Protein AF-A0A7C8CUK3-F1 (afdb_monomer_lite)

Radius of gyration: 29.63 Å; chains: 1; bounding box: 71×68×90 Å

pLDDT: mean 84.55, std 12.95, range [23.48, 97.62]

Sequence (454 aa):
MAGETRDFSTLAKWMVPHRRKVHLAIALLTLLMLPGVLTAIEPIDVESYDLDSPEIEALDVIKNEFGASEEVVGFMVILRDRQYVEDEHADVPSVSEGIPDYANLHPNTEIASFTGKDSGVNSPTGGILNLSVIQEIDRKANIARNHSLGQHLTPMVNDVTGWQSDGIMTVTDIFRHFMANDSILTREGVSPFGSIVPPRTQWTDCGIIECLQFDDPAITQAHIDLAAHRMANSSEGNFLRWLSLDRAFLPDPTSDVTGPIGGKMSFDGNFSEAIWGKGRWSASATWLLVQLDKPAMKENGWTFSWKDAHPESKIDWPVVGGYTFHDGEFIAHPPNYDDEKCAALAAESAPCATEWGIQHLEGSIRSSDHQTISLMIGVGVNVEITREVQSSMNLLFLMGLAIIILLWFSLRRVSDVLIVCTALGGALLWMQGLIGHASLLGDWFGFDIIYYQF

Secondary structure (DSSP, 8-state):
--------HHHHHHHTTTHHHHHHHHHHHHHHHHHHHHHHTS---GGGS----HHHHHHHHHHHHS--SEEEEEEEEEEBPTTT--SS--PPPP-GGG---TTSSPPGGGBPPP--TT---TTTTTBTTSHHHHHHHHHHHHHHHTSGGGGGB---B-TTT-PBPSSEEEHHHHHHHHHTT-STTTS-EE-TTSPEEPPS--SS--TTS----TT-TT--HHHHHHHHHHHHHHTTTHHHHTS-TT-EEEE-TT-S-EEEES-EE-TTS-EESPEEEEEEEEBSEEEEEEEEEHHHHHHTTEES-STTS-----EETTEETTEEEETTEEEE------HHHHHHHHHHT-PEEHHHHHHHHHHHHHTT-SSEEEEEESS-HHHHHHHHHHHHHHHHHHHHHHHHHHHHHHH--HHHHHHHHHHHHHHHHHHHHHHHHHHHHHHHHTS-------

Structure (mmCIF, N/CA/C/O backbone):
data_AF-A0A7C8CUK3-F1
#
_entry.id   AF-A0A7C8CUK3-F1
#
loop_
_atom_site.group_PDB
_atom_site.id
_atom_site.type_symbol
_atom_site.label_atom_id
_atom_site.label_alt_id
_atom_site.label_comp_id
_atom_site.label_asym_id
_atom_site.label_entity_id
_atom_site.label_seq_id
_atom_site.pdbx_PDB_ins_code
_atom_site.Cartn_x
_atom_site.Cartn_y
_atom_site.Cartn_z
_atom_site.occupancy
_atom_site.B_iso_or_equiv
_atom_site.auth_seq_id
_atom_site.auth_comp_id
_atom_site.auth_asym_id
_atom_site.auth_atom_id
_atom_site.pdbx_PDB_model_num
ATOM 1 N N . MET A 1 1 ? 30.550 50.190 -26.600 1.00 40.56 1 MET A N 1
ATOM 2 C CA . MET A 1 1 ? 31.473 49.067 -26.854 1.00 40.56 1 MET A CA 1
ATOM 3 C C . MET A 1 1 ? 30.771 48.134 -27.824 1.00 40.56 1 MET A C 1
ATOM 5 O O . MET A 1 1 ? 29.850 47.442 -27.420 1.00 40.56 1 MET A O 1
ATOM 9 N N . ALA A 1 2 ? 31.082 48.250 -29.115 1.00 41.56 2 ALA A N 1
ATOM 10 C CA . ALA A 1 2 ? 30.535 47.380 -30.153 1.00 41.56 2 ALA A CA 1
ATOM 11 C C . ALA A 1 2 ? 31.365 46.090 -30.166 1.00 41.56 2 ALA A C 1
ATOM 13 O O . ALA A 1 2 ? 32.592 46.166 -30.164 1.00 41.56 2 ALA A O 1
ATOM 14 N N . GLY A 1 3 ? 30.693 44.942 -30.084 1.00 46.72 3 GLY A N 1
ATOM 15 C CA . GLY A 1 3 ? 31.327 43.635 -29.936 1.00 46.72 3 GLY A CA 1
ATOM 16 C C . GLY A 1 3 ? 32.200 43.272 -31.134 1.00 46.72 3 GLY A C 1
ATOM 17 O O . GLY A 1 3 ? 31.792 43.439 -32.282 1.00 46.72 3 GLY A O 1
ATOM 18 N N . GLU A 1 4 ? 33.394 42.757 -30.851 1.00 51.69 4 GLU A N 1
ATOM 19 C CA . GLU A 1 4 ? 34.220 42.051 -31.825 1.00 51.69 4 GLU A CA 1
ATOM 20 C C . GLU A 1 4 ? 33.411 40.909 -32.449 1.00 51.69 4 GLU A C 1
ATOM 22 O O . GLU A 1 4 ? 33.068 39.918 -31.801 1.00 51.69 4 GLU A O 1
ATOM 27 N N . THR A 1 5 ? 33.105 41.038 -33.735 1.00 59.12 5 THR A N 1
ATOM 28 C CA . THR A 1 5 ? 32.645 39.921 -34.554 1.00 59.12 5 THR A CA 1
ATOM 29 C C . THR A 1 5 ? 33.786 38.914 -34.655 1.00 59.12 5 THR A C 1
ATOM 31 O O . THR A 1 5 ? 34.801 39.202 -35.288 1.00 59.12 5 THR A O 1
ATOM 34 N N . ARG A 1 6 ? 33.641 37.748 -34.015 1.00 57.38 6 ARG A N 1
ATOM 35 C CA . ARG A 1 6 ? 34.604 36.636 -34.088 1.00 57.38 6 ARG A CA 1
ATOM 36 C C . ARG A 1 6 ? 34.917 36.304 -35.555 1.00 57.38 6 ARG A C 1
ATOM 38 O O . ARG A 1 6 ? 34.040 35.840 -36.282 1.00 57.38 6 ARG A O 1
ATOM 45 N N . ASP A 1 7 ? 36.153 36.552 -35.987 1.00 71.06 7 ASP A N 1
ATOM 46 C CA . ASP A 1 7 ? 36.597 36.293 -37.358 1.00 71.06 7 ASP A CA 1
ATOM 47 C C . ASP A 1 7 ? 36.959 34.809 -37.547 1.00 71.06 7 ASP A C 1
ATOM 49 O O . ASP A 1 7 ? 38.010 34.333 -37.115 1.00 71.06 7 ASP A O 1
ATOM 53 N N . PHE A 1 8 ? 36.078 34.062 -38.214 1.00 72.94 8 PHE A N 1
ATOM 54 C CA . PHE A 1 8 ? 36.292 32.654 -38.566 1.00 72.94 8 PHE A CA 1
ATOM 55 C C . PHE A 1 8 ? 37.065 32.468 -39.884 1.00 72.94 8 PHE A C 1
ATOM 57 O O . PHE A 1 8 ? 37.249 31.333 -40.336 1.00 72.94 8 PHE A O 1
ATOM 64 N N . SER A 1 9 ? 37.535 33.548 -40.522 1.00 76.00 9 SER A N 1
ATOM 65 C CA . SER A 1 9 ? 38.186 33.491 -41.837 1.00 76.00 9 SER A CA 1
ATOM 66 C C . SER A 1 9 ? 39.444 32.615 -41.847 1.00 76.00 9 SER A C 1
ATOM 68 O O . SER A 1 9 ? 39.700 31.904 -42.822 1.00 76.00 9 SER A O 1
ATOM 70 N N . THR A 1 10 ? 40.200 32.601 -40.750 1.00 77.12 10 THR A N 1
ATOM 71 C CA . THR A 1 10 ? 41.413 31.785 -40.588 1.00 77.12 10 THR A CA 1
ATOM 72 C C . THR A 1 10 ? 41.090 30.292 -40.515 1.00 77.12 10 THR A C 1
ATOM 74 O O . THR A 1 10 ? 41.729 29.485 -41.191 1.00 77.12 10 THR A O 1
ATOM 77 N N . LEU A 1 11 ? 40.048 29.925 -39.764 1.00 77.94 11 LEU A N 1
ATOM 78 C CA . LEU A 1 11 ? 39.573 28.544 -39.654 1.00 77.94 11 LEU A CA 1
ATOM 79 C C . LEU A 1 11 ? 39.008 28.054 -40.998 1.00 77.94 11 LEU A C 1
ATOM 81 O O . LEU A 1 11 ? 39.346 26.966 -41.465 1.00 77.94 11 LEU A O 1
ATOM 85 N N . ALA A 1 12 ? 38.216 28.893 -41.672 1.00 76.94 12 ALA A N 1
ATOM 86 C CA . ALA A 1 12 ? 37.626 28.580 -42.971 1.00 76.94 12 ALA A CA 1
ATOM 87 C C . ALA A 1 12 ? 38.691 28.368 -44.062 1.00 76.94 12 ALA A C 1
ATOM 89 O O . ALA A 1 12 ? 38.617 27.396 -44.818 1.00 76.94 12 ALA A O 1
ATOM 90 N N . LYS A 1 13 ? 39.726 29.221 -44.107 1.00 81.88 13 LYS A N 1
ATOM 91 C CA . LYS A 1 13 ? 40.869 29.066 -45.029 1.00 81.88 13 LYS A CA 1
ATOM 92 C C . LYS A 1 13 ? 41.602 27.738 -44.835 1.00 81.88 13 LYS A C 1
ATOM 94 O O . LYS A 1 13 ? 42.131 27.202 -45.805 1.00 81.88 13 LYS A O 1
ATOM 99 N N . TRP A 1 14 ? 41.615 27.194 -43.618 1.00 82.50 14 TRP A N 1
ATOM 100 C CA . TRP A 1 14 ? 42.236 25.904 -43.320 1.00 82.50 14 TRP A CA 1
ATOM 101 C C . TRP A 1 14 ? 41.316 24.706 -43.623 1.00 82.50 14 TRP A C 1
ATOM 103 O O . TRP A 1 14 ? 41.762 23.723 -44.223 1.00 82.50 14 TRP A O 1
ATOM 113 N N . MET A 1 15 ? 40.029 24.796 -43.267 1.00 80.06 15 MET A N 1
ATOM 114 C CA . MET A 1 15 ? 39.057 23.702 -43.415 1.00 80.06 15 MET A CA 1
ATOM 115 C C . MET A 1 15 ? 38.638 23.447 -44.869 1.00 80.06 15 MET A C 1
ATOM 117 O O . MET A 1 15 ? 38.550 22.291 -45.284 1.00 80.06 15 MET A O 1
ATOM 121 N N . VAL A 1 16 ? 38.387 24.496 -45.664 1.00 80.75 16 VAL A N 1
ATOM 122 C CA . VAL A 1 16 ? 37.823 24.375 -47.027 1.00 80.75 16 VAL A CA 1
ATOM 123 C C . VAL A 1 16 ? 38.724 23.571 -47.988 1.00 80.75 16 VAL A C 1
ATOM 125 O O . VAL A 1 16 ? 38.207 22.683 -48.681 1.00 80.75 16 VAL A O 1
ATOM 128 N N . PRO A 1 17 ? 40.058 23.779 -48.023 1.00 86.75 17 PRO A N 1
ATOM 129 C CA . PRO A 1 17 ? 40.965 22.948 -48.820 1.00 86.75 17 PRO A CA 1
ATOM 130 C C . PRO A 1 17 ? 41.002 21.485 -48.355 1.00 86.75 17 PRO A C 1
ATOM 132 O O . PRO A 1 17 ? 41.179 20.576 -49.164 1.00 86.75 17 PRO A O 1
ATOM 135 N N . HIS A 1 18 ? 40.778 21.244 -47.061 1.00 87.31 18 HIS A N 1
ATOM 136 C CA . HIS A 1 18 ? 40.824 19.926 -46.427 1.00 87.31 18 HIS A CA 1
ATOM 137 C C . HIS A 1 18 ? 39.445 19.286 -46.241 1.00 87.31 18 HIS A C 1
ATOM 139 O O . HIS A 1 18 ? 39.327 18.323 -45.484 1.00 87.31 18 HIS A O 1
ATOM 145 N N . ARG A 1 19 ? 38.412 19.757 -46.957 1.00 83.31 19 ARG A N 1
ATOM 146 C CA . ARG A 1 19 ? 37.007 19.357 -46.755 1.00 83.31 19 ARG A CA 1
ATOM 147 C C . ARG A 1 19 ? 36.789 17.852 -46.582 1.00 83.31 19 ARG A C 1
ATOM 149 O O . ARG A 1 19 ? 36.074 17.442 -45.683 1.00 83.31 19 ARG A O 1
ATOM 156 N N . ARG A 1 20 ? 37.462 17.007 -47.374 1.00 83.81 20 ARG A N 1
ATOM 157 C CA . ARG A 1 20 ? 37.338 15.540 -47.262 1.00 83.81 20 ARG A CA 1
ATOM 158 C C . ARG A 1 20 ? 37.841 15.005 -45.917 1.00 83.81 20 ARG A C 1
ATOM 160 O O . ARG A 1 20 ? 37.193 14.149 -45.333 1.00 83.81 20 ARG A O 1
ATOM 167 N N . LYS A 1 21 ? 38.971 15.523 -45.424 1.00 84.94 21 LYS A N 1
ATOM 168 C CA . LYS A 1 21 ? 39.538 15.145 -44.121 1.00 84.94 21 LYS A CA 1
ATOM 169 C C . LYS A 1 21 ? 38.684 15.678 -42.971 1.00 84.94 21 LYS A C 1
ATOM 171 O O . LYS A 1 21 ? 38.474 14.971 -41.998 1.00 84.94 21 LYS A O 1
ATOM 176 N N . VAL A 1 22 ? 38.156 16.894 -43.113 1.00 85.94 22 VAL A N 1
ATOM 177 C CA . VAL A 1 22 ? 37.264 17.517 -42.126 1.00 85.94 22 VAL A CA 1
ATOM 178 C C . VAL A 1 22 ? 35.942 16.752 -42.011 1.00 85.94 22 VAL A C 1
ATOM 180 O O . VAL A 1 22 ? 35.532 16.432 -40.904 1.00 85.94 22 VAL A O 1
ATOM 183 N N . HIS A 1 23 ? 35.304 16.389 -43.128 1.00 84.50 23 HIS A N 1
ATOM 184 C CA . HIS A 1 23 ? 34.080 15.579 -43.101 1.00 84.50 23 HIS A CA 1
ATOM 185 C C . HIS A 1 23 ? 34.313 14.198 -42.480 1.00 84.50 23 HIS A C 1
ATOM 187 O O . HIS A 1 23 ? 33.489 13.752 -41.689 1.00 84.50 23 HIS A O 1
ATOM 193 N N . LEU A 1 24 ? 35.446 13.550 -42.782 1.00 88.12 24 LEU A N 1
ATOM 194 C CA . LEU A 1 24 ? 35.827 12.286 -42.148 1.00 88.12 24 LEU A CA 1
ATOM 195 C C . LEU A 1 24 ? 36.004 12.447 -40.627 1.00 88.12 24 LEU A C 1
ATOM 197 O O . LEU A 1 24 ? 35.522 11.618 -39.865 1.00 88.12 24 LEU A O 1
ATOM 201 N N . ALA A 1 25 ? 36.656 13.527 -40.187 1.00 87.75 25 ALA A N 1
ATOM 202 C CA . ALA A 1 25 ? 36.854 13.814 -38.769 1.00 87.75 25 ALA A CA 1
ATOM 203 C C . ALA A 1 25 ? 35.527 14.071 -38.039 1.00 87.75 25 ALA A C 1
ATOM 205 O O . ALA A 1 25 ? 35.309 13.510 -36.973 1.00 87.75 25 ALA A O 1
ATOM 206 N N . ILE A 1 26 ? 34.618 14.859 -38.626 1.00 85.88 26 ILE A N 1
ATOM 207 C CA . ILE A 1 26 ? 33.282 15.103 -38.058 1.00 85.88 26 ILE A CA 1
ATOM 208 C C . ILE A 1 26 ? 32.476 13.801 -37.991 1.00 85.88 26 ILE A C 1
ATOM 210 O O . ILE A 1 26 ? 31.824 13.548 -36.982 1.00 85.88 26 ILE A O 1
ATOM 214 N N . ALA A 1 27 ? 32.539 12.954 -39.022 1.00 86.69 27 ALA A N 1
ATOM 215 C CA . ALA A 1 27 ? 31.861 11.659 -39.016 1.00 86.69 27 ALA A CA 1
ATOM 216 C C . ALA A 1 27 ? 32.394 10.741 -37.902 1.00 86.69 27 ALA A C 1
ATOM 218 O O . ALA A 1 27 ? 31.608 10.127 -37.188 1.00 86.69 27 ALA A O 1
ATOM 219 N N . LEU A 1 28 ? 33.715 10.702 -37.707 1.00 89.50 28 LEU A N 1
ATOM 220 C CA . LEU A 1 28 ? 34.347 9.915 -36.647 1.00 89.50 28 LEU A CA 1
ATOM 221 C C . LEU A 1 28 ? 34.010 10.460 -35.254 1.00 89.50 28 LEU A C 1
ATOM 223 O O . LEU A 1 28 ? 33.682 9.686 -34.364 1.00 89.50 28 LEU A O 1
ATOM 227 N N . LEU A 1 29 ? 34.017 11.784 -35.075 1.00 87.50 29 LEU A N 1
ATOM 228 C CA . LEU A 1 29 ? 33.581 12.418 -33.827 1.00 87.50 29 LEU A CA 1
ATOM 229 C C . LEU A 1 29 ? 32.102 12.147 -33.540 1.00 87.50 29 LEU A C 1
ATOM 231 O O . LEU A 1 29 ? 31.753 11.860 -32.408 1.00 87.50 29 LEU A O 1
ATOM 235 N N . THR A 1 30 ? 31.243 12.165 -34.560 1.00 87.25 30 THR A N 1
ATOM 236 C CA . THR A 1 30 ? 29.819 11.823 -34.406 1.00 87.25 30 THR A CA 1
ATOM 237 C C . THR A 1 30 ? 29.645 10.360 -33.996 1.00 87.25 30 THR A C 1
ATOM 239 O O . THR A 1 30 ? 28.820 10.062 -33.142 1.00 87.25 30 THR A O 1
ATOM 242 N N . LEU A 1 31 ? 30.455 9.447 -34.543 1.00 88.19 31 LEU A N 1
ATOM 243 C CA . LEU A 1 31 ? 30.474 8.047 -34.112 1.00 88.19 31 LEU A CA 1
ATOM 244 C C . LEU A 1 31 ? 30.929 7.914 -32.647 1.00 88.19 31 LEU A C 1
ATOM 246 O O . LEU A 1 31 ? 30.356 7.128 -31.901 1.00 88.19 31 LEU A O 1
ATOM 250 N N . LEU A 1 32 ? 31.911 8.716 -32.222 1.00 88.81 32 LEU A N 1
ATOM 251 C CA . LEU A 1 32 ? 32.373 8.776 -30.831 1.00 88.81 32 LEU A CA 1
ATOM 252 C C . LEU A 1 32 ? 31.288 9.296 -29.873 1.00 88.81 32 LEU A C 1
ATOM 254 O O . LEU A 1 32 ? 31.349 9.000 -28.687 1.00 88.81 32 LEU A O 1
ATOM 258 N N . MET A 1 33 ? 30.299 10.053 -30.355 1.00 88.06 33 MET A N 1
ATOM 259 C CA . MET A 1 33 ? 29.183 10.520 -29.525 1.00 88.06 33 MET A CA 1
ATOM 260 C C . MET A 1 33 ? 28.153 9.419 -29.240 1.00 88.06 33 MET A C 1
ATOM 262 O O . MET A 1 33 ? 27.424 9.539 -28.263 1.00 88.06 33 MET A O 1
ATOM 266 N N . LEU A 1 34 ? 28.101 8.342 -30.037 1.00 84.44 34 LEU A N 1
ATOM 267 C CA . LEU A 1 34 ? 27.093 7.284 -29.883 1.00 84.44 34 LEU A CA 1
ATOM 268 C C . LEU A 1 34 ? 27.101 6.613 -28.496 1.00 84.44 34 LEU A C 1
ATOM 270 O O . LEU A 1 34 ? 26.019 6.488 -27.935 1.00 84.44 34 LEU A O 1
ATOM 274 N N . PRO A 1 35 ? 28.252 6.234 -27.902 1.00 81.81 35 PRO A N 1
ATOM 275 C CA . PRO A 1 35 ? 28.275 5.696 -26.541 1.00 81.81 35 PRO A CA 1
ATOM 276 C C . PRO A 1 35 ? 27.693 6.664 -25.507 1.00 81.81 35 PRO A C 1
ATOM 278 O O . PRO A 1 35 ? 26.875 6.253 -24.699 1.00 81.81 35 PRO A O 1
ATOM 281 N N . GLY A 1 36 ? 28.036 7.956 -25.583 1.00 79.19 36 GLY A N 1
ATOM 282 C CA . GLY A 1 36 ? 27.478 8.964 -24.678 1.00 79.19 36 GLY A CA 1
ATOM 283 C C . GLY A 1 36 ? 25.967 9.136 -24.851 1.00 79.19 36 GLY A C 1
ATOM 284 O O . GLY A 1 36 ? 25.252 9.303 -23.875 1.00 79.19 36 GLY A O 1
ATOM 285 N N . VAL A 1 37 ? 25.444 9.029 -26.078 1.00 76.88 37 VAL A N 1
ATOM 286 C CA . VAL A 1 37 ? 23.989 9.054 -26.300 1.00 76.88 37 VAL A CA 1
ATOM 287 C C . VAL A 1 37 ? 23.316 7.861 -25.630 1.00 76.88 37 VAL A C 1
ATOM 289 O O . VAL A 1 37 ? 22.249 8.032 -25.065 1.00 76.88 37 VAL A O 1
ATOM 292 N N . LEU A 1 38 ? 23.921 6.672 -25.678 1.00 75.31 38 LEU A N 1
ATOM 293 C CA . LEU A 1 38 ? 23.356 5.486 -25.033 1.00 75.31 38 LEU A CA 1
ATOM 294 C C . LEU A 1 38 ? 23.303 5.646 -23.510 1.00 75.31 38 LEU A C 1
ATOM 296 O O . LEU A 1 38 ? 22.274 5.339 -22.926 1.00 75.31 38 LEU A O 1
ATOM 300 N N . THR A 1 39 ? 24.348 6.209 -22.898 1.00 68.12 39 THR A N 1
ATOM 301 C CA . THR A 1 39 ? 24.358 6.525 -21.460 1.00 68.12 39 THR A CA 1
ATOM 302 C C . THR A 1 39 ? 23.319 7.587 -21.094 1.00 68.12 39 THR A C 1
ATOM 304 O O . THR A 1 39 ? 22.651 7.480 -20.077 1.00 68.12 39 THR A O 1
ATOM 307 N N . ALA A 1 40 ? 23.120 8.601 -21.941 1.00 63.56 40 ALA A N 1
ATOM 308 C CA . ALA A 1 40 ? 22.134 9.656 -21.690 1.00 63.56 40 ALA A CA 1
ATOM 309 C C . ALA A 1 40 ? 20.664 9.190 -21.792 1.00 63.56 40 ALA A C 1
ATOM 311 O O . ALA A 1 40 ? 19.769 9.945 -21.422 1.00 63.56 40 ALA A O 1
ATOM 312 N N . ILE A 1 41 ? 20.407 7.991 -22.327 1.00 64.56 41 ILE A N 1
ATOM 313 C CA . ILE A 1 41 ? 19.070 7.382 -22.461 1.00 64.56 41 ILE A CA 1
ATOM 314 C C . ILE A 1 41 ? 18.966 6.146 -21.538 1.00 64.56 41 ILE A C 1
ATOM 316 O O . ILE A 1 41 ? 18.056 5.333 -21.685 1.00 64.56 41 ILE A O 1
ATOM 320 N N . GLU A 1 42 ? 19.897 5.956 -20.596 1.00 61.69 42 GLU A N 1
ATOM 321 C CA . GLU A 1 42 ? 19.700 4.959 -19.541 1.00 61.69 42 GLU A CA 1
ATOM 322 C C . GLU A 1 42 ? 18.408 5.268 -18.755 1.00 61.69 42 GLU A C 1
ATOM 324 O O . GLU A 1 42 ? 18.007 6.437 -18.677 1.00 61.69 42 GLU A O 1
ATOM 329 N N . PRO A 1 43 ? 17.716 4.239 -18.223 1.00 56.28 43 PRO A N 1
ATOM 330 C CA . PRO A 1 43 ? 16.502 4.438 -17.443 1.00 56.28 43 PRO A CA 1
ATOM 331 C C . PRO A 1 43 ? 16.740 5.447 -16.320 1.00 56.28 43 PRO A C 1
ATOM 333 O O . PRO A 1 43 ? 17.720 5.350 -15.585 1.00 56.28 43 PRO A O 1
ATOM 336 N N . ILE A 1 44 ? 15.835 6.417 -16.207 1.00 58.38 44 ILE A N 1
ATOM 337 C CA . ILE A 1 44 ? 15.866 7.425 -15.150 1.00 58.38 44 ILE A CA 1
ATOM 338 C C . ILE A 1 44 ? 15.573 6.703 -13.832 1.00 58.38 44 ILE A C 1
ATOM 340 O O . ILE A 1 44 ? 14.453 6.244 -13.624 1.00 58.38 44 ILE A O 1
ATOM 344 N N . ASP A 1 45 ? 16.575 6.596 -12.963 1.00 54.03 45 ASP A N 1
ATOM 345 C CA . ASP A 1 45 ? 16.415 6.103 -11.595 1.00 54.03 45 ASP A CA 1
ATOM 346 C C . ASP A 1 45 ? 16.268 7.292 -10.648 1.00 54.03 45 ASP A C 1
ATOM 348 O O . ASP A 1 45 ? 17.262 7.846 -10.194 1.00 54.03 45 ASP A O 1
ATOM 352 N N . VAL A 1 46 ? 15.031 7.710 -10.390 1.00 57.75 46 VAL A N 1
ATOM 353 C CA . VAL A 1 46 ? 14.635 8.858 -9.558 1.00 57.75 46 VAL A CA 1
ATOM 354 C C . VAL A 1 46 ? 15.194 8.776 -8.144 1.00 57.75 46 VAL A C 1
ATOM 356 O O . VAL A 1 46 ? 15.501 9.814 -7.567 1.00 57.75 46 VAL A O 1
ATOM 359 N N . GLU A 1 47 ? 15.405 7.573 -7.610 1.00 55.22 47 GLU A N 1
ATOM 360 C CA . GLU A 1 47 ? 16.011 7.396 -6.287 1.00 55.22 47 GLU A CA 1
ATOM 361 C C . GLU A 1 47 ? 17.510 7.722 -6.271 1.00 55.22 47 GLU A C 1
ATOM 363 O O . GLU A 1 47 ? 18.061 8.010 -5.213 1.00 55.22 47 GLU A O 1
ATOM 368 N N . SER A 1 48 ? 18.163 7.732 -7.437 1.00 50.25 48 SER A N 1
ATOM 369 C CA . SER A 1 48 ? 19.534 8.232 -7.600 1.00 50.25 48 SER A CA 1
ATOM 370 C C . SER A 1 48 ? 19.613 9.752 -7.800 1.00 50.25 48 SER A C 1
ATOM 372 O O . SER A 1 48 ? 20.712 10.302 -7.867 1.00 50.25 48 SER A O 1
ATOM 374 N N . TYR A 1 49 ? 18.471 10.448 -7.895 1.00 53.59 49 TYR A N 1
ATOM 375 C CA . TYR A 1 49 ? 18.440 11.907 -7.974 1.00 53.59 49 TYR A CA 1
ATOM 376 C C . TYR A 1 49 ? 18.323 12.487 -6.571 1.00 53.59 49 TYR A C 1
ATOM 378 O O . TYR A 1 49 ? 17.391 12.190 -5.825 1.00 53.59 49 TYR A O 1
ATOM 386 N N . ASP A 1 50 ? 19.259 13.369 -6.246 1.00 49.59 50 ASP A N 1
ATOM 387 C CA . ASP A 1 50 ? 19.287 14.092 -4.983 1.00 49.59 50 ASP A CA 1
ATOM 388 C C . ASP A 1 50 ? 18.163 15.145 -4.975 1.00 49.59 50 ASP A C 1
ATOM 390 O O . ASP A 1 50 ? 18.306 16.273 -5.459 1.00 49.59 50 ASP A O 1
ATOM 394 N N . LEU A 1 51 ? 16.973 14.739 -4.530 1.00 53.16 51 LEU A N 1
ATOM 395 C CA . LEU A 1 51 ? 15.886 15.663 -4.239 1.00 53.16 51 LEU A CA 1
ATOM 396 C C . LEU A 1 51 ? 16.218 16.350 -2.912 1.00 53.16 51 LEU A C 1
ATOM 398 O O . LEU A 1 51 ? 16.099 15.727 -1.860 1.00 53.16 51 LEU A O 1
ATOM 402 N N . ASP A 1 52 ? 16.600 17.632 -2.970 1.00 49.84 52 ASP A N 1
ATOM 403 C CA . ASP A 1 52 ? 16.922 18.476 -1.808 1.00 49.84 52 ASP A CA 1
ATOM 404 C C . ASP A 1 52 ? 15.706 18.612 -0.863 1.00 49.84 52 ASP A C 1
ATOM 406 O O . ASP A 1 52 ? 14.937 19.580 -0.893 1.00 49.84 52 ASP A O 1
ATOM 410 N N . SER A 1 53 ? 15.520 17.617 -0.003 1.00 54.09 53 SER A N 1
ATOM 411 C CA . SER A 1 53 ? 14.515 17.566 1.050 1.00 54.09 53 SER A CA 1
ATOM 412 C C . SER A 1 53 ? 15.197 17.072 2.328 1.00 54.09 53 SER A C 1
ATOM 414 O O . SER A 1 53 ? 15.849 16.027 2.303 1.00 54.09 53 SER A O 1
ATOM 416 N N . PRO A 1 54 ? 15.031 17.774 3.466 1.00 48.31 54 PRO A N 1
ATOM 417 C CA . PRO A 1 54 ? 15.559 17.323 4.756 1.00 48.31 54 PRO A CA 1
ATOM 418 C C . PRO A 1 54 ? 15.092 15.909 5.142 1.00 48.31 54 PRO A C 1
ATOM 420 O O . PRO A 1 54 ? 15.758 15.213 5.904 1.00 48.31 54 PRO A O 1
ATOM 423 N N . GLU A 1 55 ? 13.930 15.488 4.643 1.00 48.78 55 GLU A N 1
ATOM 424 C CA . GLU A 1 55 ? 13.358 14.160 4.843 1.00 48.78 55 GLU A CA 1
ATOM 425 C C . GLU A 1 55 ? 14.023 13.091 3.960 1.00 48.78 55 GLU A C 1
ATOM 427 O O . GLU A 1 55 ? 14.234 11.975 4.433 1.00 48.78 55 GLU A O 1
ATOM 432 N N . ILE A 1 56 ? 14.385 13.429 2.715 1.00 57.66 56 ILE A N 1
ATOM 433 C CA . ILE A 1 56 ? 15.115 12.543 1.793 1.00 57.66 56 ILE A CA 1
ATOM 434 C C . ILE A 1 56 ? 16.571 12.383 2.235 1.00 57.66 56 ILE A C 1
ATOM 436 O O . ILE A 1 56 ? 17.048 11.256 2.303 1.00 57.66 56 ILE A O 1
ATOM 440 N N . GLU A 1 57 ? 17.237 13.463 2.653 1.00 59.31 57 GLU A N 1
ATOM 441 C CA . GLU A 1 57 ? 18.597 13.414 3.216 1.00 59.31 57 GLU A CA 1
ATOM 442 C C . GLU A 1 57 ? 18.641 12.540 4.484 1.00 59.31 57 GLU A C 1
ATOM 444 O O . GLU A 1 57 ? 19.523 11.699 4.651 1.00 59.31 57 GLU A O 1
ATOM 449 N N . ALA A 1 58 ? 17.643 12.667 5.368 1.00 57.84 58 ALA A N 1
ATOM 450 C CA . ALA A 1 58 ? 17.533 11.810 6.546 1.00 57.84 58 ALA A CA 1
ATOM 451 C C . ALA A 1 58 ? 17.273 10.338 6.180 1.00 57.84 58 ALA A C 1
ATOM 453 O O . ALA A 1 58 ? 17.838 9.446 6.815 1.00 57.84 58 ALA A O 1
ATOM 454 N N . LEU A 1 59 ? 16.436 10.073 5.170 1.00 55.06 59 LEU A N 1
ATOM 455 C CA . LEU A 1 59 ? 16.185 8.722 4.667 1.00 55.06 59 LEU A CA 1
ATOM 456 C C . LEU A 1 59 ? 17.439 8.119 4.023 1.00 55.06 59 LEU A C 1
ATOM 458 O O . LEU A 1 59 ? 17.701 6.941 4.244 1.00 55.06 59 LEU A O 1
ATOM 462 N N . ASP A 1 60 ? 18.216 8.903 3.278 1.00 59.28 60 ASP A N 1
ATOM 463 C CA . ASP A 1 60 ? 19.452 8.460 2.632 1.00 59.28 60 ASP A CA 1
ATOM 464 C C . ASP A 1 60 ? 20.538 8.129 3.663 1.00 59.28 60 ASP A C 1
ATOM 466 O O . ASP A 1 60 ? 21.112 7.042 3.631 1.00 59.28 60 ASP A O 1
ATOM 470 N N . VAL A 1 61 ? 20.724 8.979 4.680 1.00 62.44 61 VAL A N 1
ATOM 471 C CA . VAL A 1 61 ? 21.595 8.680 5.831 1.00 62.44 61 VAL A CA 1
ATOM 472 C C . VAL A 1 61 ? 21.140 7.401 6.543 1.00 62.44 61 VAL A C 1
ATOM 474 O O . VAL A 1 61 ? 21.966 6.559 6.890 1.00 62.44 61 VAL A O 1
ATOM 477 N N . ILE A 1 62 ? 19.832 7.191 6.723 1.00 56.47 62 ILE A N 1
ATOM 478 C CA . ILE A 1 62 ? 19.305 5.946 7.303 1.00 56.47 62 ILE A CA 1
ATOM 479 C C . ILE A 1 62 ? 19.574 4.744 6.384 1.00 56.47 62 ILE A C 1
ATOM 481 O O . ILE A 1 62 ? 20.037 3.711 6.860 1.00 56.47 62 ILE A O 1
ATOM 485 N N . LYS A 1 63 ? 19.332 4.857 5.075 1.00 59.22 63 LYS A N 1
ATOM 486 C CA . LYS A 1 63 ? 19.553 3.777 4.100 1.00 59.22 63 LYS A CA 1
ATOM 487 C C . LYS A 1 63 ? 21.040 3.414 3.972 1.00 59.22 63 LYS A C 1
ATOM 489 O O . LYS A 1 63 ? 21.354 2.227 3.895 1.00 59.22 63 LYS A O 1
ATOM 494 N N . ASN A 1 64 ? 21.936 4.400 3.986 1.00 59.69 64 ASN A N 1
ATOM 495 C CA . ASN A 1 64 ? 23.362 4.228 3.700 1.00 59.69 64 ASN A CA 1
ATOM 496 C C . ASN A 1 64 ? 24.218 4.004 4.957 1.00 59.69 64 ASN A C 1
ATOM 498 O O . ASN A 1 64 ? 25.104 3.149 4.941 1.00 59.69 64 ASN A O 1
ATOM 502 N N . GLU A 1 65 ? 23.962 4.717 6.060 1.00 57.28 65 GLU A N 1
ATOM 503 C CA . GLU A 1 65 ? 24.708 4.532 7.317 1.00 57.28 65 GLU A CA 1
ATOM 504 C C . GLU A 1 65 ? 24.115 3.426 8.196 1.00 57.28 65 GLU A C 1
ATOM 506 O O . GLU A 1 65 ? 24.850 2.721 8.893 1.00 57.28 65 GLU A O 1
ATOM 511 N N . PHE A 1 66 ? 22.794 3.243 8.145 1.00 54.31 66 PHE A N 1
ATOM 512 C CA . PHE A 1 66 ? 22.062 2.254 8.935 1.00 54.31 66 PHE A CA 1
ATOM 513 C C . PHE A 1 66 ? 21.374 1.236 8.035 1.00 54.31 66 PHE A C 1
ATOM 515 O O . PHE A 1 66 ? 20.204 0.953 8.264 1.00 54.31 66 PHE A O 1
ATOM 522 N N . GLY A 1 67 ? 22.096 0.712 7.030 1.00 55.00 67 GLY A N 1
ATOM 523 C CA . GLY A 1 67 ? 21.635 -0.279 6.048 1.00 55.00 67 GLY A CA 1
ATOM 524 C C . GLY A 1 67 ? 20.427 -1.075 6.517 1.00 55.00 67 GLY A C 1
ATOM 525 O O . GLY A 1 67 ? 20.580 -2.104 7.177 1.00 55.00 67 GLY A O 1
ATOM 526 N N . ALA A 1 68 ? 19.230 -0.555 6.230 1.00 59.97 68 ALA A N 1
ATOM 527 C CA . ALA A 1 68 ? 18.013 -1.161 6.729 1.00 59.97 68 ALA A CA 1
ATOM 528 C C . ALA A 1 68 ? 17.920 -2.530 6.061 1.00 59.97 68 ALA A C 1
ATOM 530 O O . ALA A 1 68 ? 17.910 -2.623 4.833 1.00 59.97 68 ALA A O 1
ATOM 531 N N . SER A 1 69 ? 17.878 -3.598 6.855 1.00 69.69 69 SER A N 1
ATOM 532 C CA . SER A 1 69 ? 17.684 -4.959 6.349 1.00 69.69 69 SER A CA 1
ATOM 533 C C . SER A 1 69 ? 16.269 -5.176 5.809 1.00 69.69 69 SER A C 1
ATOM 535 O O . SER A 1 69 ? 15.930 -6.276 5.404 1.00 69.69 69 SER A O 1
ATOM 537 N N . GLU A 1 70 ? 15.422 -4.150 5.811 1.00 81.81 70 GLU A N 1
ATOM 538 C CA . GLU A 1 70 ? 13.991 -4.285 5.588 1.00 81.81 70 GLU A CA 1
ATOM 539 C C . GLU A 1 70 ? 13.472 -3.149 4.695 1.00 81.81 70 GLU A C 1
ATOM 541 O O . GLU A 1 70 ? 14.040 -2.050 4.664 1.00 81.81 70 GLU A O 1
ATOM 546 N N . GLU A 1 71 ? 12.409 -3.430 3.943 1.00 86.12 71 GLU A N 1
ATOM 547 C CA . GLU A 1 71 ? 11.614 -2.454 3.191 1.00 86.12 71 GLU A CA 1
ATOM 548 C C . GLU A 1 71 ? 10.187 -2.464 3.736 1.00 86.12 71 GLU A C 1
ATOM 550 O O . GLU A 1 71 ? 9.589 -3.533 3.831 1.00 86.12 71 GLU A O 1
ATOM 555 N N . VAL A 1 72 ? 9.629 -1.300 4.078 1.00 88.00 72 VAL A N 1
ATOM 556 C CA . VAL A 1 72 ? 8.226 -1.188 4.505 1.00 88.00 72 VAL A CA 1
ATOM 557 C C . VAL A 1 72 ? 7.430 -0.516 3.398 1.00 88.00 72 VAL A C 1
ATOM 559 O O . VAL A 1 72 ? 7.612 0.667 3.125 1.00 88.00 72 VAL A O 1
ATOM 562 N N . VAL A 1 73 ? 6.503 -1.259 2.805 1.00 91.00 73 VAL A N 1
ATOM 563 C CA . VAL A 1 73 ? 5.571 -0.768 1.792 1.00 91.00 73 VAL A CA 1
ATOM 564 C C . VAL A 1 73 ? 4.248 -0.419 2.464 1.00 91.00 73 VAL A C 1
ATOM 566 O O . VAL A 1 73 ? 3.608 -1.264 3.096 1.00 91.00 73 VAL A O 1
ATOM 569 N N . GLY A 1 74 ? 3.837 0.842 2.335 1.00 91.75 74 GLY A N 1
ATOM 570 C CA . GLY A 1 74 ? 2.571 1.341 2.858 1.00 91.75 74 GLY A CA 1
ATOM 571 C C . GLY A 1 74 ? 1.505 1.438 1.772 1.00 91.75 74 GLY A C 1
ATOM 572 O O . GLY A 1 74 ? 1.647 2.206 0.821 1.00 91.75 74 GLY A O 1
ATOM 573 N N . PHE A 1 75 ? 0.403 0.716 1.956 1.00 94.69 75 PHE A N 1
ATOM 574 C CA . PHE A 1 75 ? -0.820 0.880 1.182 1.00 94.69 75 PHE A CA 1
ATOM 575 C C . PHE A 1 75 ? -1.829 1.673 2.006 1.00 94.69 75 PHE A C 1
ATOM 577 O O . PHE A 1 75 ? -2.248 1.264 3.092 1.00 94.69 75 PHE A O 1
ATOM 584 N N . MET A 1 76 ? -2.232 2.822 1.487 1.00 94.44 76 MET A N 1
ATOM 585 C CA . MET A 1 76 ? -3.345 3.581 2.026 1.00 94.44 76 MET A CA 1
ATOM 586 C C . MET A 1 76 ? -4.643 2.977 1.497 1.00 94.44 76 MET A C 1
ATOM 588 O O . MET A 1 76 ? -4.850 2.896 0.288 1.00 94.44 76 MET A O 1
ATOM 592 N N . VAL A 1 77 ? -5.520 2.561 2.406 1.00 96.56 77 VAL A N 1
ATOM 593 C CA . VAL A 1 77 ? -6.836 2.011 2.073 1.00 96.56 77 VAL A CA 1
ATOM 594 C C . VAL A 1 77 ? -7.886 3.057 2.408 1.00 96.56 77 VAL A C 1
ATOM 596 O O . VAL A 1 77 ? -8.071 3.404 3.576 1.00 96.56 77 VAL A O 1
ATOM 599 N N . ILE A 1 78 ? -8.552 3.584 1.385 1.00 96.12 78 ILE A N 1
ATOM 600 C CA . ILE A 1 78 ? -9.468 4.724 1.493 1.00 96.12 78 ILE A CA 1
ATOM 601 C C . ILE A 1 78 ? -10.863 4.288 1.090 1.00 96.12 78 ILE A C 1
ATOM 603 O O . ILE A 1 78 ? -11.023 3.506 0.163 1.00 96.12 78 ILE A O 1
ATOM 607 N N . LEU A 1 79 ? -11.890 4.828 1.732 1.00 96.62 79 LEU A N 1
ATOM 608 C CA . LEU A 1 79 ? -13.265 4.622 1.300 1.00 96.62 79 LEU A CA 1
ATOM 609 C C . LEU A 1 79 ? -13.478 5.094 -0.141 1.00 96.62 79 LEU A C 1
ATOM 611 O O . LEU A 1 79 ? -13.112 6.209 -0.521 1.00 96.62 79 LEU A O 1
ATOM 615 N N . ARG A 1 80 ? -14.152 4.251 -0.916 1.00 95.12 80 ARG A N 1
ATOM 616 C CA . ARG A 1 80 ? -14.733 4.610 -2.205 1.00 95.12 80 ARG A CA 1
ATOM 617 C C . ARG A 1 80 ? -16.037 5.368 -1.969 1.00 95.12 80 ARG A C 1
ATOM 619 O O . ARG A 1 80 ? -16.781 5.079 -1.029 1.00 95.12 80 ARG A O 1
ATOM 626 N N . ASP A 1 81 ? -16.327 6.355 -2.806 1.00 93.00 81 ASP A N 1
ATOM 627 C CA . ASP A 1 81 ? -17.575 7.103 -2.725 1.00 93.00 81 ASP A CA 1
ATOM 628 C C . ASP A 1 81 ? -18.769 6.160 -2.946 1.00 93.00 81 ASP A C 1
ATOM 630 O O . ASP A 1 81 ? -18.823 5.400 -3.916 1.00 93.00 81 ASP A O 1
ATOM 634 N N . ARG A 1 82 ? -19.753 6.224 -2.037 1.00 89.94 82 ARG A N 1
ATOM 635 C CA . ARG A 1 82 ? -20.923 5.336 -2.015 1.00 89.94 82 ARG A CA 1
ATOM 636 C C . ARG A 1 82 ? -21.690 5.339 -3.337 1.00 89.94 82 ARG A C 1
ATOM 638 O O . ARG A 1 82 ? -22.329 4.332 -3.630 1.00 89.94 82 ARG A O 1
ATOM 645 N N . GLN A 1 83 ? -21.631 6.422 -4.116 1.00 91.31 83 GLN A N 1
ATOM 646 C CA . GLN A 1 83 ? -22.294 6.503 -5.423 1.00 91.31 83 GLN A CA 1
ATOM 647 C C . GLN A 1 83 ? -21.757 5.498 -6.457 1.00 91.31 83 GLN A C 1
ATOM 649 O O . GLN A 1 83 ? -22.487 5.155 -7.384 1.00 91.31 83 GLN A O 1
ATOM 654 N N . TYR A 1 84 ? -20.520 5.019 -6.288 1.00 92.06 84 TYR A N 1
ATOM 655 C CA . TYR A 1 84 ? -19.878 4.052 -7.185 1.00 92.06 84 TYR A CA 1
ATOM 656 C C . TYR A 1 84 ? -19.842 2.630 -6.609 1.00 92.06 84 TYR A C 1
ATOM 658 O O . TYR A 1 84 ? -19.501 1.687 -7.315 1.00 92.06 84 TYR A O 1
ATOM 666 N N . VAL A 1 85 ? -20.199 2.452 -5.335 1.00 91.12 85 VAL A N 1
ATOM 667 C CA . VAL A 1 85 ? -20.192 1.140 -4.677 1.00 91.12 85 VAL A CA 1
ATOM 668 C C . VAL A 1 85 ? -21.440 0.353 -5.081 1.00 91.12 85 VAL A C 1
ATOM 670 O O . VAL A 1 85 ? -22.561 0.721 -4.727 1.00 91.12 85 VAL A O 1
ATOM 673 N N . GLU A 1 86 ? -21.238 -0.749 -5.790 1.00 87.88 86 GLU A N 1
ATOM 674 C CA . GLU A 1 86 ? -22.293 -1.663 -6.242 1.00 87.88 86 GLU A CA 1
ATOM 675 C C . GLU A 1 86 ? -22.739 -2.602 -5.107 1.00 87.88 86 GLU A C 1
ATOM 677 O O . GLU A 1 86 ? -21.983 -2.840 -4.168 1.00 87.88 86 GLU A O 1
ATOM 682 N N . ASP A 1 87 ? -23.966 -3.131 -5.146 1.00 81.75 87 ASP A N 1
ATOM 683 C CA . ASP A 1 87 ? -24.436 -4.073 -4.111 1.00 81.75 87 ASP A CA 1
ATOM 684 C C . ASP A 1 87 ? -23.943 -5.514 -4.368 1.00 81.75 87 ASP A C 1
ATOM 686 O O . ASP A 1 87 ? -23.669 -6.252 -3.423 1.00 81.75 87 ASP A O 1
ATOM 690 N N . GLU A 1 88 ? -23.783 -5.900 -5.637 1.00 78.94 88 GLU A N 1
ATOM 691 C CA . GLU A 1 88 ? -23.098 -7.125 -6.063 1.00 78.94 88 GLU A CA 1
ATOM 692 C C . GLU A 1 88 ? -21.841 -6.731 -6.836 1.00 78.94 88 GLU A C 1
ATOM 694 O O . GLU A 1 88 ? -21.916 -5.913 -7.749 1.00 78.94 88 GLU A O 1
ATOM 699 N N . HIS A 1 89 ? -20.703 -7.318 -6.477 1.00 81.50 89 HIS A N 1
ATOM 700 C CA . HIS A 1 89 ? -19.419 -7.053 -7.112 1.00 81.50 89 HIS A CA 1
ATOM 701 C C . HIS A 1 89 ? -18.614 -8.350 -7.209 1.00 81.50 89 HIS A C 1
ATOM 703 O O . HIS A 1 89 ? -18.693 -9.215 -6.332 1.00 81.50 89 HIS A O 1
ATOM 709 N N . ALA A 1 90 ? -17.846 -8.477 -8.284 1.00 83.62 90 ALA A N 1
ATOM 710 C CA . ALA A 1 90 ? -16.865 -9.531 -8.463 1.00 83.62 90 ALA A CA 1
ATOM 711 C C . ALA A 1 90 ? -15.501 -8.884 -8.675 1.00 83.62 90 ALA A C 1
ATOM 713 O O . ALA A 1 90 ? -15.414 -7.871 -9.367 1.00 83.62 90 ALA A O 1
ATOM 714 N N . ASP A 1 91 ? -14.469 -9.509 -8.115 1.00 88.25 91 ASP A N 1
ATOM 715 C CA . ASP A 1 91 ? -13.097 -9.034 -8.260 1.00 88.25 91 ASP A CA 1
ATOM 716 C C . ASP A 1 91 ? -12.730 -8.883 -9.734 1.00 88.25 91 ASP A C 1
ATOM 718 O O . ASP A 1 91 ? -13.136 -9.687 -10.586 1.00 88.25 91 ASP A O 1
ATOM 722 N N . VAL A 1 92 ? -11.929 -7.860 -10.021 1.00 88.88 92 VAL A N 1
ATOM 723 C CA . VAL A 1 92 ? -11.391 -7.642 -11.358 1.00 88.88 92 VAL A CA 1
ATOM 724 C C . VAL A 1 92 ? -10.509 -8.848 -11.701 1.00 88.88 92 VAL A C 1
ATOM 726 O O . VAL A 1 92 ? -9.536 -9.115 -10.991 1.00 88.88 92 VAL A O 1
ATOM 729 N N . PRO A 1 93 ? -10.835 -9.623 -12.749 1.00 86.00 93 PRO A N 1
ATOM 730 C CA . PRO A 1 93 ? -10.061 -10.806 -13.083 1.00 86.00 93 PRO A CA 1
ATOM 731 C C . PRO A 1 93 ? -8.650 -10.406 -13.515 1.00 86.00 93 PRO A C 1
ATOM 733 O O . PRO A 1 93 ? -8.450 -9.380 -14.164 1.00 86.00 93 PRO A O 1
ATOM 736 N N . SER A 1 94 ? -7.669 -11.246 -13.198 1.00 83.62 94 SER A N 1
ATOM 737 C CA . SER A 1 94 ? -6.337 -11.103 -13.774 1.00 83.62 94 SER A CA 1
ATOM 738 C C . SER A 1 94 ? -6.356 -11.384 -15.278 1.00 83.62 94 SER A C 1
ATOM 740 O O . SER A 1 94 ? -7.157 -12.175 -15.790 1.00 83.62 94 SER A O 1
ATOM 742 N N . VAL A 1 95 ? -5.439 -10.738 -15.992 1.00 82.50 95 VAL A N 1
ATOM 743 C CA . VAL A 1 95 ? -5.115 -11.065 -17.381 1.00 82.50 95 VAL A CA 1
ATOM 744 C C . VAL A 1 95 ? -4.327 -12.387 -17.434 1.00 82.50 95 VAL A C 1
ATOM 746 O O . VAL A 1 95 ? -4.155 -13.089 -16.431 1.00 82.50 95 VAL A O 1
ATOM 749 N N . SER A 1 96 ? -3.850 -12.778 -18.619 1.00 72.62 96 SER A N 1
ATOM 750 C CA . SER A 1 96 ? -3.012 -13.973 -18.775 1.00 72.62 96 SER A CA 1
ATOM 751 C C . SER A 1 96 ? -1.836 -13.985 -17.790 1.00 72.62 96 SER A C 1
ATOM 753 O O . SER A 1 96 ? -1.185 -12.967 -17.587 1.00 72.62 96 SER A O 1
ATOM 755 N N . GLU A 1 97 ? -1.557 -15.159 -17.218 1.00 69.06 97 GLU A N 1
ATOM 756 C CA . GLU A 1 97 ? -0.452 -15.400 -16.274 1.00 69.06 97 GLU A CA 1
ATOM 757 C C . GLU A 1 97 ? -0.554 -14.697 -14.907 1.00 69.06 97 GLU A C 1
ATOM 759 O O . GLU A 1 97 ? 0.454 -14.529 -14.227 1.00 69.06 97 GLU A O 1
ATOM 764 N N . GLY A 1 98 ? -1.761 -14.343 -14.451 1.00 77.19 98 GLY A N 1
ATOM 765 C CA . GLY A 1 98 ? -1.969 -13.830 -13.087 1.00 77.19 98 GLY A CA 1
ATOM 766 C C . GLY A 1 98 ? -1.640 -12.347 -12.911 1.00 77.19 98 GLY A C 1
ATOM 767 O O . GLY A 1 98 ? -1.683 -11.855 -11.789 1.00 77.19 98 GLY A O 1
ATOM 768 N N . ILE A 1 99 ? -1.368 -11.646 -14.012 1.00 84.94 99 ILE A N 1
ATOM 769 C CA . ILE A 1 99 ? -1.092 -10.209 -14.035 1.00 84.94 99 ILE A CA 1
ATOM 770 C C . ILE A 1 99 ? -2.391 -9.440 -13.732 1.00 84.94 99 ILE A C 1
ATOM 772 O O . ILE A 1 99 ? -3.427 -9.767 -14.316 1.00 84.94 99 ILE A O 1
ATOM 776 N N . PRO A 1 100 ? -2.382 -8.421 -12.859 1.00 85.81 100 PRO A N 1
ATOM 777 C CA . PRO A 1 100 ? -3.558 -7.594 -12.608 1.00 85.81 100 PRO A CA 1
ATOM 778 C C . PRO A 1 100 ? -4.019 -6.832 -13.856 1.00 85.81 100 PRO A C 1
ATOM 780 O O . PRO A 1 100 ? -3.204 -6.284 -14.601 1.00 85.81 100 PRO A O 1
ATOM 783 N N . ASP A 1 101 ? -5.332 -6.753 -14.072 1.00 88.75 101 ASP A N 1
ATOM 784 C CA . ASP A 1 101 ? -5.906 -5.979 -15.174 1.00 88.75 101 ASP A CA 1
ATOM 785 C C . ASP A 1 101 ? -6.039 -4.494 -14.807 1.00 88.75 101 ASP A C 1
ATOM 787 O O . ASP A 1 101 ? -7.110 -4.007 -14.440 1.00 88.75 101 ASP A O 1
ATOM 791 N N . TYR A 1 102 ? -4.924 -3.769 -14.914 1.00 87.69 102 TYR A N 1
ATOM 792 C CA . TYR A 1 102 ? -4.840 -2.337 -14.611 1.00 87.69 102 TYR A CA 1
ATOM 793 C C . TYR A 1 102 ? -5.823 -1.466 -15.402 1.00 87.69 102 TYR A C 1
ATOM 795 O O . TYR A 1 102 ? -6.179 -0.390 -14.926 1.00 87.69 102 TYR A O 1
ATOM 803 N N . ALA A 1 103 ? -6.277 -1.909 -16.580 1.00 86.94 103 ALA A N 1
ATOM 804 C CA . ALA A 1 103 ? -7.226 -1.154 -17.396 1.00 86.94 103 ALA A CA 1
ATOM 805 C C . ALA A 1 103 ? -8.625 -1.105 -16.768 1.00 86.94 103 ALA A C 1
ATOM 807 O O . ALA A 1 103 ? -9.358 -0.140 -16.972 1.00 86.94 103 ALA A O 1
ATOM 808 N N . ASN A 1 104 ? -8.985 -2.146 -16.015 1.00 89.06 104 ASN A N 1
ATOM 809 C CA . ASN A 1 104 ? -10.314 -2.328 -15.439 1.00 89.06 104 ASN A CA 1
ATOM 810 C C . ASN A 1 104 ? -10.351 -2.114 -13.916 1.00 89.06 104 ASN A C 1
ATOM 812 O O . ASN A 1 104 ? -11.400 -2.307 -13.300 1.00 89.06 104 ASN A O 1
ATOM 816 N N . LEU A 1 105 ? -9.238 -1.699 -13.297 1.00 91.44 105 LEU A N 1
ATOM 817 C CA . LEU A 1 105 ? -9.219 -1.299 -11.888 1.00 91.44 105 LEU A CA 1
ATOM 818 C C . LEU A 1 105 ? -10.061 -0.037 -11.663 1.00 91.44 105 LEU A C 1
ATOM 820 O O . LEU A 1 105 ? -10.109 0.864 -12.502 1.00 91.44 105 LEU A O 1
ATOM 824 N N . HIS A 1 106 ? -10.679 0.066 -10.485 1.00 91.12 106 HIS A N 1
ATOM 825 C CA . HIS A 1 106 ? -11.444 1.254 -10.114 1.00 91.12 106 HIS A CA 1
ATOM 826 C C . HIS A 1 106 ? -10.551 2.505 -10.093 1.00 91.12 106 HIS A C 1
ATOM 828 O O . HIS A 1 106 ? -9.509 2.499 -9.427 1.00 91.12 106 HIS A O 1
ATOM 834 N N . PRO A 1 107 ? -10.932 3.588 -10.794 1.00 90.31 107 PRO A N 1
ATOM 835 C CA . PRO A 1 107 ? -10.103 4.776 -10.896 1.00 90.31 107 PRO A CA 1
ATOM 836 C C . PRO A 1 107 ? -10.089 5.571 -9.587 1.00 90.31 107 PRO A C 1
ATOM 838 O O . PRO A 1 107 ? -11.082 5.670 -8.866 1.00 90.31 107 PRO A O 1
ATOM 841 N N . ASN A 1 108 ? -8.970 6.249 -9.326 1.00 88.00 108 ASN A N 1
ATOM 842 C CA . ASN A 1 108 ? -8.765 7.038 -8.103 1.00 88.00 108 ASN A CA 1
ATOM 843 C C . ASN A 1 108 ? -9.745 8.224 -7.982 1.00 88.00 108 ASN A C 1
ATOM 845 O O . ASN A 1 108 ? -9.906 8.797 -6.909 1.00 88.00 108 ASN A O 1
ATOM 849 N N . THR A 1 109 ? -10.432 8.598 -9.065 1.00 89.94 109 THR A N 1
ATOM 850 C CA . THR A 1 109 ? -11.505 9.605 -9.058 1.00 89.94 109 THR A CA 1
ATOM 851 C C . THR A 1 109 ? -12.738 9.177 -8.264 1.00 89.94 109 THR A C 1
ATOM 853 O O . THR A 1 109 ? -13.566 10.020 -7.933 1.00 89.94 109 THR A O 1
ATOM 856 N N . GLU A 1 110 ? -12.878 7.884 -7.969 1.00 93.69 110 GLU A N 1
ATOM 857 C CA . GLU A 1 110 ? -13.984 7.338 -7.181 1.00 93.69 110 GLU A CA 1
ATOM 858 C C . GLU A 1 110 ? -13.707 7.349 -5.670 1.00 93.69 110 GLU A C 1
ATOM 860 O O . GLU A 1 110 ? -14.546 6.902 -4.889 1.00 93.69 110 GLU A O 1
ATOM 865 N N . ILE A 1 111 ? -12.554 7.867 -5.233 1.00 93.50 111 ILE A N 1
ATOM 866 C CA . ILE A 1 111 ? -12.215 8.026 -3.813 1.00 93.50 111 ILE A CA 1
ATOM 867 C C . ILE A 1 111 ? -13.188 9.007 -3.146 1.00 93.50 111 ILE A C 1
ATOM 869 O O . ILE A 1 111 ? -13.476 10.086 -3.671 1.00 93.50 111 ILE A O 1
ATOM 873 N N . ALA A 1 112 ? -13.675 8.651 -1.955 1.00 91.50 112 ALA A N 1
ATOM 874 C CA . ALA A 1 112 ? -14.529 9.526 -1.166 1.00 91.50 112 ALA A CA 1
ATOM 875 C C . ALA A 1 112 ? -13.796 10.827 -0.798 1.00 91.50 112 ALA A C 1
ATOM 877 O O . ALA A 1 112 ? -12.634 10.831 -0.392 1.00 91.50 112 ALA A O 1
ATOM 878 N N . SER A 1 113 ? -14.496 11.957 -0.910 1.00 89.88 113 SER A N 1
ATOM 879 C CA . SER A 1 113 ? -13.915 13.260 -0.572 1.00 89.88 113 SER A CA 1
ATOM 880 C C . SER A 1 113 ? -13.543 13.346 0.909 1.00 89.88 113 SER A C 1
ATOM 882 O O . SER A 1 113 ? -14.327 12.963 1.778 1.00 89.88 113 SER A O 1
ATOM 884 N N . PHE A 1 114 ? -12.379 13.932 1.196 1.00 91.19 114 PHE A N 1
ATOM 885 C CA . PHE A 1 114 ? -11.956 14.213 2.565 1.00 91.19 114 PHE A CA 1
ATOM 886 C C . PHE A 1 114 ? -12.951 15.161 3.245 1.00 91.19 114 PHE A C 1
ATOM 888 O O . PHE A 1 114 ? -13.153 16.295 2.805 1.00 91.19 114 PHE A O 1
ATOM 895 N N . THR A 1 115 ? -13.570 14.704 4.331 1.00 88.19 115 THR A N 1
ATOM 896 C CA . THR A 1 115 ? -14.657 15.420 5.017 1.00 88.19 115 THR A CA 1
ATOM 897 C C . THR A 1 115 ? -14.167 16.583 5.884 1.00 88.19 115 THR A C 1
ATOM 899 O O . THR A 1 115 ? -14.953 17.449 6.275 1.00 88.19 115 THR A O 1
ATOM 902 N N . GLY A 1 116 ? -12.857 16.658 6.131 1.00 88.31 116 GLY A N 1
ATOM 903 C CA . GLY A 1 116 ? -12.222 17.667 6.972 1.00 88.31 116 GLY A CA 1
ATOM 904 C C . GLY A 1 116 ? -11.721 17.075 8.284 1.00 88.31 116 GLY A C 1
ATOM 905 O O . GLY A 1 116 ? -12.194 16.038 8.745 1.00 88.31 116 GLY A O 1
ATOM 906 N N . LYS A 1 117 ? -10.749 17.741 8.907 1.00 88.44 117 LYS A N 1
ATOM 907 C CA . LYS A 1 117 ? -10.167 17.283 10.172 1.00 88.44 117 LYS A CA 1
ATOM 908 C C . LYS A 1 117 ? -11.245 17.151 11.261 1.00 88.44 117 LYS A C 1
ATOM 910 O O . LYS A 1 117 ? -12.059 18.060 11.414 1.00 88.44 117 LYS A O 1
ATOM 915 N N . ASP A 1 118 ? -11.210 16.048 12.009 1.00 86.94 118 ASP A N 1
ATOM 916 C CA . ASP A 1 118 ? -12.106 15.756 13.140 1.00 86.94 118 ASP A CA 1
ATOM 917 C C . ASP A 1 118 ? -13.615 15.748 12.782 1.00 86.94 118 ASP A C 1
ATOM 919 O O . ASP A 1 118 ? -14.466 16.000 13.638 1.00 86.94 118 ASP A O 1
ATOM 923 N N . SER A 1 119 ? -13.973 15.488 11.517 1.00 89.25 119 SER A N 1
ATOM 924 C CA . SER A 1 119 ? -15.360 15.604 11.027 1.00 89.25 119 SER A CA 1
ATOM 925 C C . SER A 1 119 ? -16.120 14.277 10.899 1.00 89.25 119 SER A C 1
ATOM 927 O O . SER A 1 119 ? -17.349 14.277 10.936 1.00 89.25 119 SER A O 1
ATOM 929 N N . GLY A 1 120 ? -15.411 13.154 10.792 1.00 89.75 120 GLY A N 1
ATOM 930 C CA . GLY A 1 120 ? -15.945 11.809 10.590 1.00 89.75 120 GLY A CA 1
ATOM 931 C C . GLY A 1 120 ? -16.508 11.569 9.187 1.00 89.75 120 GLY A C 1
ATOM 932 O O . GLY A 1 120 ? -16.558 12.459 8.339 1.00 89.75 120 GLY A O 1
ATOM 933 N N . VAL A 1 121 ? -16.970 10.337 8.951 1.00 93.06 121 VAL A N 1
ATOM 934 C CA . VAL A 1 121 ? -17.644 9.927 7.711 1.00 93.06 121 VAL A CA 1
ATOM 935 C C . VAL A 1 121 ? -19.019 9.351 8.047 1.00 93.06 121 VAL A C 1
ATOM 937 O O . VAL A 1 121 ? -19.153 8.460 8.877 1.00 93.06 121 VAL A O 1
ATOM 940 N N . ASN A 1 122 ? -20.074 9.859 7.410 1.00 89.25 122 ASN A N 1
ATOM 941 C CA . ASN A 1 122 ? -21.444 9.425 7.719 1.00 89.25 122 ASN A CA 1
ATOM 942 C C . ASN A 1 122 ? -21.892 8.189 6.920 1.00 89.25 122 ASN A C 1
ATOM 944 O O . ASN A 1 122 ? -22.816 7.492 7.338 1.00 89.25 122 ASN A O 1
ATOM 948 N N . SER A 1 123 ? -21.277 7.937 5.762 1.00 89.50 123 SER A N 1
ATOM 949 C CA . SER A 1 123 ? -21.655 6.859 4.846 1.00 89.50 123 SER A CA 1
ATOM 950 C C . SER A 1 123 ? -20.408 6.240 4.201 1.00 89.50 123 SER A C 1
ATOM 952 O O . SER A 1 123 ? -19.684 6.981 3.537 1.00 89.50 123 SER A O 1
ATOM 954 N N . PRO A 1 124 ? -20.176 4.919 4.331 1.00 91.31 124 PRO A N 1
ATOM 955 C CA . PRO A 1 124 ? -20.942 3.962 5.135 1.00 91.31 124 PRO A CA 1
ATOM 956 C C . PRO A 1 124 ? -20.881 4.278 6.636 1.00 91.31 124 PRO A C 1
ATOM 958 O O . PRO A 1 124 ? -20.000 4.990 7.113 1.00 91.31 124 PRO A O 1
ATOM 961 N N . THR A 1 125 ? -21.846 3.767 7.397 1.00 90.12 125 THR A N 1
ATOM 962 C CA . THR A 1 125 ? -21.916 3.980 8.846 1.00 90.12 125 THR A CA 1
ATOM 963 C C . THR A 1 125 ? -20.701 3.347 9.535 1.00 90.12 125 THR A C 1
ATOM 965 O O . THR A 1 125 ? -20.512 2.137 9.448 1.00 90.12 125 THR A O 1
ATOM 968 N N . GLY A 1 126 ? -19.882 4.162 10.211 1.00 90.19 126 GLY A N 1
ATOM 969 C CA . GLY A 1 126 ? -18.588 3.747 10.780 1.00 90.19 126 GLY A CA 1
ATOM 970 C C . GLY A 1 126 ? -17.393 3.987 9.847 1.00 90.19 126 GLY A C 1
ATOM 971 O O . GLY A 1 126 ? -16.250 3.810 10.261 1.00 90.19 126 GLY A O 1
ATOM 972 N N . GLY A 1 127 ? -17.630 4.429 8.608 1.00 94.75 127 GLY A N 1
ATOM 973 C CA . GLY A 1 127 ? -16.585 4.698 7.625 1.00 94.75 127 GLY A CA 1
ATOM 974 C C . GLY A 1 127 ? -15.702 3.474 7.399 1.00 94.75 127 GLY A C 1
ATOM 975 O O . GLY A 1 127 ? -16.209 2.375 7.185 1.00 94.75 127 GLY A O 1
ATOM 976 N N . ILE A 1 128 ? -14.384 3.653 7.512 1.00 96.62 128 ILE A N 1
ATOM 977 C CA . ILE A 1 128 ? -13.399 2.569 7.398 1.00 96.62 128 ILE A CA 1
ATOM 978 C C . ILE A 1 128 ? -13.554 1.495 8.492 1.00 96.62 128 ILE A C 1
ATOM 980 O O . ILE A 1 128 ? -13.079 0.378 8.333 1.00 96.62 128 ILE A O 1
ATOM 984 N N . LEU A 1 129 ? -14.240 1.817 9.598 1.00 97.12 129 LEU A N 1
ATOM 985 C CA . LEU A 1 129 ? -14.538 0.886 10.690 1.00 97.12 129 LEU A CA 1
ATOM 986 C C . LEU A 1 129 ? -15.876 0.151 10.512 1.00 97.12 129 LEU A C 1
ATOM 988 O O . LEU A 1 129 ? -16.386 -0.477 11.442 1.00 97.12 129 LEU A O 1
ATOM 992 N N . ASN A 1 130 ? -16.493 0.251 9.340 1.00 96.62 130 ASN A N 1
ATOM 993 C CA . ASN A 1 130 ? -17.642 -0.574 9.010 1.00 96.62 130 ASN A CA 1
ATOM 994 C C . ASN A 1 130 ? -17.212 -2.047 8.849 1.00 96.62 130 ASN A C 1
ATOM 996 O O . ASN A 1 130 ? -16.165 -2.326 8.277 1.00 96.62 130 ASN A O 1
ATOM 1000 N N . LEU A 1 131 ? -18.016 -2.996 9.331 1.00 96.12 131 LEU A N 1
ATOM 1001 C CA . LEU A 1 131 ? -17.690 -4.421 9.326 1.00 96.12 131 LEU A CA 1
ATOM 1002 C C . LEU A 1 131 ? -17.412 -4.951 7.915 1.00 96.12 131 LEU A C 1
ATOM 1004 O O . LEU A 1 131 ? -16.432 -5.670 7.746 1.00 96.12 131 LEU A O 1
ATOM 1008 N N . SER A 1 132 ? -18.214 -4.583 6.908 1.00 94.56 132 SER A N 1
ATOM 1009 C CA . SER A 1 132 ? -17.963 -5.046 5.536 1.00 94.56 132 SER A CA 1
ATOM 1010 C C . SER A 1 132 ? -16.675 -4.453 4.967 1.00 94.56 132 SER A C 1
ATOM 1012 O O . SER A 1 132 ? -15.935 -5.149 4.279 1.00 94.56 132 SER A O 1
ATOM 1014 N N . VAL A 1 133 ? -16.361 -3.204 5.328 1.00 96.62 133 VAL A N 1
ATOM 1015 C CA . VAL A 1 133 ? -15.113 -2.539 4.931 1.00 96.62 133 VAL A CA 1
ATOM 1016 C C . VAL A 1 133 ? -13.905 -3.218 5.575 1.00 96.62 133 VAL A C 1
ATOM 1018 O O . VAL A 1 133 ? -12.935 -3.536 4.895 1.00 96.62 133 VAL A O 1
ATOM 1021 N N . ILE A 1 134 ? -13.961 -3.497 6.878 1.00 96.38 134 ILE A N 1
ATOM 1022 C CA . ILE A 1 134 ? -12.885 -4.199 7.585 1.00 96.38 134 ILE A CA 1
ATOM 1023 C C . ILE A 1 134 ? -12.718 -5.619 7.018 1.00 96.38 134 ILE A C 1
ATOM 1025 O O . ILE A 1 134 ? -11.595 -6.053 6.797 1.00 96.38 134 ILE A O 1
ATOM 1029 N N . GLN A 1 135 ? -13.799 -6.338 6.709 1.00 95.38 135 GLN A N 1
ATOM 1030 C CA . GLN A 1 135 ? -13.710 -7.655 6.063 1.00 95.38 135 GLN A CA 1
ATOM 1031 C C . GLN A 1 135 ? -13.039 -7.591 4.681 1.00 95.38 135 GLN A C 1
ATOM 1033 O O . GLN A 1 135 ? -12.251 -8.474 4.340 1.00 95.38 135 GLN A O 1
ATOM 1038 N N . GLU A 1 136 ? -13.292 -6.536 3.901 1.00 96.12 136 GLU A N 1
ATOM 1039 C CA . GLU A 1 136 ? -12.572 -6.293 2.648 1.00 96.12 136 GLU A CA 1
ATOM 1040 C C . GLU A 1 136 ? -11.073 -6.055 2.895 1.00 96.12 136 GLU A C 1
ATOM 1042 O O . GLU A 1 136 ? -10.244 -6.641 2.201 1.00 96.12 136 GLU A O 1
ATOM 1047 N N . ILE A 1 137 ? -10.705 -5.267 3.912 1.00 97.62 137 ILE A N 1
ATOM 1048 C CA . ILE A 1 137 ? -9.299 -5.038 4.297 1.00 97.62 137 ILE A CA 1
ATOM 1049 C C . ILE A 1 137 ? -8.614 -6.352 4.700 1.00 97.62 137 ILE A C 1
ATOM 1051 O O . ILE A 1 137 ? -7.472 -6.595 4.313 1.00 97.62 137 ILE A O 1
ATOM 1055 N N . ASP A 1 138 ? -9.307 -7.230 5.426 1.00 96.88 138 ASP A N 1
ATOM 1056 C CA . ASP A 1 138 ? -8.761 -8.533 5.818 1.00 96.88 138 ASP A CA 1
ATOM 1057 C C . ASP A 1 138 ? -8.493 -9.422 4.596 1.00 96.88 138 ASP A C 1
ATOM 1059 O O . ASP A 1 138 ? -7.454 -10.077 4.483 1.00 96.88 138 ASP A O 1
ATOM 1063 N N . ARG A 1 139 ? -9.397 -9.378 3.612 1.00 96.19 139 ARG A N 1
ATOM 1064 C CA . ARG A 1 139 ? -9.197 -10.045 2.325 1.00 96.19 139 ARG A CA 1
ATOM 1065 C C . ARG A 1 139 ? -7.976 -9.497 1.584 1.00 96.19 139 ARG A C 1
ATOM 1067 O O . ARG A 1 139 ? -7.186 -10.292 1.077 1.00 96.19 139 ARG A O 1
ATOM 1074 N N . LYS A 1 140 ? -7.780 -8.174 1.565 1.00 97.31 140 LYS A N 1
ATOM 1075 C CA . LYS A 1 140 ? -6.588 -7.533 0.977 1.00 97.31 140 LYS A CA 1
ATOM 1076 C C . LYS A 1 140 ? -5.297 -7.994 1.654 1.00 97.31 140 LYS A C 1
ATOM 1078 O O . LYS A 1 140 ? -4.330 -8.304 0.962 1.00 97.31 140 LYS A O 1
ATOM 1083 N N . ALA A 1 141 ? -5.297 -8.125 2.981 1.00 96.75 141 ALA A N 1
ATOM 1084 C CA . ALA A 1 141 ? -4.160 -8.672 3.720 1.00 96.75 141 ALA A CA 1
ATOM 1085 C C . ALA A 1 141 ? -3.836 -10.111 3.282 1.00 96.75 141 ALA A C 1
ATOM 1087 O O . ALA A 1 141 ? -2.676 -10.454 3.070 1.00 96.75 141 ALA A O 1
ATOM 1088 N N . ASN A 1 142 ? -4.855 -10.949 3.068 1.00 96.69 142 ASN A N 1
ATOM 1089 C CA . ASN A 1 142 ? -4.661 -12.320 2.587 1.00 96.69 142 ASN A CA 1
ATOM 1090 C C . ASN A 1 142 ? -4.158 -12.386 1.136 1.00 96.69 142 ASN A C 1
ATOM 1092 O O . ASN A 1 142 ? -3.370 -13.274 0.811 1.00 96.69 142 ASN A O 1
ATOM 1096 N N . ILE A 1 143 ? -4.560 -11.449 0.272 1.00 95.88 143 ILE A N 1
ATOM 1097 C CA . ILE A 1 143 ? -3.988 -11.313 -1.078 1.00 95.88 143 ILE A CA 1
ATOM 1098 C C . ILE A 1 143 ? -2.494 -10.991 -0.982 1.00 95.88 143 ILE A C 1
ATOM 1100 O O . ILE A 1 143 ? -1.693 -11.647 -1.643 1.00 95.88 143 ILE A O 1
ATOM 1104 N N . ALA A 1 144 ? -2.110 -10.052 -0.112 1.00 95.81 144 ALA A N 1
ATOM 1105 C CA . ALA A 1 144 ? -0.709 -9.707 0.102 1.00 95.81 144 ALA A CA 1
ATOM 1106 C C . ALA A 1 144 ? 0.114 -10.884 0.661 1.00 95.81 144 ALA A C 1
ATOM 1108 O O . ALA A 1 144 ? 1.218 -11.131 0.180 1.00 95.81 144 ALA A O 1
ATOM 1109 N N . ARG A 1 145 ? -0.438 -11.666 1.603 1.00 95.62 145 ARG A N 1
ATOM 1110 C CA . ARG A 1 145 ? 0.210 -12.882 2.141 1.00 95.62 145 ARG A CA 1
ATOM 1111 C C . ARG A 1 145 ? 0.458 -13.941 1.069 1.00 95.62 145 ARG A C 1
ATOM 1113 O O . ARG A 1 145 ? 1.488 -14.602 1.084 1.00 95.62 145 ARG A O 1
ATOM 1120 N N . ASN A 1 146 ? -0.491 -14.108 0.150 1.00 94.94 146 ASN A N 1
ATOM 1121 C CA . ASN A 1 146 ? -0.429 -15.125 -0.902 1.00 94.94 146 ASN A CA 1
ATOM 1122 C C . ASN A 1 146 ? 0.327 -14.665 -2.162 1.00 94.94 146 ASN A C 1
ATOM 1124 O O . ASN A 1 146 ? 0.447 -15.434 -3.116 1.00 94.94 146 ASN A O 1
ATOM 1128 N N . HIS A 1 147 ? 0.808 -13.423 -2.190 1.00 94.50 147 HIS A N 1
ATOM 1129 C CA . HIS A 1 147 ? 1.588 -12.874 -3.294 1.00 94.50 147 HIS A CA 1
ATOM 1130 C C . HIS A 1 147 ? 3.005 -13.480 -3.345 1.00 94.50 147 HIS A C 1
ATOM 1132 O O . HIS A 1 147 ? 3.493 -13.996 -2.341 1.00 94.50 147 HIS A O 1
ATOM 1138 N N . SER A 1 148 ? 3.710 -13.382 -4.481 1.00 92.56 148 SER A N 1
ATOM 1139 C CA . SER A 1 148 ? 5.094 -13.883 -4.612 1.00 92.56 148 SER A CA 1
ATOM 1140 C C . SER A 1 148 ? 6.044 -13.240 -3.593 1.00 92.56 148 SER A C 1
ATOM 1142 O O . SER A 1 148 ? 6.815 -13.931 -2.933 1.00 92.56 148 SER A O 1
ATOM 1144 N N . LEU A 1 149 ? 5.893 -11.932 -3.369 1.00 93.50 149 LEU A N 1
ATOM 1145 C CA . LEU A 1 149 ? 6.598 -11.190 -2.313 1.00 93.50 149 LEU A CA 1
ATOM 1146 C C . LEU A 1 149 ? 6.259 -11.651 -0.882 1.00 93.50 149 LEU A C 1
ATOM 1148 O O . LEU A 1 149 ? 7.033 -11.393 0.035 1.00 93.50 149 LEU A O 1
ATOM 1152 N N . GLY A 1 150 ? 5.143 -12.357 -0.680 1.00 93.00 150 GLY A N 1
ATOM 1153 C CA . GLY A 1 150 ? 4.712 -12.873 0.623 1.00 93.00 150 GLY A CA 1
ATOM 1154 C C . GLY A 1 150 ? 5.667 -13.907 1.236 1.00 93.00 150 GLY A C 1
ATOM 1155 O O . GLY A 1 150 ? 5.610 -14.176 2.432 1.00 93.00 150 GLY A O 1
ATOM 1156 N N . GLN A 1 151 ? 6.581 -14.472 0.441 1.00 93.06 151 GLN A N 1
ATOM 1157 C CA . GLN A 1 151 ? 7.618 -15.397 0.920 1.00 93.06 151 GLN A CA 1
ATOM 1158 C C . GLN A 1 151 ? 8.759 -14.685 1.660 1.00 93.06 151 GLN A C 1
ATOM 1160 O O . GLN A 1 151 ? 9.487 -15.320 2.419 1.00 93.06 151 GLN A O 1
ATOM 1165 N N . HIS A 1 152 ? 8.882 -13.370 1.460 1.00 94.69 152 HIS A N 1
ATOM 1166 C CA . HIS A 1 152 ? 9.952 -12.523 1.989 1.00 94.69 152 HIS A CA 1
ATOM 1167 C C . HIS A 1 152 ? 9.482 -11.624 3.129 1.00 94.69 152 HIS A C 1
ATOM 1169 O O . HIS A 1 152 ? 10.102 -10.602 3.408 1.00 94.69 152 HIS A O 1
ATOM 1175 N N . LEU A 1 153 ? 8.360 -11.953 3.765 1.00 94.88 153 LEU A N 1
ATOM 1176 C CA . LEU A 1 153 ? 7.835 -11.148 4.858 1.00 94.88 153 LEU A CA 1
ATOM 1177 C C . LEU A 1 153 ? 8.722 -11.270 6.102 1.00 94.88 153 LEU A C 1
ATOM 1179 O O . LEU A 1 153 ? 9.129 -12.369 6.486 1.00 94.88 153 LEU A O 1
ATOM 1183 N N . THR A 1 154 ? 8.980 -10.138 6.757 1.00 93.19 154 THR A N 1
ATOM 1184 C CA . THR A 1 154 ? 9.660 -10.086 8.059 1.00 93.19 154 THR A CA 1
ATOM 1185 C C . THR A 1 154 ? 8.732 -9.488 9.124 1.00 93.19 154 THR A C 1
ATOM 1187 O O . THR A 1 154 ? 7.997 -8.546 8.828 1.00 93.19 154 THR A O 1
ATOM 1190 N N . PRO A 1 155 ? 8.717 -10.016 10.361 1.00 92.62 155 PRO A N 1
ATOM 1191 C CA . PRO A 1 155 ? 7.798 -9.566 11.406 1.00 92.62 155 PRO A CA 1
ATOM 1192 C C . PRO A 1 155 ? 7.910 -8.083 11.818 1.00 92.62 155 PRO A C 1
ATOM 1194 O O . PRO A 1 155 ? 8.990 -7.606 12.158 1.00 92.62 155 PRO A O 1
ATOM 1197 N N . MET A 1 156 ? 6.762 -7.410 11.989 1.00 91.00 156 MET A N 1
ATOM 1198 C CA . MET A 1 156 ? 6.631 -6.122 12.714 1.00 91.00 156 MET A CA 1
ATOM 1199 C C . MET A 1 156 ? 5.798 -6.265 13.985 1.00 91.00 156 MET A C 1
ATOM 1201 O O . MET A 1 156 ? 4.857 -7.059 14.044 1.00 91.00 156 MET A O 1
ATOM 1205 N N . VAL A 1 157 ? 6.084 -5.419 14.976 1.00 91.06 157 VAL A N 1
ATOM 1206 C CA . VAL A 1 157 ? 5.304 -5.309 16.217 1.00 91.06 157 VAL A CA 1
ATOM 1207 C C . VAL A 1 157 ? 4.287 -4.177 16.108 1.00 91.06 157 VAL A C 1
ATOM 1209 O O . VAL A 1 157 ? 4.639 -3.038 15.813 1.00 91.06 157 VAL A O 1
ATOM 1212 N N . ASN A 1 158 ? 3.022 -4.483 16.388 1.00 91.81 158 ASN A N 1
ATOM 1213 C CA . ASN A 1 158 ? 1.946 -3.504 16.397 1.00 91.81 158 ASN A CA 1
ATOM 1214 C C . ASN A 1 158 ? 1.987 -2.650 17.676 1.00 91.81 158 ASN A C 1
ATOM 1216 O O . ASN A 1 158 ? 2.032 -3.175 18.786 1.00 91.81 158 ASN A O 1
ATOM 1220 N N . ASP A 1 159 ? 1.895 -1.332 17.540 1.00 89.19 159 ASP A N 1
ATOM 1221 C CA . ASP A 1 159 ? 1.981 -0.374 18.650 1.00 89.19 159 ASP A CA 1
ATOM 1222 C C . ASP A 1 159 ? 0.690 -0.246 19.484 1.00 89.19 159 ASP A C 1
ATOM 1224 O O . ASP A 1 159 ? 0.707 0.315 20.585 1.00 89.19 159 ASP A O 1
ATOM 1228 N N . VAL A 1 160 ? -0.434 -0.769 18.985 1.00 90.69 160 VAL A N 1
ATOM 1229 C CA . VAL A 1 160 ? -1.723 -0.796 19.694 1.00 90.69 160 VAL A CA 1
ATOM 1230 C C . VAL A 1 160 ? -1.834 -2.040 20.569 1.00 90.69 160 VAL A C 1
ATOM 1232 O O . VAL A 1 160 ? -2.206 -1.954 21.738 1.00 90.69 160 VAL A O 1
ATOM 1235 N N . THR A 1 161 ? -1.523 -3.205 20.005 1.00 92.50 161 THR A N 1
ATOM 1236 C CA . THR A 1 161 ? -1.729 -4.511 20.641 1.00 92.50 161 THR A CA 1
ATOM 1237 C C . THR A 1 161 ? -0.451 -5.124 21.193 1.00 92.50 161 THR A C 1
ATOM 1239 O O . THR A 1 161 ? -0.542 -6.017 22.032 1.00 92.50 161 THR A O 1
ATOM 1242 N N . GLY A 1 162 ? 0.728 -4.666 20.768 1.00 89.56 162 GLY A N 1
ATOM 1243 C CA . GLY A 1 162 ? 2.012 -5.304 21.067 1.00 89.56 162 GLY A CA 1
ATOM 1244 C C . GLY A 1 162 ? 2.186 -6.674 20.408 1.00 89.56 162 GLY A C 1
ATOM 1245 O O . GLY A 1 162 ? 3.145 -7.376 20.722 1.00 89.56 162 GLY A O 1
ATOM 1246 N N . TRP A 1 163 ? 1.261 -7.072 19.530 1.00 92.31 163 TRP A N 1
ATOM 1247 C CA . TRP A 1 163 ? 1.342 -8.327 18.801 1.00 92.31 163 TRP A CA 1
ATOM 1248 C C . TRP A 1 163 ? 2.388 -8.240 17.686 1.00 92.31 163 TRP A C 1
ATOM 1250 O O . TRP A 1 163 ? 2.516 -7.211 17.020 1.00 92.31 163 TRP A O 1
ATOM 1260 N N . GLN A 1 164 ? 3.130 -9.328 17.493 1.00 92.19 164 GLN A N 1
ATOM 1261 C CA . GLN A 1 164 ? 4.099 -9.469 16.416 1.00 92.19 164 GLN A CA 1
ATOM 1262 C C . GLN A 1 164 ? 3.427 -10.135 15.213 1.00 92.19 164 GLN A C 1
ATOM 1264 O O . GLN A 1 164 ? 3.020 -11.293 15.301 1.00 92.19 164 GLN A O 1
ATOM 1269 N N . SER A 1 165 ? 3.353 -9.407 14.104 1.00 92.56 165 SER A N 1
ATOM 1270 C CA . SER A 1 165 ? 2.801 -9.901 12.845 1.00 92.56 165 SER A CA 1
ATOM 1271 C C . SER A 1 165 ? 3.741 -10.831 12.088 1.00 92.56 165 SER A C 1
ATOM 1273 O O . SER A 1 165 ? 4.915 -10.976 12.424 1.00 92.56 165 SER A O 1
ATOM 1275 N N . ASP A 1 166 ? 3.211 -11.434 11.030 1.00 92.31 166 ASP A N 1
ATOM 1276 C CA . ASP A 1 166 ? 3.957 -12.173 10.015 1.00 92.31 166 ASP A CA 1
ATOM 1277 C C . ASP A 1 166 ? 4.683 -11.263 9.009 1.00 92.31 166 ASP A C 1
ATOM 1279 O O . ASP A 1 166 ? 5.346 -11.778 8.121 1.00 92.31 166 ASP A O 1
ATOM 1283 N N . GLY A 1 167 ? 4.581 -9.937 9.159 1.00 92.88 167 GLY A N 1
ATOM 1284 C CA . GLY A 1 167 ? 5.104 -8.928 8.233 1.00 92.88 167 GLY A CA 1
ATOM 1285 C C . GLY A 1 167 ? 4.023 -8.215 7.428 1.00 92.88 167 GLY A C 1
ATOM 1286 O O . GLY A 1 167 ? 4.326 -7.268 6.706 1.00 92.88 167 GLY A O 1
ATOM 1287 N N . ILE A 1 168 ? 2.755 -8.607 7.589 1.00 95.69 168 ILE A N 1
ATOM 1288 C CA . ILE A 1 168 ? 1.602 -7.840 7.114 1.00 95.69 168 ILE A CA 1
ATOM 1289 C C . ILE A 1 168 ? 0.805 -7.343 8.312 1.00 95.69 168 ILE A C 1
ATOM 1291 O O . ILE A 1 168 ? 0.472 -8.106 9.219 1.00 95.69 168 ILE A O 1
ATOM 1295 N N . MET A 1 169 ? 0.479 -6.053 8.309 1.00 95.38 169 MET A N 1
ATOM 1296 C CA . MET A 1 169 ? -0.270 -5.435 9.394 1.00 95.38 169 MET A CA 1
ATOM 1297 C C . MET A 1 169 ? -1.362 -4.522 8.871 1.00 95.38 169 MET A C 1
ATOM 1299 O O . MET A 1 169 ? -1.124 -3.601 8.090 1.00 95.38 169 MET A O 1
ATOM 1303 N N . THR A 1 170 ? -2.568 -4.757 9.367 1.00 96.25 170 THR A N 1
ATOM 1304 C CA . THR A 1 170 ? -3.746 -3.953 9.060 1.00 96.25 170 THR A CA 1
ATOM 1305 C C . THR A 1 170 ? -4.521 -3.608 10.323 1.00 96.25 170 THR A C 1
ATOM 1307 O O . THR A 1 170 ? -4.288 -4.152 11.406 1.00 96.25 170 THR A O 1
ATOM 1310 N N . VAL A 1 171 ? -5.522 -2.737 10.177 1.00 95.75 171 VAL A N 1
ATOM 1311 C CA . VAL A 1 171 ? -6.483 -2.487 11.254 1.00 95.75 171 VAL A CA 1
ATOM 1312 C C . VAL A 1 171 ? -7.245 -3.759 11.661 1.00 95.75 171 VAL A C 1
ATOM 1314 O O . VAL A 1 171 ? -7.649 -3.867 12.816 1.00 95.75 171 VAL A O 1
ATOM 1317 N N . THR A 1 172 ? -7.420 -4.745 10.768 1.00 95.94 172 THR A N 1
ATOM 1318 C CA . THR A 1 172 ? -8.163 -5.981 11.083 1.00 95.94 172 THR A CA 1
ATOM 1319 C C . THR A 1 172 ? -7.409 -6.834 12.090 1.00 95.94 172 THR A C 1
ATOM 1321 O O . THR A 1 172 ? -8.009 -7.322 13.046 1.00 95.94 172 THR A O 1
ATOM 1324 N N . ASP A 1 173 ? -6.086 -6.929 11.950 1.00 95.50 173 ASP A N 1
ATOM 1325 C CA . ASP A 1 173 ? -5.228 -7.666 12.878 1.00 95.50 173 ASP A CA 1
ATOM 1326 C C . ASP A 1 173 ? -5.294 -7.050 14.284 1.00 95.50 173 ASP A C 1
ATOM 1328 O O . ASP A 1 173 ? -5.378 -7.760 15.287 1.00 95.50 173 ASP A O 1
ATOM 1332 N N . ILE A 1 174 ? -5.380 -5.718 14.371 1.00 96.25 174 ILE A N 1
ATOM 1333 C CA . ILE A 1 174 ? -5.581 -5.009 15.642 1.00 96.25 174 ILE A CA 1
ATOM 1334 C C . ILE A 1 174 ? -6.886 -5.461 16.319 1.00 96.25 174 ILE A C 1
ATOM 1336 O O . ILE A 1 174 ? -6.876 -5.790 17.508 1.00 96.25 174 ILE A O 1
ATOM 1340 N N . PHE A 1 175 ? -7.997 -5.533 15.573 1.00 97.56 175 PHE A N 1
ATOM 1341 C CA . PHE A 1 175 ? -9.265 -6.061 16.092 1.00 97.56 175 PHE A CA 1
ATOM 1342 C C . PHE A 1 175 ? -9.149 -7.532 16.489 1.00 97.56 175 PHE A C 1
ATOM 1344 O O . PHE A 1 175 ? -9.564 -7.894 17.590 1.00 97.56 175 PHE A O 1
ATOM 1351 N N . ARG A 1 176 ? -8.559 -8.371 15.634 1.00 96.75 176 ARG A N 1
ATOM 1352 C CA . ARG A 1 176 ? -8.385 -9.811 15.855 1.00 96.75 176 ARG A CA 1
ATOM 1353 C C . ARG A 1 176 ? -7.670 -10.102 17.170 1.00 96.75 176 ARG A C 1
ATOM 1355 O O . ARG A 1 176 ? -8.194 -10.846 18.000 1.00 96.75 176 ARG A O 1
ATOM 1362 N N . HIS A 1 177 ? -6.537 -9.451 17.415 1.00 96.00 177 HIS A N 1
ATOM 1363 C CA . HIS A 1 177 ? -5.751 -9.667 18.630 1.00 96.00 177 HIS A CA 1
ATOM 1364 C C . HIS A 1 177 ? -6.382 -9.037 19.872 1.00 96.00 177 HIS A C 1
ATOM 1366 O O . HIS A 1 177 ? -6.391 -9.649 20.944 1.00 96.00 177 HIS A O 1
ATOM 1372 N N . PHE A 1 178 ? -6.999 -7.861 19.743 1.00 97.12 178 PHE A N 1
ATOM 1373 C CA . PHE A 1 178 ? -7.750 -7.260 20.841 1.00 97.12 178 PHE A CA 1
ATOM 1374 C C . PHE A 1 178 ? -8.934 -8.141 21.279 1.00 97.12 178 PHE A C 1
ATOM 1376 O O . PHE A 1 178 ? -9.079 -8.455 22.463 1.00 97.12 178 PHE A O 1
ATOM 1383 N N . MET A 1 179 ? -9.745 -8.598 20.320 1.00 97.06 179 MET A N 1
ATOM 1384 C CA . MET A 1 179 ? -10.940 -9.415 20.560 1.00 97.06 179 MET A CA 1
ATOM 1385 C C . MET A 1 179 ? -10.605 -10.858 20.977 1.00 97.06 179 MET A C 1
ATOM 1387 O O . MET A 1 179 ? -11.421 -11.541 21.590 1.00 97.06 179 MET A O 1
ATOM 1391 N N . ALA A 1 180 ? -9.382 -11.329 20.726 1.00 95.69 180 ALA A N 1
ATOM 1392 C CA . ALA A 1 180 ? -8.879 -12.597 21.253 1.00 95.69 180 ALA A CA 1
ATOM 1393 C C . ALA A 1 180 ? -8.373 -12.504 22.709 1.00 95.69 180 ALA A C 1
ATOM 1395 O O . ALA A 1 180 ? -7.867 -13.489 23.252 1.00 95.69 180 ALA A O 1
ATOM 1396 N N . ASN A 1 181 ? -8.485 -11.334 23.356 1.00 93.19 181 ASN A N 1
ATOM 1397 C CA . ASN A 1 181 ? -7.793 -11.015 24.607 1.00 93.19 181 ASN A CA 1
ATOM 1398 C C . ASN A 1 181 ? -6.276 -11.264 24.510 1.00 93.19 181 ASN A C 1
ATOM 1400 O O . ASN A 1 181 ? -5.656 -11.662 25.494 1.00 93.19 181 ASN A O 1
ATOM 1404 N N . ASP A 1 182 ? -5.673 -11.052 23.339 1.00 91.81 182 ASP A N 1
ATOM 1405 C CA . ASP A 1 182 ? -4.258 -11.280 23.033 1.00 91.81 182 ASP A CA 1
ATOM 1406 C C . ASP A 1 182 ? -3.549 -9.970 22.684 1.00 91.81 182 ASP A C 1
ATOM 1408 O O . ASP A 1 182 ? -2.979 -9.799 21.614 1.00 91.81 182 ASP A O 1
ATOM 1412 N N . SER A 1 183 ? -3.635 -9.001 23.592 1.00 93.19 183 SER A N 1
ATOM 1413 C CA . SER A 1 183 ? -3.016 -7.691 23.415 1.00 93.19 183 SER A CA 1
ATOM 1414 C C . SER A 1 183 ? -2.485 -7.140 24.734 1.00 93.19 183 SER A C 1
ATOM 1416 O O . SER A 1 183 ? -2.985 -7.490 25.807 1.00 93.19 183 SER A O 1
ATOM 1418 N N . ILE A 1 184 ? -1.540 -6.202 24.665 1.00 91.62 184 ILE A N 1
ATOM 1419 C CA . ILE A 1 184 ? -1.070 -5.408 25.814 1.00 91.62 184 ILE A CA 1
ATOM 1420 C C . ILE A 1 184 ? -2.190 -4.584 26.466 1.00 91.62 184 ILE A C 1
ATOM 1422 O O . ILE A 1 184 ? -2.053 -4.134 27.601 1.00 91.62 184 ILE A O 1
ATOM 1426 N N . LEU A 1 185 ? -3.306 -4.373 25.759 1.00 93.06 185 LEU A N 1
ATOM 1427 C CA . LEU A 1 185 ? -4.469 -3.668 26.288 1.00 93.06 185 LEU A CA 1
ATOM 1428 C C . LEU A 1 185 ? -5.335 -4.578 27.161 1.00 93.06 185 LEU A C 1
ATOM 1430 O O . LEU A 1 185 ? -5.954 -4.087 28.100 1.00 93.06 185 LEU A O 1
ATOM 1434 N N . THR A 1 186 ? -5.376 -5.878 26.859 1.00 93.69 186 THR A N 1
ATOM 1435 C CA . THR A 1 186 ? -6.277 -6.859 27.485 1.00 93.69 186 THR A CA 1
ATOM 1436 C C . THR A 1 186 ? -5.575 -7.841 28.420 1.00 93.69 186 THR A C 1
ATOM 1438 O O . THR A 1 186 ? -6.248 -8.544 29.170 1.00 93.69 186 THR A O 1
ATOM 1441 N N . ARG A 1 187 ? -4.239 -7.920 28.383 1.00 90.56 187 ARG A N 1
ATOM 1442 C CA . ARG A 1 187 ? -3.431 -8.815 29.225 1.00 90.56 187 ARG A CA 1
ATOM 1443 C C . ARG A 1 187 ? -2.568 -8.048 30.216 1.00 90.56 187 ARG A C 1
ATOM 1445 O O . 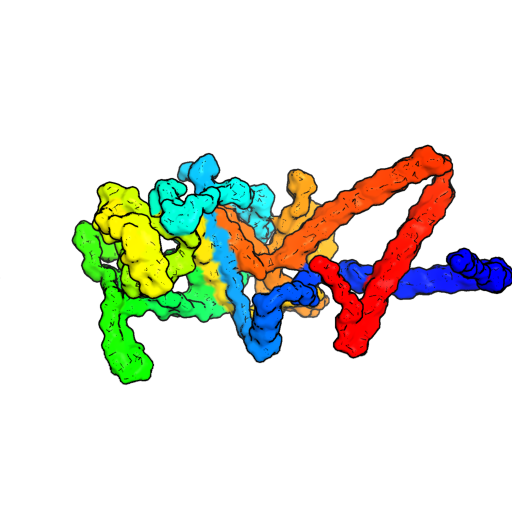ARG A 1 187 ? -2.177 -6.910 29.979 1.00 90.56 187 ARG A O 1
ATOM 1452 N N . GLU A 1 188 ? -2.249 -8.712 31.322 1.00 90.25 188 GLU A N 1
ATOM 1453 C CA . GLU A 1 188 ? -1.230 -8.237 32.254 1.00 90.25 188 GLU A CA 1
ATOM 1454 C C . GLU A 1 188 ? 0.147 -8.257 31.582 1.00 90.25 188 GLU A C 1
ATOM 1456 O O . GLU A 1 188 ? 0.540 -9.245 30.959 1.00 90.25 188 GLU A O 1
ATOM 1461 N N . GLY A 1 189 ? 0.875 -7.153 31.718 1.00 85.06 189 GLY A N 1
ATOM 1462 C CA . GLY A 1 189 ? 2.239 -6.997 31.230 1.00 85.06 189 GLY A CA 1
ATOM 1463 C C . GLY A 1 189 ? 3.254 -6.947 32.369 1.00 85.06 189 GLY A C 1
ATOM 1464 O O . GLY A 1 189 ? 2.910 -6.882 33.550 1.00 85.06 189 GLY A O 1
ATOM 1465 N N . VAL A 1 190 ? 4.535 -6.922 32.008 1.00 85.19 190 VAL A N 1
ATOM 1466 C CA . VAL A 1 190 ? 5.639 -6.718 32.953 1.00 85.19 190 VAL A CA 1
ATOM 1467 C C . VAL A 1 190 ? 6.454 -5.520 32.484 1.00 85.19 190 VAL A C 1
ATOM 1469 O O . VAL A 1 190 ? 6.889 -5.468 31.336 1.00 85.19 190 VAL A O 1
ATOM 1472 N N . SER A 1 191 ? 6.647 -4.535 33.361 1.00 83.38 191 SER A N 1
ATOM 1473 C CA . SER A 1 191 ? 7.476 -3.369 33.060 1.00 83.38 191 SER A CA 1
ATOM 1474 C C . SER A 1 191 ? 8.958 -3.758 32.963 1.00 83.38 191 SER A C 1
ATOM 1476 O O . SER A 1 191 ? 9.365 -4.768 33.545 1.00 83.38 191 SER A O 1
ATOM 1478 N N . PRO A 1 192 ? 9.817 -2.932 32.337 1.00 82.81 192 PRO A N 1
ATOM 1479 C CA . PRO A 1 192 ? 11.265 -3.174 32.311 1.00 82.81 192 PRO A CA 1
ATOM 1480 C C . PRO A 1 192 ? 11.911 -3.325 33.701 1.00 82.81 192 PRO A C 1
ATOM 1482 O O . PRO A 1 192 ? 12.992 -3.891 33.829 1.00 82.81 192 PRO A O 1
ATOM 1485 N N . PHE A 1 193 ? 11.242 -2.846 34.756 1.00 89.06 193 PHE A N 1
ATOM 1486 C CA . PHE A 1 193 ? 11.678 -2.953 36.151 1.00 89.06 193 PHE A CA 1
ATOM 1487 C C . PHE A 1 193 ? 11.074 -4.164 36.888 1.00 89.06 193 PHE A C 1
ATOM 1489 O O . PHE A 1 193 ? 11.162 -4.245 38.112 1.00 89.06 193 PHE A O 1
ATOM 1496 N N . GLY A 1 194 ? 10.422 -5.086 36.172 1.00 87.38 194 GLY A N 1
ATOM 1497 C CA . GLY A 1 194 ? 9.826 -6.302 36.731 1.00 87.38 194 GLY A CA 1
ATOM 1498 C C . GLY A 1 194 ? 8.513 -6.084 37.489 1.00 87.38 194 GLY A C 1
ATOM 1499 O O . GLY A 1 194 ? 8.064 -6.983 38.196 1.00 87.38 194 GLY A O 1
ATOM 1500 N N . SER A 1 195 ? 7.895 -4.903 37.382 1.00 90.06 195 SER A N 1
ATOM 1501 C CA . SER A 1 195 ? 6.599 -4.626 38.020 1.00 90.06 195 SER A CA 1
ATOM 1502 C C . SER A 1 195 ? 5.453 -5.093 37.126 1.00 90.06 195 SER A C 1
ATOM 1504 O O . SER A 1 195 ? 5.489 -4.859 35.920 1.00 90.06 195 SER A O 1
ATOM 1506 N N . ILE A 1 196 ? 4.427 -5.711 37.712 1.00 88.94 196 ILE A N 1
ATOM 1507 C CA . ILE A 1 196 ? 3.227 -6.130 36.976 1.00 88.94 196 ILE A CA 1
ATOM 1508 C C . ILE A 1 196 ? 2.432 -4.883 36.578 1.00 88.94 196 ILE A C 1
ATOM 1510 O O . ILE A 1 196 ? 2.111 -4.048 37.426 1.00 88.94 196 ILE A O 1
ATOM 1514 N N . VAL A 1 197 ? 2.132 -4.763 35.288 1.00 88.06 197 VAL A N 1
ATOM 1515 C CA . VAL A 1 197 ? 1.281 -3.715 34.726 1.00 88.06 197 VAL A CA 1
ATOM 1516 C C . VAL A 1 197 ? -0.091 -4.337 34.455 1.00 88.06 197 VAL A C 1
ATOM 1518 O O . VAL A 1 197 ? -0.166 -5.280 33.666 1.00 88.06 197 VAL A O 1
ATOM 1521 N N . PRO A 1 198 ? -1.169 -3.865 35.107 1.00 90.44 198 PRO A N 1
ATOM 1522 C CA . PRO A 1 198 ? -2.503 -4.409 34.876 1.00 90.44 198 PRO A CA 1
ATOM 1523 C C . PRO A 1 198 ? -2.990 -4.094 33.451 1.00 90.44 198 PRO A C 1
ATOM 1525 O O . PRO A 1 198 ? -2.554 -3.094 32.869 1.00 90.44 198 PRO A O 1
ATOM 1528 N N . PRO A 1 199 ? -3.914 -4.901 32.895 1.00 92.00 199 PRO A N 1
ATOM 1529 C CA . PRO A 1 199 ? -4.503 -4.626 31.593 1.00 92.00 199 PRO A CA 1
ATOM 1530 C C . PRO A 1 199 ? -5.253 -3.290 31.625 1.00 92.00 199 PRO A C 1
ATOM 1532 O O . PRO A 1 199 ? -5.914 -2.947 32.609 1.00 92.00 199 PRO A O 1
ATOM 1535 N N . ARG A 1 200 ? -5.157 -2.525 30.536 1.00 91.31 200 ARG A N 1
ATOM 1536 C CA . ARG A 1 200 ? -5.818 -1.215 30.418 1.00 91.31 200 ARG A CA 1
ATOM 1537 C C . ARG A 1 200 ? -7.322 -1.335 30.165 1.00 91.31 200 ARG A C 1
ATOM 1539 O O . ARG A 1 200 ? -8.070 -0.406 30.458 1.00 91.31 200 ARG A O 1
ATOM 1546 N N . THR A 1 201 ? -7.761 -2.452 29.593 1.00 93.75 201 THR A N 1
ATOM 1547 C CA . THR A 1 201 ? -9.160 -2.780 29.295 1.00 93.75 201 THR A CA 1
ATOM 1548 C C . THR A 1 201 ? -9.322 -4.299 29.158 1.00 93.75 201 THR A C 1
ATOM 1550 O O . THR A 1 201 ? -8.424 -5.054 29.511 1.00 93.75 201 THR A O 1
ATOM 1553 N N . GLN A 1 202 ? -10.471 -4.774 28.685 1.00 93.00 202 GLN A N 1
ATOM 1554 C CA . GLN A 1 202 ? -10.747 -6.203 28.521 1.00 93.00 202 GLN A CA 1
ATOM 1555 C C . GLN A 1 202 ? -11.665 -6.481 27.325 1.00 93.00 202 GLN A C 1
ATOM 1557 O O . GLN A 1 202 ? -12.412 -5.600 26.891 1.00 93.00 202 GLN A O 1
ATOM 1562 N N . TRP A 1 203 ? -11.668 -7.728 26.850 1.00 95.25 203 TRP A N 1
ATOM 1563 C CA . TRP A 1 203 ? -12.652 -8.279 25.908 1.00 95.25 203 TRP A CA 1
ATOM 1564 C C . TRP A 1 203 ? -13.351 -9.529 26.474 1.00 95.25 203 TRP A C 1
ATOM 1566 O O . TRP A 1 203 ? -13.627 -10.500 25.779 1.00 95.25 203 TRP A O 1
ATOM 1576 N N . THR A 1 204 ? -13.573 -9.551 27.786 1.00 93.25 204 THR A N 1
ATOM 1577 C CA . THR A 1 204 ? -14.244 -10.656 28.499 1.00 93.25 204 THR A CA 1
ATOM 1578 C C . THR A 1 204 ? -15.649 -10.293 28.975 1.00 93.25 204 THR A C 1
ATOM 1580 O O . THR A 1 204 ? -16.475 -11.174 29.186 1.00 93.25 204 THR A O 1
ATOM 1583 N N . ASP A 1 205 ? -15.930 -9.000 29.123 1.00 92.50 205 ASP A N 1
ATOM 1584 C CA . ASP A 1 205 ? -17.250 -8.456 29.436 1.00 92.50 205 ASP A CA 1
ATOM 1585 C C . ASP A 1 205 ? -17.637 -7.481 28.330 1.00 92.50 205 ASP A C 1
ATOM 1587 O O . ASP A 1 205 ? -17.024 -6.419 28.210 1.00 92.50 205 ASP A O 1
ATOM 1591 N N . CYS A 1 206 ? -18.618 -7.839 27.508 1.00 92.62 206 CYS A N 1
ATOM 1592 C CA . CYS A 1 206 ? -19.104 -7.024 26.394 1.00 92.62 206 CYS A CA 1
ATOM 1593 C C . CYS A 1 206 ? -20.480 -6.403 26.693 1.00 92.62 206 CYS A C 1
ATOM 1595 O O . CYS A 1 206 ? -21.103 -5.790 25.825 1.00 92.62 206 CYS A O 1
ATOM 1597 N N . GLY A 1 207 ? -20.926 -6.476 27.953 1.00 90.31 207 GLY A N 1
ATOM 1598 C CA . GLY A 1 207 ? -22.176 -5.891 28.412 1.00 90.31 207 GLY A CA 1
ATOM 1599 C C . GLY A 1 207 ? -23.403 -6.595 27.834 1.00 90.31 207 GLY A C 1
ATOM 1600 O O . GLY A 1 207 ? -23.769 -7.679 28.276 1.00 90.31 207 GLY A O 1
ATOM 1601 N N . ILE A 1 208 ? -24.085 -5.928 26.900 1.00 88.69 208 ILE A N 1
ATOM 1602 C CA . ILE A 1 208 ? -25.375 -6.376 26.344 1.00 88.69 208 ILE A CA 1
ATOM 1603 C C . ILE A 1 208 ? -25.177 -7.446 25.259 1.00 88.69 208 ILE A C 1
ATOM 1605 O O . ILE A 1 208 ? -26.052 -8.289 25.063 1.00 88.69 208 ILE A O 1
ATOM 1609 N N . ILE A 1 209 ? -24.033 -7.416 24.572 1.00 93.38 209 ILE A N 1
ATOM 1610 C CA . ILE A 1 209 ? -23.668 -8.374 23.525 1.00 93.38 209 ILE A CA 1
ATOM 1611 C C . ILE A 1 209 ? -22.704 -9.432 24.072 1.00 93.38 209 ILE A C 1
ATOM 1613 O O . ILE A 1 209 ? -22.014 -9.208 25.068 1.00 93.38 209 ILE A O 1
ATOM 1617 N N . GLU A 1 210 ? -22.653 -10.587 23.413 1.00 94.38 210 GLU A N 1
ATOM 1618 C CA . GLU A 1 210 ? -21.660 -11.625 23.693 1.00 94.38 210 GLU A CA 1
ATOM 1619 C C . GLU A 1 210 ? -20.264 -11.182 23.224 1.00 94.38 210 GLU A C 1
ATOM 1621 O O . GLU A 1 210 ? -20.128 -10.433 22.259 1.00 94.38 210 GLU A O 1
ATOM 1626 N N . CYS A 1 211 ? -19.206 -11.621 23.907 1.00 95.62 211 CYS A N 1
ATOM 1627 C CA . CYS A 1 211 ? -17.842 -11.361 23.452 1.00 95.62 211 CYS A CA 1
ATOM 1628 C C . CYS A 1 211 ? -17.434 -12.373 22.382 1.00 95.62 211 CYS A C 1
ATOM 1630 O O . CYS A 1 211 ? -16.916 -13.443 22.698 1.00 95.62 211 CYS A O 1
ATOM 1632 N N . LEU A 1 212 ? -17.652 -12.010 21.120 1.00 97.12 212 LEU A N 1
ATOM 1633 C CA . LEU A 1 212 ? -17.186 -12.779 19.967 1.00 97.12 212 LEU A CA 1
ATOM 1634 C C . LEU A 1 212 ? -15.763 -12.379 19.560 1.00 97.12 212 LEU A C 1
ATOM 1636 O O . LEU A 1 212 ? -15.316 -11.259 19.825 1.00 97.12 212 LEU A O 1
ATOM 1640 N N . GLN A 1 213 ? -15.052 -13.304 18.916 1.00 96.50 213 GLN A N 1
ATOM 1641 C CA . GLN A 1 213 ? -13.768 -13.029 18.265 1.00 96.50 213 GLN A CA 1
ATOM 1642 C C . GLN A 1 213 ? -13.990 -12.402 16.884 1.00 96.50 213 GLN A C 1
ATOM 1644 O O . GLN A 1 213 ? -15.086 -12.480 16.336 1.00 96.50 213 GLN A O 1
ATOM 1649 N N . PHE A 1 214 ? -12.953 -11.768 16.327 1.00 96.38 214 PHE A N 1
ATOM 1650 C CA . PHE A 1 214 ? -13.053 -11.095 15.027 1.00 96.38 214 PHE A CA 1
ATOM 1651 C C . PHE A 1 214 ? -13.475 -12.050 13.898 1.00 96.38 214 PHE A C 1
ATOM 1653 O O . PHE A 1 214 ? -14.337 -11.715 13.093 1.00 96.38 214 PHE A O 1
ATOM 1660 N N . ASP A 1 215 ? -12.910 -13.258 13.893 1.00 95.94 215 ASP A N 1
ATOM 1661 C CA . ASP A 1 215 ? -13.153 -14.273 12.862 1.00 95.94 215 ASP A CA 1
ATOM 1662 C C . ASP A 1 215 ? -14.444 -15.092 13.098 1.00 95.94 215 ASP A C 1
ATOM 1664 O O . ASP A 1 215 ? -14.703 -16.070 12.393 1.00 95.94 215 ASP A O 1
ATOM 1668 N N . ASP A 1 216 ? -15.260 -14.733 14.097 1.00 96.88 216 ASP A N 1
ATOM 1669 C CA . ASP A 1 216 ? -16.525 -15.418 14.365 1.00 96.88 216 ASP A CA 1
ATOM 1670 C C . ASP A 1 216 ? -17.578 -15.060 13.295 1.00 96.88 216 ASP A C 1
ATOM 1672 O O . ASP A 1 216 ? -17.816 -13.878 13.039 1.00 96.88 216 ASP A O 1
ATOM 1676 N N . PRO A 1 217 ? -18.273 -16.039 12.683 1.00 94.94 217 PRO A N 1
ATOM 1677 C CA . PRO A 1 217 ? -19.275 -15.769 11.649 1.00 94.94 217 PRO A CA 1
ATOM 1678 C C . PRO A 1 217 ? -20.490 -14.968 12.145 1.00 94.94 217 PRO A C 1
ATOM 1680 O O . PRO A 1 217 ? -21.224 -14.414 11.328 1.00 94.94 217 PRO A O 1
ATOM 1683 N N . ALA A 1 218 ? -20.737 -14.922 13.457 1.00 96.19 218 ALA A N 1
ATOM 1684 C CA . ALA A 1 218 ? -21.823 -14.163 14.070 1.00 96.19 218 ALA A CA 1
ATOM 1685 C C . ALA A 1 218 ? -21.410 -12.732 14.467 1.00 96.19 218 ALA A C 1
ATOM 1687 O O . ALA A 1 218 ? -22.212 -12.016 15.078 1.00 96.19 218 ALA A O 1
ATOM 1688 N N . ILE A 1 219 ? -20.188 -12.295 14.129 1.00 96.38 219 ILE A N 1
ATOM 1689 C CA . ILE A 1 219 ? -19.732 -10.933 14.399 1.00 96.38 219 ILE A CA 1
ATOM 1690 C C . ILE A 1 219 ? -20.657 -9.896 13.755 1.00 96.38 219 ILE A C 1
ATOM 1692 O O . ILE A 1 219 ? -21.148 -10.038 12.636 1.00 96.38 219 ILE A O 1
ATOM 1696 N N . THR A 1 220 ? -20.904 -8.814 14.487 1.00 95.75 220 THR A N 1
ATOM 1697 C CA . THR A 1 220 ? -21.777 -7.718 14.049 1.00 95.75 220 THR A CA 1
ATOM 1698 C C . THR A 1 220 ? -21.065 -6.381 14.179 1.00 95.75 220 THR A C 1
ATOM 1700 O O . THR A 1 220 ? -20.092 -6.254 14.923 1.00 95.75 220 THR A O 1
ATOM 1703 N N . GLN A 1 221 ? -21.600 -5.349 13.523 1.00 95.56 221 GLN A N 1
ATOM 1704 C CA . GLN A 1 221 ? -21.089 -3.982 13.639 1.00 95.56 221 GLN A CA 1
ATOM 1705 C C . GLN A 1 221 ? -20.981 -3.508 15.100 1.00 95.56 221 GLN A C 1
ATOM 1707 O O . GLN A 1 221 ? -20.037 -2.806 15.439 1.00 95.56 221 GLN A O 1
ATOM 1712 N N . ALA A 1 222 ? -21.890 -3.935 15.985 1.00 95.44 222 ALA A N 1
ATOM 1713 C CA . ALA A 1 222 ? -21.852 -3.563 17.401 1.00 95.44 222 ALA A CA 1
ATOM 1714 C C . ALA A 1 222 ? -20.586 -4.071 18.120 1.00 95.44 222 ALA A C 1
ATOM 1716 O O . ALA A 1 222 ? -20.065 -3.387 19.002 1.00 95.44 222 ALA A O 1
ATOM 1717 N N . HIS A 1 223 ? -20.060 -5.237 17.725 1.00 96.44 223 HIS A N 1
ATOM 1718 C CA . HIS A 1 223 ? -18.797 -5.759 18.254 1.00 96.44 223 HIS A CA 1
ATOM 1719 C C . HIS A 1 223 ? -17.623 -4.880 17.814 1.00 96.44 223 HIS A C 1
ATOM 1721 O O . HIS A 1 223 ? -16.795 -4.501 18.640 1.00 96.44 223 HIS A O 1
ATOM 1727 N N . ILE A 1 224 ? -17.592 -4.492 16.535 1.00 96.88 224 ILE A N 1
ATOM 1728 C CA . ILE A 1 224 ? -16.566 -3.597 15.990 1.00 96.88 224 ILE A CA 1
ATOM 1729 C C . ILE A 1 224 ? -16.625 -2.225 16.667 1.00 96.88 224 ILE A C 1
ATOM 1731 O O . ILE A 1 224 ? -15.599 -1.724 17.121 1.00 96.88 224 ILE A O 1
ATOM 1735 N N . ASP A 1 225 ? -17.819 -1.649 16.819 1.00 95.88 225 ASP A N 1
ATOM 1736 C CA . ASP A 1 225 ? -18.012 -0.348 17.465 1.00 95.88 225 ASP A CA 1
ATOM 1737 C C . ASP A 1 225 ? -17.506 -0.370 18.922 1.00 95.88 225 ASP A C 1
ATOM 1739 O O . ASP A 1 225 ? -16.800 0.547 19.358 1.00 95.88 225 ASP A O 1
ATOM 1743 N N . LEU A 1 226 ? -17.819 -1.435 19.674 1.00 96.00 226 LEU A N 1
ATOM 1744 C CA . LEU A 1 226 ? -17.369 -1.608 21.057 1.00 96.00 226 LEU A CA 1
ATOM 1745 C C . LEU A 1 226 ? -15.850 -1.807 21.148 1.00 96.00 226 LEU A C 1
ATOM 1747 O O . LEU A 1 226 ? -15.206 -1.188 22.000 1.00 96.00 226 LEU A O 1
ATOM 1751 N N . ALA A 1 227 ? -15.272 -2.642 20.281 1.00 96.56 227 ALA A N 1
ATOM 1752 C CA . ALA A 1 227 ? -13.833 -2.888 20.240 1.00 96.56 227 ALA A CA 1
ATOM 1753 C C . ALA A 1 227 ? -13.062 -1.614 19.878 1.00 96.56 227 ALA A C 1
ATOM 1755 O O . ALA A 1 227 ? -12.163 -1.209 20.617 1.00 96.56 227 ALA A O 1
ATOM 1756 N N . ALA A 1 228 ? -13.477 -0.923 18.813 1.00 96.12 228 ALA A N 1
ATOM 1757 C CA . ALA A 1 228 ? -12.890 0.339 18.376 1.00 96.12 228 ALA A CA 1
ATOM 1758 C C . ALA A 1 228 ? -12.923 1.379 19.495 1.00 96.12 228 ALA A C 1
ATOM 1760 O O . ALA A 1 228 ? -11.937 2.068 19.748 1.00 96.12 228 ALA A O 1
ATOM 1761 N N . HIS A 1 229 ? -14.045 1.475 20.211 1.00 94.88 229 HIS A N 1
ATOM 1762 C CA . HIS A 1 229 ? -14.184 2.425 21.304 1.00 94.88 229 HIS A CA 1
ATOM 1763 C C . HIS A 1 229 ? -13.279 2.117 22.497 1.00 94.88 229 HIS A C 1
ATOM 1765 O O . HIS A 1 229 ? -12.658 3.029 23.046 1.00 94.88 229 HIS A O 1
ATOM 1771 N N . ARG A 1 230 ? -13.159 0.844 22.887 1.00 94.56 230 ARG A N 1
ATOM 1772 C CA . ARG A 1 230 ? -12.238 0.438 23.959 1.00 94.56 230 ARG A CA 1
ATOM 1773 C C . ARG A 1 230 ? -10.791 0.697 23.573 1.00 94.56 230 ARG A C 1
ATOM 1775 O O . ARG A 1 230 ? -10.051 1.264 24.370 1.00 94.56 230 ARG A O 1
ATOM 1782 N N . MET A 1 231 ? -10.401 0.345 22.353 1.00 95.12 231 MET A N 1
ATOM 1783 C CA . MET A 1 231 ? -9.050 0.608 21.866 1.00 95.12 231 MET A CA 1
ATOM 1784 C C . MET A 1 231 ? -8.767 2.108 21.791 1.00 95.12 231 MET A C 1
ATOM 1786 O O . MET A 1 231 ? -7.734 2.547 22.288 1.00 95.12 231 MET A O 1
ATOM 1790 N N . ALA A 1 232 ? -9.693 2.920 21.279 1.00 92.50 232 ALA A N 1
ATOM 1791 C CA . ALA A 1 232 ? -9.540 4.373 21.240 1.00 92.50 232 ALA A CA 1
ATOM 1792 C C . ALA A 1 232 ? -9.315 4.983 22.636 1.00 92.50 232 ALA A C 1
ATO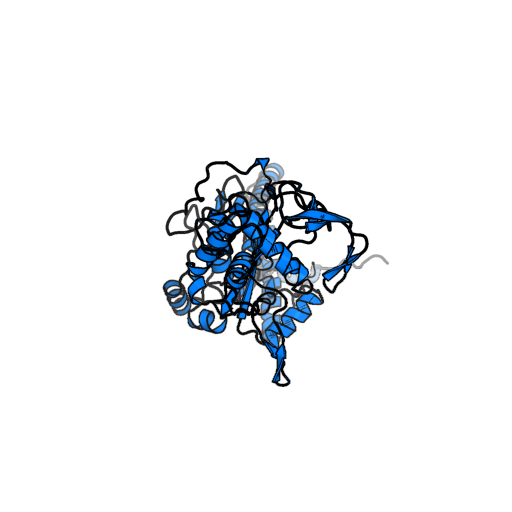M 1794 O O . ALA A 1 232 ? -8.424 5.813 22.798 1.00 92.50 232 ALA A O 1
ATOM 1795 N N . ASN A 1 233 ? -10.062 4.533 23.651 1.00 90.38 233 ASN A N 1
ATOM 1796 C CA . ASN A 1 233 ? -9.956 5.071 25.012 1.00 90.38 233 ASN A CA 1
ATOM 1797 C C . ASN A 1 233 ? -8.772 4.510 25.817 1.00 90.38 233 ASN A C 1
ATOM 1799 O O . ASN A 1 233 ? -8.329 5.151 26.766 1.00 90.38 233 ASN A O 1
ATOM 1803 N N . SER A 1 234 ? -8.281 3.313 25.486 1.00 91.56 234 SER A N 1
ATOM 1804 C CA . SER A 1 234 ? -7.280 2.602 26.298 1.00 91.56 234 SER A CA 1
ATOM 1805 C C . SER A 1 234 ? -5.889 2.523 25.658 1.00 91.56 234 SER A C 1
ATOM 1807 O O . SER A 1 234 ? -4.949 2.077 26.315 1.00 91.56 234 SER A O 1
ATOM 1809 N N . SER A 1 235 ? -5.727 2.974 24.411 1.00 90.06 235 SER A N 1
ATOM 1810 C CA . SER A 1 235 ? -4.449 2.943 23.675 1.00 90.06 235 SER A CA 1
ATOM 1811 C C . SER A 1 235 ? -3.678 4.270 23.661 1.00 90.06 235 SER A C 1
ATOM 1813 O O . SER A 1 235 ? -2.736 4.395 22.887 1.00 90.06 235 SER A O 1
ATOM 1815 N N . GLU A 1 236 ? -4.066 5.267 24.471 1.00 86.81 236 GLU A N 1
ATOM 1816 C CA . GLU A 1 236 ? -3.404 6.594 24.510 1.00 86.81 236 GLU A CA 1
ATOM 1817 C C . GLU A 1 236 ? -3.299 7.246 23.115 1.00 86.81 236 GLU A C 1
ATOM 1819 O O . GLU A 1 236 ? -2.336 7.925 22.779 1.00 86.81 236 GLU A O 1
ATOM 1824 N N . GLY A 1 237 ? -4.307 7.012 22.268 1.00 85.88 237 GLY A N 1
ATOM 1825 C CA . GLY A 1 237 ? -4.361 7.537 20.907 1.00 85.88 237 GLY A CA 1
ATOM 1826 C C . GLY A 1 237 ? -3.682 6.677 19.837 1.00 85.88 237 GLY A C 1
ATOM 1827 O O . GLY A 1 237 ? -3.917 6.957 18.662 1.00 85.88 237 GLY A O 1
ATOM 1828 N N . ASN A 1 238 ? -2.937 5.615 20.177 1.00 90.38 238 ASN A N 1
ATOM 1829 C CA . ASN A 1 238 ? -2.267 4.761 19.181 1.00 90.38 238 ASN A CA 1
ATOM 1830 C C . ASN A 1 238 ? -3.260 4.159 18.179 1.00 90.38 238 ASN A C 1
ATOM 1832 O O . ASN A 1 238 ? -3.054 4.268 16.974 1.00 90.38 238 ASN A O 1
ATOM 1836 N N . PHE A 1 239 ? -4.396 3.628 18.644 1.00 94.38 239 PHE A N 1
ATOM 1837 C CA . PHE A 1 239 ? -5.426 3.098 17.743 1.00 94.38 239 PHE A CA 1
ATOM 1838 C C . PHE A 1 239 ? -5.959 4.161 16.775 1.00 94.38 239 PHE A C 1
ATOM 1840 O O . PHE A 1 239 ? -6.158 3.904 15.594 1.00 94.38 239 PHE A O 1
ATOM 1847 N N . LEU A 1 240 ? -6.148 5.390 17.253 1.00 91.75 240 LEU A N 1
ATOM 1848 C CA . LEU A 1 240 ? -6.660 6.479 16.427 1.00 91.75 240 LEU A CA 1
ATOM 1849 C C . LEU A 1 240 ? -5.624 6.987 15.409 1.00 91.75 240 LEU A C 1
ATOM 1851 O O . LEU A 1 240 ? -6.013 7.599 14.419 1.00 91.75 240 LEU A O 1
ATOM 1855 N N . ARG A 1 241 ? -4.325 6.716 15.598 1.00 90.00 241 ARG A N 1
ATOM 1856 C CA . ARG A 1 241 ? -3.272 7.041 14.616 1.00 90.00 241 ARG A CA 1
ATOM 1857 C C . ARG A 1 241 ? -3.300 6.138 13.383 1.00 90.00 241 ARG A C 1
ATOM 1859 O O . ARG A 1 241 ? -2.821 6.561 12.337 1.00 90.00 241 ARG A O 1
ATOM 1866 N N . TRP A 1 242 ? -3.904 4.955 13.487 1.00 93.50 242 TRP A N 1
ATOM 1867 C CA . TRP A 1 242 ? -4.165 4.072 12.344 1.00 93.50 242 TRP A CA 1
ATOM 1868 C C . TRP A 1 242 ? -5.270 4.590 11.419 1.00 93.50 242 TRP A C 1
ATOM 1870 O O . TRP A 1 242 ? -5.454 4.062 10.323 1.00 93.50 242 TRP A O 1
ATOM 1880 N N . LEU A 1 243 ? -6.008 5.613 11.851 1.00 94.75 243 LEU A N 1
ATOM 1881 C CA . LEU A 1 243 ? -7.099 6.221 11.106 1.00 94.75 243 LEU A CA 1
ATOM 1882 C C . LEU A 1 243 ? -6.696 7.602 10.586 1.00 94.75 243 LEU A C 1
ATOM 1884 O O . LEU A 1 243 ? -5.945 8.345 11.230 1.00 94.75 243 LEU A O 1
ATOM 1888 N N . SER A 1 244 ? -7.259 7.977 9.442 1.00 93.00 244 SER A N 1
ATOM 1889 C CA . SER A 1 244 ? -7.075 9.293 8.829 1.00 93.00 244 SER A CA 1
ATOM 1890 C C . SER A 1 244 ? -7.453 10.464 9.751 1.00 93.00 244 SER A C 1
ATOM 1892 O O . SER A 1 244 ? -8.107 10.324 10.786 1.00 93.00 244 SER A O 1
ATOM 1894 N N . LEU A 1 245 ? -6.994 11.668 9.396 1.00 90.81 245 LEU A N 1
ATOM 1895 C CA . LEU A 1 245 ? -7.144 12.879 10.221 1.00 90.81 245 LEU A CA 1
ATOM 1896 C C . LEU A 1 245 ? -8.583 13.403 10.327 1.00 90.81 245 LEU A C 1
ATOM 1898 O O . LEU A 1 245 ? -8.868 14.241 11.179 1.00 90.81 245 LEU A O 1
ATOM 1902 N N . ASP A 1 246 ? -9.483 12.941 9.469 1.00 92.00 246 ASP A N 1
ATOM 1903 C CA . ASP A 1 246 ? -10.918 13.187 9.587 1.00 92.00 246 ASP A CA 1
ATOM 1904 C C . ASP A 1 246 ? -11.593 12.289 10.625 1.00 92.00 246 ASP A C 1
ATOM 1906 O O . ASP A 1 246 ? -12.796 12.420 10.820 1.00 92.00 246 ASP A O 1
ATOM 1910 N N . ARG A 1 247 ? -10.866 11.391 11.303 1.00 92.38 247 ARG A N 1
ATOM 1911 C CA . ARG A 1 247 ? -11.449 10.521 12.326 1.00 92.38 247 ARG A CA 1
ATOM 1912 C C . ARG A 1 247 ? -12.246 11.312 13.367 1.00 92.38 247 ARG A C 1
ATOM 1914 O O . ARG A 1 247 ? -11.767 12.299 13.921 1.00 92.38 247 ARG A O 1
ATOM 1921 N N . ALA A 1 248 ? -13.446 10.846 13.678 1.00 92.44 248 ALA A N 1
ATOM 1922 C CA . ALA A 1 248 ? -14.286 11.433 14.714 1.00 92.44 248 ALA A CA 1
ATOM 1923 C C . ALA A 1 248 ? -15.224 10.389 15.316 1.00 92.44 248 ALA A C 1
ATOM 1925 O O . ALA A 1 248 ? -15.510 9.357 14.704 1.00 92.44 248 ALA A O 1
ATOM 1926 N N . PHE A 1 249 ? -15.733 10.678 16.511 1.00 94.25 249 PHE A N 1
ATOM 1927 C CA . PHE A 1 249 ? -16.832 9.924 17.094 1.00 94.25 249 PHE A CA 1
ATOM 1928 C C . PHE A 1 249 ? -18.151 10.606 16.716 1.00 94.25 249 PHE A C 1
ATOM 1930 O O . PHE A 1 249 ? -18.463 11.706 17.181 1.00 94.25 249 PHE A O 1
ATOM 1937 N N . LEU A 1 250 ? -18.907 9.968 15.827 1.00 93.81 250 LEU A N 1
ATOM 1938 C CA . LEU A 1 250 ? -20.142 10.509 15.274 1.00 93.81 250 LEU A CA 1
ATOM 1939 C C . LEU A 1 250 ? -21.359 10.084 16.094 1.00 93.81 250 LEU A C 1
ATOM 1941 O O . LEU A 1 250 ? -21.417 8.932 16.530 1.00 93.81 250 LEU A O 1
ATOM 1945 N N . PRO A 1 251 ? -22.347 10.979 16.287 1.00 93.88 251 PRO A N 1
ATOM 1946 C CA . PRO A 1 251 ? -23.569 10.650 17.002 1.00 93.88 251 PRO A CA 1
ATOM 1947 C C . PRO A 1 251 ? -24.387 9.620 16.223 1.00 93.88 251 PRO A C 1
ATOM 1949 O O . PRO A 1 251 ? -24.722 9.823 15.059 1.00 93.88 251 PRO A O 1
ATOM 1952 N N . ASP A 1 252 ? -24.764 8.542 16.897 1.00 92.94 252 ASP A N 1
ATOM 1953 C CA . ASP A 1 252 ? -25.609 7.491 16.342 1.00 92.94 252 ASP A CA 1
ATOM 1954 C C . ASP A 1 252 ? -26.508 6.913 17.447 1.00 92.94 252 ASP A C 1
ATOM 1956 O O . ASP A 1 252 ? -26.019 6.215 18.341 1.00 92.94 252 ASP A O 1
ATOM 1960 N N . PRO A 1 253 ? -27.828 7.173 17.403 1.00 89.75 253 PRO A N 1
ATOM 1961 C CA . PRO A 1 253 ? -28.777 6.649 18.382 1.00 89.75 253 PRO A CA 1
ATOM 1962 C C . PRO A 1 253 ? -28.873 5.119 18.414 1.00 89.75 253 PRO A C 1
ATOM 1964 O O . PRO A 1 253 ? -29.316 4.568 19.423 1.00 89.75 253 PRO A O 1
ATOM 1967 N N . THR A 1 254 ? -28.501 4.448 17.319 1.00 90.25 254 THR A N 1
ATOM 1968 C CA . THR A 1 254 ? -28.565 2.984 17.188 1.00 90.25 254 THR A CA 1
ATOM 1969 C C . THR A 1 254 ? -27.379 2.279 17.839 1.00 90.25 254 THR A C 1
ATOM 1971 O O . THR A 1 254 ? -27.453 1.080 18.087 1.00 90.25 254 THR A O 1
ATOM 1974 N N . SER A 1 255 ? -26.312 3.018 18.156 1.00 90.12 255 SER A N 1
ATOM 1975 C CA . SER A 1 255 ? -25.141 2.480 18.839 1.00 90.12 255 SER A CA 1
ATOM 1976 C C . SER A 1 255 ? -25.393 2.288 20.339 1.00 90.12 255 SER A C 1
ATOM 1978 O O . SER A 1 255 ? -26.065 3.086 21.011 1.00 90.12 255 SER A O 1
ATOM 1980 N N . ASP A 1 256 ? -24.803 1.231 20.891 1.00 88.69 256 ASP A N 1
ATOM 1981 C CA . ASP A 1 256 ? -24.767 0.970 22.334 1.00 88.69 256 ASP A CA 1
ATOM 1982 C C . ASP A 1 256 ? -23.548 1.596 23.022 1.00 88.69 256 ASP A C 1
ATOM 1984 O O . ASP A 1 256 ? -23.463 1.635 24.250 1.00 88.69 256 ASP A O 1
ATOM 1988 N N . VAL A 1 257 ? -22.628 2.156 22.239 1.00 92.88 257 VAL A N 1
ATOM 1989 C CA . VAL A 1 257 ? -21.403 2.783 22.724 1.00 92.88 257 VAL A CA 1
ATOM 1990 C C . VAL A 1 257 ? -21.628 4.269 22.986 1.00 92.88 257 VAL A C 1
ATOM 1992 O O . VAL A 1 257 ? -22.226 4.975 22.175 1.00 92.88 257 VAL A O 1
ATOM 1995 N N . THR A 1 258 ? -21.114 4.763 24.115 1.00 93.12 258 THR A N 1
ATOM 1996 C CA . THR A 1 258 ? -21.135 6.190 24.472 1.00 93.12 258 THR A CA 1
ATOM 1997 C C . THR A 1 258 ? -19.727 6.766 24.418 1.00 93.12 258 THR A C 1
ATOM 1999 O O . THR A 1 258 ? -18.840 6.269 25.101 1.00 93.12 258 THR A O 1
ATOM 2002 N N . GLY A 1 259 ? -19.525 7.829 23.645 1.00 92.25 259 GLY A N 1
ATOM 2003 C CA . GLY A 1 259 ? -18.210 8.425 23.421 1.00 92.25 259 GLY A CA 1
ATOM 2004 C C . GLY A 1 259 ? -18.246 9.934 23.179 1.00 92.25 259 GLY A C 1
ATOM 2005 O O . GLY A 1 259 ? -19.314 10.549 23.270 1.00 92.25 259 GLY A O 1
ATOM 2006 N N . PRO A 1 260 ? -17.073 10.537 22.924 1.00 91.94 260 PRO A N 1
ATOM 2007 C CA . PRO A 1 260 ? -16.902 11.984 22.845 1.00 91.94 260 PRO A CA 1
ATOM 2008 C C . PRO A 1 260 ? -17.317 12.536 21.473 1.00 91.94 260 PRO A C 1
ATOM 2010 O O . PRO A 1 260 ? -16.538 12.519 20.531 1.00 91.94 260 PRO A O 1
ATOM 2013 N N . ILE A 1 261 ? -18.536 13.063 21.354 1.00 90.62 261 ILE A N 1
ATOM 2014 C CA . ILE A 1 261 ? -19.028 13.715 20.134 1.00 90.62 261 ILE A CA 1
ATOM 2015 C C . ILE A 1 261 ? -18.440 15.129 20.042 1.00 90.62 261 ILE A C 1
ATOM 2017 O O . ILE A 1 261 ? -18.717 15.994 20.883 1.00 90.62 261 ILE A O 1
ATOM 2021 N N . GLY A 1 262 ? -17.646 15.360 18.996 1.00 81.56 262 GLY A N 1
ATOM 2022 C CA . GLY A 1 262 ? -16.893 16.599 18.800 1.00 81.56 262 GLY A CA 1
ATOM 2023 C C . GLY A 1 262 ? -15.755 16.778 19.813 1.00 81.56 262 GLY A C 1
ATOM 2024 O O . GLY A 1 262 ? -15.256 15.821 20.401 1.00 81.56 262 GLY A O 1
ATOM 2025 N N . GLY A 1 263 ? -15.349 18.030 20.030 1.00 78.25 263 GLY A N 1
ATOM 2026 C CA . GLY A 1 263 ? -14.228 18.376 20.907 1.00 78.25 263 GLY A CA 1
ATOM 2027 C C . GLY A 1 263 ? -12.865 18.283 20.218 1.00 78.25 263 GLY A C 1
ATOM 2028 O O . GLY A 1 263 ? -12.765 18.037 19.019 1.00 78.25 263 GLY A O 1
ATOM 2029 N N . LYS A 1 264 ? -11.800 18.533 20.982 1.00 76.81 264 LYS A N 1
ATOM 2030 C CA . LYS A 1 264 ? -10.410 18.463 20.509 1.00 76.81 264 LYS A CA 1
ATOM 2031 C C . LYS A 1 264 ? -9.667 17.365 21.252 1.00 76.81 264 LYS A C 1
ATOM 2033 O O . LYS A 1 264 ? -9.680 17.338 22.482 1.00 76.81 264 LYS A O 1
ATOM 2038 N N . MET A 1 265 ? -9.012 16.490 20.498 1.00 73.56 265 MET A N 1
ATOM 2039 C CA . MET A 1 265 ? -8.147 15.442 21.033 1.00 73.56 265 MET A CA 1
ATOM 2040 C C . MET A 1 265 ? -6.761 16.025 21.345 1.00 73.56 265 MET A C 1
ATOM 2042 O O . MET A 1 265 ? -6.153 16.682 20.496 1.00 73.56 265 MET A O 1
ATOM 2046 N N . SER A 1 266 ? -6.263 15.807 22.562 1.00 72.00 266 SER A N 1
ATOM 2047 C CA . SER A 1 266 ? -4.872 16.084 22.924 1.00 72.00 266 SER A CA 1
ATOM 2048 C C . SER A 1 266 ? -3.936 15.026 22.330 1.00 72.00 266 SER A C 1
ATOM 2050 O O . SER A 1 266 ? -4.377 13.971 21.877 1.00 72.00 266 SER A O 1
ATOM 2052 N N . PHE A 1 267 ? -2.627 15.290 22.352 1.00 66.50 267 PHE A N 1
ATOM 2053 C CA . PHE A 1 267 ? -1.622 14.327 21.890 1.00 66.50 267 PHE A CA 1
ATOM 2054 C C . PHE A 1 267 ? -1.685 12.993 22.657 1.00 66.50 267 PHE A C 1
ATOM 2056 O O . PHE A 1 267 ? -1.537 11.939 22.053 1.00 66.50 267 PHE A O 1
ATOM 2063 N N . ASP A 1 268 ? -2.012 13.044 23.951 1.00 65.25 268 ASP A N 1
ATOM 2064 C CA . ASP A 1 268 ? -2.122 11.868 24.830 1.00 65.25 268 ASP A CA 1
ATOM 2065 C C . ASP A 1 268 ? -3.469 11.122 24.699 1.00 65.25 268 ASP A C 1
ATOM 2067 O O . ASP A 1 268 ? -3.778 10.222 25.478 1.00 65.25 268 ASP A O 1
ATOM 2071 N N . GLY A 1 269 ? -4.324 11.537 23.760 1.00 66.50 269 GLY A N 1
ATOM 2072 C CA . GLY A 1 269 ? -5.607 10.896 23.474 1.00 66.50 269 GLY A CA 1
ATOM 2073 C C . GLY A 1 269 ? -6.793 11.297 24.353 1.00 66.50 269 GLY A C 1
ATOM 2074 O O . GLY A 1 269 ? -7.867 10.713 24.223 1.00 66.50 269 GLY A O 1
ATOM 2075 N N . ASN A 1 270 ? -6.649 12.324 25.193 1.00 76.31 270 ASN A N 1
ATOM 2076 C CA . ASN A 1 270 ? -7.757 12.872 25.979 1.00 76.31 270 ASN A CA 1
ATOM 2077 C C . ASN A 1 270 ? -8.574 13.892 25.176 1.00 76.31 270 ASN A C 1
ATOM 2079 O O . ASN A 1 270 ? -8.024 14.691 24.422 1.00 76.31 270 ASN A O 1
ATOM 2083 N N . PHE A 1 271 ? -9.891 13.922 25.387 1.00 78.62 271 PHE A N 1
ATOM 2084 C CA . PHE A 1 271 ? -10.796 14.852 24.707 1.00 78.62 271 PHE A CA 1
ATOM 2085 C C . PHE A 1 271 ? -11.184 16.025 25.610 1.00 78.62 271 PHE A C 1
ATOM 2087 O O . PHE A 1 271 ? -11.669 15.829 26.725 1.00 78.62 271 PHE A O 1
ATOM 2094 N N . SER A 1 272 ? -11.024 17.253 25.111 1.00 80.69 272 SER A N 1
ATOM 2095 C CA . SER A 1 272 ? -11.556 18.471 25.731 1.00 80.69 272 SER A CA 1
ATOM 2096 C C . SER A 1 272 ? -12.751 19.004 24.943 1.00 80.69 272 SER A C 1
ATOM 2098 O O . SER A 1 272 ? -12.759 18.925 23.717 1.00 80.69 272 SER A O 1
ATOM 2100 N N . GLU A 1 273 ? -13.728 19.601 25.631 1.00 84.62 273 GLU A N 1
ATOM 2101 C CA . GLU A 1 273 ? -14.904 20.255 25.015 1.00 84.62 273 GLU A CA 1
ATOM 2102 C C . GLU A 1 273 ? -15.852 19.306 24.248 1.00 84.62 273 GLU A C 1
ATOM 2104 O O . GLU A 1 273 ? -16.728 19.764 23.517 1.00 84.62 273 GLU A O 1
ATOM 2109 N N . ALA A 1 274 ? -15.711 17.990 24.425 1.00 87.75 274 ALA A N 1
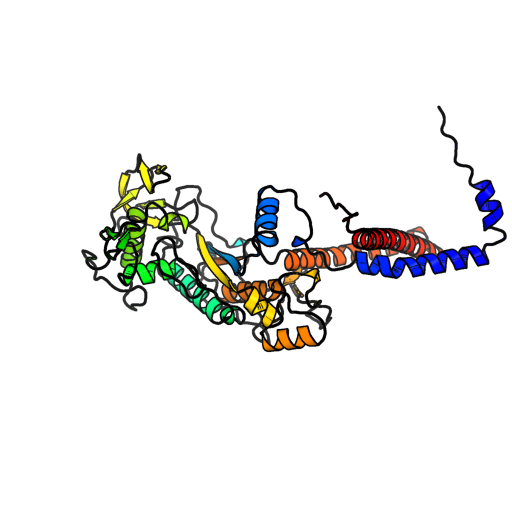ATOM 2110 C CA . ALA A 1 274 ? -16.574 16.994 23.795 1.00 87.75 274 ALA A CA 1
ATOM 2111 C C . ALA A 1 274 ? -17.893 16.791 24.559 1.00 87.75 274 ALA A C 1
ATOM 2113 O O . ALA A 1 274 ? -17.941 16.866 25.792 1.00 87.75 274 ALA A O 1
ATOM 2114 N N . ILE A 1 275 ? -18.959 16.467 23.826 1.00 90.44 275 ILE A N 1
ATOM 2115 C CA . ILE A 1 275 ? -20.252 16.076 24.394 1.00 90.44 275 ILE A CA 1
ATOM 2116 C C . ILE A 1 275 ? -20.324 14.553 24.413 1.00 90.44 275 ILE A C 1
ATOM 2118 O O . ILE A 1 275 ? -20.215 13.911 23.376 1.00 90.44 275 ILE A O 1
ATOM 2122 N N . TRP A 1 276 ? -20.546 13.957 25.580 1.00 91.50 276 TRP A N 1
ATOM 2123 C CA . TRP A 1 276 ? -20.670 12.505 25.686 1.00 91.50 276 TRP A CA 1
ATOM 2124 C C . TRP A 1 276 ? -22.066 12.048 25.269 1.00 91.50 276 TRP A C 1
ATOM 2126 O O . TRP A 1 276 ? -23.067 12.483 25.842 1.00 91.50 276 TRP A O 1
ATOM 2136 N N . GLY A 1 277 ? -22.138 11.161 24.281 1.00 93.56 277 GLY A N 1
ATOM 2137 C CA . GLY A 1 277 ? -23.401 10.628 23.779 1.00 93.56 277 GLY A CA 1
ATOM 2138 C C . GLY A 1 277 ? -23.221 9.334 22.999 1.00 93.56 277 GLY A C 1
ATOM 2139 O O . GLY A 1 277 ? -22.100 8.872 22.789 1.00 93.56 277 GLY A O 1
ATOM 2140 N N . LYS A 1 278 ? -24.342 8.729 22.597 1.00 94.56 278 LYS A N 1
ATOM 2141 C CA . LYS A 1 278 ? -24.336 7.495 21.808 1.00 94.56 278 LYS A CA 1
ATOM 2142 C C . LYS A 1 278 ? -23.783 7.746 20.412 1.00 94.56 278 LYS A C 1
ATOM 2144 O O . LYS A 1 278 ? -24.180 8.716 19.763 1.00 94.56 278 LYS A O 1
ATOM 2149 N N . GLY A 1 279 ? -22.882 6.882 19.961 1.00 94.00 279 GLY A N 1
ATOM 2150 C CA . GLY A 1 279 ? -22.213 7.068 18.683 1.00 94.00 279 GLY A CA 1
ATOM 2151 C C . GLY A 1 279 ? -21.206 5.989 18.330 1.00 94.00 279 GLY A C 1
ATOM 2152 O O . GLY A 1 279 ? -21.154 4.934 18.964 1.00 94.00 279 GLY A O 1
ATOM 2153 N N . ARG A 1 280 ? -20.406 6.260 17.302 1.00 94.44 280 ARG A N 1
ATOM 2154 C CA . ARG A 1 280 ? -19.397 5.338 16.772 1.00 94.44 280 ARG A CA 1
ATOM 2155 C C . ARG A 1 280 ? -18.191 6.091 16.231 1.00 94.44 280 ARG A C 1
ATOM 2157 O O . ARG A 1 280 ? -18.321 7.216 15.752 1.00 94.44 280 ARG A O 1
ATOM 2164 N N . TRP A 1 281 ? -17.026 5.457 16.283 1.00 95.12 281 TRP A N 1
ATOM 2165 C CA . TRP A 1 281 ? -15.840 5.967 15.601 1.00 95.12 281 TRP A CA 1
ATOM 2166 C C . TRP A 1 281 ? -15.992 5.815 14.091 1.00 95.12 281 TRP A C 1
ATOM 2168 O O . TRP A 1 281 ? -16.528 4.818 13.613 1.00 95.12 281 TRP A O 1
ATOM 2178 N N . SER A 1 282 ? -15.522 6.809 13.347 1.00 95.31 282 SER A N 1
ATOM 2179 C CA . SER A 1 282 ? -15.528 6.794 11.891 1.00 95.31 282 SER A CA 1
ATOM 2180 C C . SER A 1 282 ? -14.358 7.585 11.333 1.00 95.31 282 SER A C 1
ATOM 2182 O O . SER A 1 282 ? -14.017 8.626 11.885 1.00 95.31 282 SER A O 1
ATOM 2184 N N . ALA A 1 283 ? -13.809 7.131 10.209 1.00 95.50 283 ALA A N 1
ATOM 2185 C CA . ALA A 1 283 ? -12.753 7.791 9.438 1.00 95.50 283 ALA A CA 1
ATOM 2186 C C . ALA A 1 283 ? -12.848 7.387 7.954 1.00 95.50 283 ALA A C 1
ATOM 2188 O O . ALA A 1 283 ? -13.546 6.416 7.646 1.00 95.50 283 ALA A O 1
ATOM 2189 N N . SER A 1 284 ? -12.175 8.107 7.052 1.00 95.56 284 SER A N 1
ATOM 2190 C CA . SER A 1 284 ? -12.169 7.791 5.612 1.00 95.56 284 SER A CA 1
ATOM 2191 C C . SER A 1 284 ? -11.088 6.814 5.170 1.00 95.56 284 SER A C 1
ATOM 2193 O O . SER A 1 284 ? -11.284 6.159 4.152 1.00 95.56 284 SER A O 1
ATOM 2195 N N . ALA A 1 285 ? -9.974 6.691 5.891 1.00 95.69 285 ALA A N 1
ATOM 2196 C CA . ALA A 1 285 ? -8.868 5.837 5.472 1.00 95.69 285 ALA A CA 1
ATOM 2197 C C . ALA A 1 285 ? -8.127 5.177 6.639 1.00 95.69 285 ALA A C 1
ATOM 2199 O O . ALA A 1 285 ? -8.189 5.623 7.790 1.00 95.69 285 ALA A O 1
ATOM 2200 N N . THR A 1 286 ? -7.399 4.116 6.304 1.00 96.62 286 THR A N 1
ATOM 2201 C CA . THR A 1 286 ? -6.472 3.398 7.181 1.00 96.62 286 THR A CA 1
ATOM 2202 C C . THR A 1 286 ? -5.279 2.859 6.382 1.00 96.62 286 THR A C 1
ATOM 2204 O O . THR A 1 286 ? -5.128 3.171 5.200 1.00 96.62 286 THR A O 1
ATOM 2207 N N . TRP A 1 287 ? -4.422 2.072 7.030 1.00 94.31 287 TRP A N 1
ATOM 2208 C CA . TRP A 1 287 ? -3.190 1.533 6.464 1.00 94.31 287 TRP A CA 1
ATOM 2209 C C . TRP A 1 287 ? -3.227 0.008 6.357 1.00 94.31 287 TRP A C 1
ATOM 2211 O O . TRP A 1 287 ? -3.721 -0.682 7.253 1.00 94.31 287 TRP A O 1
ATOM 2221 N N . LEU A 1 288 ? -2.637 -0.501 5.279 1.00 95.94 288 LEU A N 1
ATOM 2222 C CA . LEU A 1 288 ? -2.140 -1.863 5.140 1.00 95.94 288 LEU A CA 1
ATOM 2223 C C . LEU A 1 288 ? -0.630 -1.760 4.936 1.00 95.94 288 LEU A C 1
ATOM 2225 O O . LEU A 1 288 ? -0.165 -1.140 3.983 1.00 95.94 288 LEU A O 1
ATOM 2229 N N . LEU A 1 289 ? 0.135 -2.323 5.863 1.00 94.69 289 LEU A N 1
ATOM 2230 C CA . LEU A 1 289 ? 1.593 -2.293 5.844 1.00 94.69 289 LEU A CA 1
ATOM 2231 C C . LEU A 1 289 ? 2.126 -3.674 5.477 1.00 94.69 289 LEU A C 1
ATOM 2233 O O . LEU A 1 289 ? 1.627 -4.678 5.984 1.00 94.69 289 LEU A O 1
ATOM 2237 N N . VAL A 1 290 ? 3.146 -3.706 4.625 1.00 95.25 290 VAL A N 1
ATOM 2238 C CA . VAL A 1 290 ? 3.875 -4.916 4.234 1.00 95.25 290 VAL A CA 1
ATOM 2239 C C . VAL A 1 290 ? 5.353 -4.673 4.486 1.00 95.25 290 VAL A C 1
ATOM 2241 O O . VAL A 1 290 ? 5.894 -3.681 4.010 1.00 95.25 290 VAL A O 1
ATOM 2244 N N . GLN A 1 291 ? 6.012 -5.557 5.222 1.00 93.56 291 GLN A N 1
ATOM 2245 C CA . GLN A 1 291 ? 7.437 -5.450 5.510 1.00 93.56 291 GLN A CA 1
ATOM 2246 C C . GLN A 1 291 ? 8.183 -6.637 4.935 1.00 93.56 291 GLN A C 1
ATOM 2248 O O . GLN A 1 291 ? 7.867 -7.793 5.213 1.00 93.56 291 GLN A O 1
ATOM 2253 N N . LEU A 1 292 ? 9.166 -6.311 4.110 1.00 93.25 292 LEU A N 1
ATOM 2254 C CA . LEU A 1 292 ? 9.931 -7.241 3.302 1.00 93.25 292 LEU A CA 1
ATOM 2255 C C . LEU A 1 292 ? 11.367 -7.316 3.815 1.00 93.25 292 LEU A C 1
ATOM 2257 O O . LEU A 1 292 ? 11.966 -6.294 4.152 1.00 93.25 292 LEU A O 1
ATOM 2261 N N . ASP A 1 293 ? 11.928 -8.519 3.829 1.00 92.81 293 ASP A N 1
ATOM 2262 C CA . ASP A 1 293 ? 13.331 -8.797 4.124 1.00 92.81 293 ASP A CA 1
ATOM 2263 C C . ASP A 1 293 ? 14.189 -8.504 2.880 1.00 92.81 293 ASP A C 1
ATOM 2265 O O . ASP A 1 293 ? 14.180 -9.240 1.888 1.00 92.81 293 ASP A O 1
ATOM 2269 N N . LYS A 1 294 ? 14.944 -7.399 2.917 1.00 90.19 294 LYS A N 1
ATOM 2270 C CA . LYS A 1 294 ? 15.798 -6.980 1.796 1.00 90.19 294 LYS A CA 1
ATOM 2271 C C . LYS A 1 294 ? 16.920 -7.985 1.513 1.00 90.19 294 LYS A C 1
ATOM 2273 O O . LYS A 1 294 ? 17.115 -8.295 0.336 1.00 90.19 294 LYS A O 1
ATOM 2278 N N . PRO A 1 295 ? 17.708 -8.453 2.505 1.00 89.62 295 PRO A N 1
ATOM 2279 C CA . PRO A 1 295 ? 18.697 -9.506 2.301 1.00 89.62 295 PRO A CA 1
ATOM 2280 C C . PRO A 1 295 ? 18.133 -10.761 1.635 1.00 89.62 295 PRO A C 1
ATOM 2282 O O . PRO A 1 295 ? 18.698 -11.187 0.629 1.00 89.62 295 PRO A O 1
ATOM 2285 N N . ALA A 1 296 ? 17.020 -11.307 2.133 1.00 91.38 296 ALA A N 1
ATOM 2286 C CA . ALA A 1 296 ? 16.425 -12.528 1.586 1.00 91.38 296 ALA A CA 1
ATOM 2287 C C . ALA A 1 296 ? 16.007 -12.347 0.119 1.00 91.38 296 ALA A C 1
ATOM 2289 O O . ALA A 1 296 ? 16.326 -13.173 -0.738 1.00 91.38 296 ALA A O 1
ATOM 2290 N N . MET A 1 297 ? 15.390 -11.207 -0.204 1.00 93.50 297 MET A N 1
ATOM 2291 C CA . MET A 1 297 ? 15.050 -10.862 -1.583 1.00 93.50 297 MET A CA 1
ATOM 2292 C C . MET A 1 297 ? 16.299 -10.741 -2.470 1.00 93.50 297 MET A C 1
ATOM 2294 O O . MET A 1 297 ? 16.339 -11.291 -3.571 1.00 93.50 297 MET A O 1
ATOM 2298 N N . LYS A 1 298 ? 17.360 -10.074 -2.002 1.00 91.88 298 LYS A N 1
ATOM 2299 C CA . LYS A 1 298 ? 18.614 -9.954 -2.769 1.00 91.88 298 LYS A CA 1
ATOM 2300 C C . LYS A 1 298 ? 19.267 -11.313 -3.035 1.00 91.88 298 LYS A C 1
ATOM 2302 O O . LYS A 1 298 ? 19.788 -11.528 -4.128 1.00 91.88 298 LYS A O 1
ATOM 2307 N N . GLU A 1 299 ? 19.219 -12.234 -2.073 1.00 91.31 299 GLU A N 1
ATOM 2308 C CA . GLU A 1 299 ? 19.716 -13.606 -2.246 1.00 91.31 299 GLU A CA 1
ATOM 2309 C C . GLU A 1 299 ? 18.926 -14.388 -3.310 1.00 91.31 299 GLU A C 1
ATOM 2311 O O . GLU A 1 299 ? 19.522 -15.175 -4.048 1.00 91.31 299 GLU A O 1
ATOM 2316 N N . ASN A 1 300 ? 17.629 -14.104 -3.466 1.00 93.12 300 ASN A N 1
ATOM 2317 C CA . ASN A 1 300 ? 16.753 -14.733 -4.462 1.00 93.12 300 ASN A CA 1
ATOM 2318 C C . ASN A 1 300 ? 16.680 -13.978 -5.807 1.00 93.12 300 ASN A C 1
ATOM 2320 O O . ASN A 1 300 ? 15.802 -14.239 -6.628 1.00 93.12 300 ASN A O 1
ATOM 2324 N N . GLY A 1 301 ? 17.625 -13.070 -6.076 1.00 92.69 301 GLY A N 1
ATOM 2325 C CA . GLY A 1 301 ? 17.764 -12.423 -7.386 1.00 92.69 301 GLY A CA 1
ATOM 2326 C C . GLY A 1 301 ? 16.912 -11.167 -7.585 1.00 92.69 301 GLY A C 1
ATOM 2327 O O . GLY A 1 301 ? 16.673 -10.775 -8.727 1.00 92.69 301 GLY A O 1
ATOM 2328 N N . TRP A 1 302 ? 16.471 -10.522 -6.504 1.00 93.69 302 TRP A N 1
ATOM 2329 C CA . TRP A 1 302 ? 15.801 -9.219 -6.543 1.00 93.69 302 TRP A CA 1
ATOM 2330 C C . TRP A 1 302 ? 16.788 -8.060 -6.339 1.00 93.69 302 TRP A C 1
ATOM 2332 O O . TRP A 1 302 ? 17.814 -8.197 -5.670 1.00 93.69 302 TRP A O 1
ATOM 2342 N N . THR A 1 303 ? 16.462 -6.884 -6.871 1.00 89.88 303 THR A N 1
ATOM 2343 C CA . THR A 1 303 ? 17.194 -5.638 -6.627 1.00 89.88 303 THR A CA 1
ATOM 2344 C C . THR A 1 303 ? 16.254 -4.495 -6.269 1.00 89.88 303 THR A C 1
ATOM 2346 O O . THR A 1 303 ? 15.159 -4.360 -6.809 1.00 89.88 303 THR A O 1
ATOM 2349 N N . PHE A 1 304 ? 16.723 -3.646 -5.359 1.00 85.38 304 PHE A N 1
ATOM 2350 C CA . PHE A 1 304 ? 16.066 -2.400 -4.961 1.00 85.38 304 PHE A CA 1
ATOM 2351 C C . PHE A 1 304 ? 16.666 -1.182 -5.680 1.00 85.38 304 PHE A C 1
ATOM 2353 O O . PHE A 1 304 ? 16.296 -0.061 -5.376 1.00 85.38 304 PHE A O 1
ATOM 2360 N N . SER A 1 305 ? 17.618 -1.403 -6.592 1.00 82.50 305 SER A N 1
ATOM 2361 C CA . SER A 1 305 ? 18.194 -0.379 -7.468 1.00 82.50 305 SER A CA 1
ATOM 2362 C C . SER A 1 305 ? 17.591 -0.548 -8.856 1.00 82.50 305 SER A C 1
ATOM 2364 O O . SER A 1 305 ? 17.760 -1.611 -9.466 1.00 82.50 305 SER A O 1
ATOM 2366 N N . TRP A 1 306 ? 16.875 0.470 -9.341 1.00 80.50 306 TRP A N 1
ATOM 2367 C CA . TRP A 1 306 ? 16.218 0.426 -10.649 1.00 80.50 306 TRP A CA 1
ATOM 2368 C C . TRP A 1 306 ? 17.245 0.387 -11.783 1.00 80.50 306 TRP A C 1
ATOM 2370 O O . TRP A 1 306 ? 17.079 -0.369 -12.741 1.00 80.50 306 TRP A O 1
ATOM 2380 N N . LYS A 1 307 ? 18.354 1.124 -11.638 1.00 74.19 307 LYS A N 1
ATOM 2381 C CA . LYS A 1 307 ? 19.471 1.112 -12.595 1.00 74.19 307 LYS A CA 1
ATOM 2382 C C . LYS A 1 307 ? 20.095 -0.276 -12.779 1.00 74.19 307 LYS A C 1
ATOM 2384 O O . LYS A 1 307 ? 20.487 -0.628 -13.890 1.00 74.19 307 LYS A O 1
ATOM 2389 N N . ASP A 1 308 ? 20.182 -1.058 -11.705 1.00 80.44 308 ASP A N 1
ATOM 2390 C CA . ASP A 1 308 ? 20.799 -2.392 -11.725 1.00 80.44 308 ASP A CA 1
ATOM 2391 C C . ASP A 1 308 ? 19.809 -3.512 -12.084 1.00 80.44 308 ASP A C 1
ATOM 2393 O O . ASP A 1 308 ? 20.183 -4.689 -12.104 1.00 80.44 308 ASP A O 1
ATOM 2397 N N . ALA A 1 309 ? 18.541 -3.174 -12.324 1.00 86.12 309 ALA A N 1
ATOM 2398 C CA . ALA A 1 309 ? 17.496 -4.144 -12.596 1.00 86.12 309 ALA A CA 1
ATOM 2399 C C . ALA A 1 309 ? 17.481 -4.618 -14.054 1.00 86.12 309 ALA A C 1
ATOM 2401 O O . ALA A 1 309 ? 17.963 -3.954 -14.973 1.00 86.12 309 ALA A O 1
ATOM 2402 N N . HIS A 1 310 ? 16.871 -5.783 -14.275 1.00 87.69 310 HIS A N 1
ATOM 2403 C CA . HIS A 1 310 ? 16.605 -6.301 -15.608 1.00 87.69 310 HIS A CA 1
ATOM 2404 C C . HIS A 1 310 ? 15.780 -5.295 -16.426 1.00 87.69 310 HIS A C 1
ATOM 2406 O O . HIS A 1 310 ? 14.657 -4.964 -16.035 1.00 87.69 310 HIS A O 1
ATOM 2412 N N . PRO A 1 311 ? 16.290 -4.821 -17.579 1.00 80.19 311 PRO A N 1
ATOM 2413 C CA . PRO A 1 311 ? 15.556 -3.880 -18.400 1.00 80.19 311 PRO A CA 1
ATOM 2414 C C . PRO A 1 311 ? 14.449 -4.606 -19.164 1.00 80.19 311 PRO A C 1
ATOM 2416 O O . PRO A 1 311 ? 14.714 -5.383 -20.090 1.00 80.19 311 PRO A O 1
ATOM 2419 N N . GLU A 1 312 ? 13.201 -4.276 -18.840 1.00 81.75 312 GLU A N 1
ATOM 2420 C CA . GLU A 1 312 ? 12.030 -4.688 -19.610 1.00 81.75 312 GLU A CA 1
ATOM 2421 C C . GLU A 1 312 ? 12.043 -3.993 -20.980 1.00 81.75 312 GLU A C 1
ATOM 2423 O O . GLU A 1 312 ? 11.477 -2.928 -21.199 1.00 81.75 312 GLU A O 1
ATOM 2428 N N . SER A 1 313 ? 12.773 -4.584 -21.923 1.00 70.31 313 SER A N 1
ATOM 2429 C CA . SER A 1 313 ? 13.030 -4.032 -23.262 1.00 70.31 313 SER A CA 1
ATOM 2430 C C . SER A 1 313 ? 12.346 -4.825 -24.377 1.00 70.31 313 SER A C 1
ATOM 2432 O O . SER A 1 313 ? 12.446 -4.478 -25.558 1.00 70.31 313 SER A O 1
ATOM 2434 N N . LYS A 1 314 ? 11.632 -5.901 -24.021 1.00 69.88 314 LYS A N 1
ATOM 2435 C CA . LYS A 1 314 ? 10.878 -6.708 -24.980 1.00 69.88 314 LYS A CA 1
ATOM 2436 C C . LYS A 1 314 ? 9.675 -5.921 -25.502 1.00 69.88 314 LYS A C 1
ATOM 2438 O O . LYS A 1 314 ? 8.891 -5.351 -24.745 1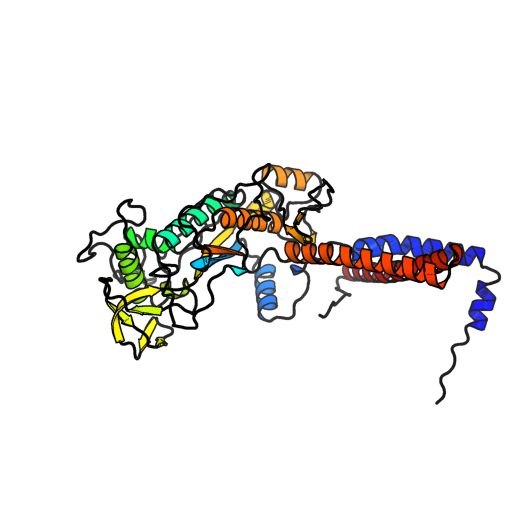.00 69.88 314 LYS A O 1
ATOM 2443 N N . ILE A 1 315 ? 9.542 -5.920 -26.825 1.00 70.38 315 ILE A N 1
ATOM 2444 C CA . ILE A 1 315 ? 8.398 -5.371 -27.553 1.00 70.38 315 ILE A CA 1
ATOM 2445 C C . ILE A 1 315 ? 7.550 -6.569 -27.983 1.00 70.38 315 ILE A C 1
ATOM 2447 O O . ILE A 1 315 ? 7.869 -7.209 -28.987 1.00 70.38 315 ILE A O 1
ATOM 2451 N N . ASP A 1 316 ? 6.504 -6.883 -27.222 1.00 72.94 316 ASP A N 1
ATOM 2452 C CA . ASP A 1 316 ? 5.566 -7.967 -27.520 1.00 72.94 316 ASP A CA 1
ATOM 2453 C C . ASP A 1 316 ? 4.131 -7.432 -27.531 1.00 72.94 316 ASP A C 1
ATOM 2455 O O . ASP A 1 316 ? 3.435 -7.410 -26.520 1.00 72.94 316 ASP A O 1
ATOM 2459 N N . TRP A 1 317 ? 3.706 -6.908 -28.684 1.00 70.31 317 TRP A N 1
ATOM 2460 C CA . TRP A 1 317 ? 2.440 -6.183 -28.809 1.00 70.31 317 TRP A CA 1
ATOM 2461 C C . TRP A 1 317 ? 1.244 -7.015 -28.296 1.00 70.31 317 TRP A C 1
ATOM 2463 O O . TRP A 1 317 ? 1.023 -8.114 -28.810 1.00 70.31 317 TRP A O 1
ATOM 2473 N N . PRO A 1 318 ? 0.418 -6.492 -27.362 1.00 72.81 318 PRO A N 1
ATOM 2474 C CA . PRO A 1 318 ? 0.261 -5.078 -26.990 1.00 72.81 318 PRO A CA 1
ATOM 2475 C C . PRO A 1 318 ? 1.095 -4.595 -25.787 1.00 72.81 318 PRO A C 1
ATOM 2477 O O . PRO A 1 318 ? 0.877 -3.475 -25.323 1.00 72.81 318 PRO A O 1
ATOM 2480 N N . VAL A 1 319 ? 2.020 -5.404 -25.268 1.00 78.50 319 VAL A N 1
ATOM 2481 C CA . VAL A 1 319 ? 2.890 -5.069 -24.133 1.00 78.50 319 VAL A CA 1
ATOM 2482 C C . VAL A 1 319 ? 4.260 -4.602 -24.632 1.00 78.50 319 VAL A C 1
ATOM 2484 O O . VAL A 1 319 ? 4.934 -5.258 -25.425 1.00 78.50 319 VAL A O 1
ATOM 2487 N N . VAL A 1 320 ? 4.694 -3.433 -24.178 1.00 76.62 320 VAL A N 1
ATOM 2488 C CA . VAL A 1 320 ? 5.988 -2.846 -24.527 1.00 76.62 320 VAL A CA 1
ATOM 2489 C C . VAL A 1 320 ? 6.674 -2.415 -23.242 1.00 76.62 320 VAL A C 1
ATOM 2491 O O . VAL A 1 320 ? 6.258 -1.440 -22.624 1.00 76.62 320 VAL A O 1
ATOM 2494 N N . GLY A 1 321 ? 7.706 -3.164 -22.849 1.00 75.44 321 GLY A N 1
ATOM 2495 C CA . GLY A 1 321 ? 8.538 -2.858 -21.684 1.00 75.44 321 GLY A CA 1
ATOM 2496 C C . GLY A 1 321 ? 7.801 -2.794 -20.345 1.00 75.44 321 GLY A C 1
ATOM 2497 O O . GLY A 1 321 ? 8.055 -1.895 -19.555 1.00 75.44 321 GLY A O 1
ATOM 2498 N N . GLY A 1 322 ? 6.857 -3.711 -20.108 1.00 81.19 322 GLY A N 1
ATOM 2499 C CA . GLY A 1 322 ? 6.053 -3.719 -18.878 1.00 81.19 322 GLY A CA 1
ATOM 2500 C C . GLY A 1 322 ? 4.891 -2.718 -18.874 1.00 81.19 322 GLY A C 1
ATOM 2501 O O . GLY A 1 322 ? 4.279 -2.487 -17.835 1.00 81.19 322 GLY A O 1
ATOM 2502 N N . TYR A 1 323 ? 4.553 -2.133 -20.028 1.00 84.25 323 TYR A N 1
ATOM 2503 C CA . TYR A 1 323 ? 3.397 -1.247 -20.194 1.00 84.25 323 TYR A CA 1
ATOM 2504 C C . TYR A 1 323 ? 2.497 -1.732 -21.319 1.00 84.25 323 TYR A C 1
ATOM 2506 O O . TYR A 1 323 ? 2.970 -2.283 -22.312 1.00 84.25 323 TYR A O 1
ATOM 2514 N N . THR A 1 324 ? 1.198 -1.470 -21.214 1.00 85.00 324 THR A N 1
ATOM 2515 C CA . THR A 1 324 ? 0.262 -1.677 -22.322 1.00 85.00 324 THR A CA 1
ATOM 2516 C C . THR A 1 324 ? -0.467 -0.385 -22.665 1.00 85.00 324 THR A C 1
ATOM 2518 O O . THR A 1 324 ? -0.516 0.546 -21.865 1.00 85.00 324 THR A O 1
ATOM 2521 N N . PHE A 1 325 ? -0.975 -0.291 -23.891 1.00 81.31 325 PHE A N 1
ATOM 2522 C CA . PHE A 1 325 ? -1.669 0.896 -24.375 1.00 81.31 325 PHE A CA 1
ATOM 2523 C C . PHE A 1 325 ? -3.179 0.689 -24.285 1.00 81.31 325 PHE A C 1
ATOM 2525 O O . PHE A 1 325 ? -3.724 -0.192 -24.954 1.00 81.31 325 PHE A O 1
ATOM 2532 N N . HIS A 1 326 ? -3.851 1.520 -23.494 1.00 79.94 326 HIS A N 1
ATOM 2533 C CA . HIS A 1 326 ? -5.290 1.462 -23.273 1.00 79.94 326 HIS A CA 1
ATOM 2534 C C . HIS A 1 326 ? -5.885 2.874 -23.343 1.00 79.94 326 HIS A C 1
ATOM 2536 O O . HIS A 1 326 ? -5.353 3.804 -22.748 1.00 79.94 326 HIS A O 1
ATOM 2542 N N . ASP A 1 327 ? -6.954 3.056 -24.123 1.00 78.25 327 ASP A N 1
ATOM 2543 C CA . ASP A 1 327 ? -7.695 4.325 -24.266 1.00 78.25 327 ASP A CA 1
ATOM 2544 C C . ASP A 1 327 ? -6.868 5.598 -24.540 1.00 78.25 327 ASP A C 1
ATOM 2546 O O . ASP A 1 327 ? -7.276 6.711 -24.218 1.00 78.25 327 ASP A O 1
ATOM 2550 N N . GLY A 1 328 ? -5.734 5.467 -25.232 1.00 71.88 328 GLY A N 1
ATOM 2551 C CA . GLY A 1 328 ? -4.890 6.616 -25.578 1.00 71.88 328 GLY A CA 1
ATOM 2552 C C . GLY A 1 328 ? -3.719 6.848 -24.624 1.00 71.88 328 GLY A C 1
ATOM 2553 O O . GLY A 1 328 ? -2.887 7.709 -24.910 1.00 71.88 328 GLY A O 1
ATOM 2554 N N . GLU A 1 329 ? -3.623 6.068 -23.548 1.00 76.62 329 GLU A N 1
ATOM 2555 C CA . GLU A 1 329 ? -2.613 6.202 -22.503 1.00 76.62 329 GLU A CA 1
ATOM 2556 C C . GLU A 1 329 ? -1.830 4.896 -22.311 1.00 76.62 329 GLU A C 1
ATOM 2558 O O . GLU A 1 329 ? -2.311 3.795 -22.590 1.00 76.62 329 GLU A O 1
ATOM 2563 N N . PHE A 1 330 ? -0.582 5.020 -21.854 1.00 79.00 330 PHE A N 1
ATOM 2564 C CA . PHE A 1 330 ? 0.175 3.870 -21.368 1.00 79.00 330 PHE A CA 1
ATOM 2565 C C . PHE A 1 330 ? -0.214 3.602 -19.921 1.00 79.00 330 PHE A C 1
ATOM 2567 O O . PHE A 1 330 ? -0.115 4.500 -19.082 1.00 79.00 330 PHE A O 1
ATOM 2574 N N . ILE A 1 331 ? -0.613 2.365 -19.644 1.00 84.00 331 ILE A N 1
ATOM 2575 C CA . ILE A 1 331 ? -0.921 1.861 -18.308 1.00 84.00 331 ILE A CA 1
ATOM 2576 C C . ILE A 1 331 ? 0.119 0.817 -17.898 1.00 84.00 331 ILE A C 1
ATOM 2578 O O . ILE A 1 331 ? 0.697 0.130 -18.749 1.00 84.00 331 ILE A O 1
ATOM 2582 N N . ALA A 1 332 ? 0.372 0.715 -16.594 1.00 84.25 332 ALA A N 1
ATOM 2583 C CA . ALA A 1 332 ? 1.282 -0.283 -16.049 1.00 84.25 332 ALA A CA 1
ATOM 2584 C C . ALA A 1 332 ? 0.783 -1.703 -16.367 1.00 84.25 332 ALA A C 1
ATOM 2586 O O . ALA A 1 332 ? -0.405 -2.003 -16.267 1.00 84.25 332 ALA A O 1
ATOM 2587 N N . HIS A 1 333 ? 1.703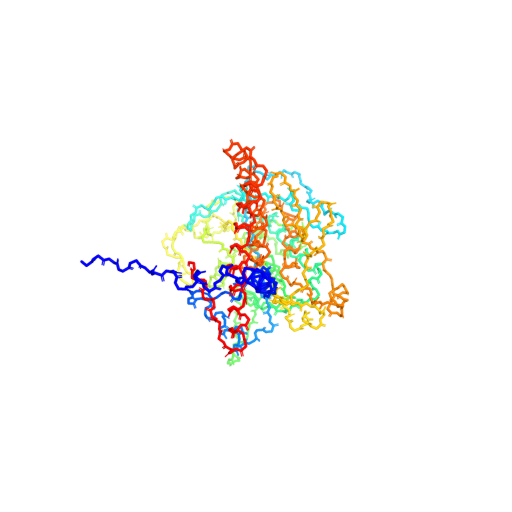 -2.574 -16.766 1.00 87.19 333 HIS A N 1
ATOM 2588 C CA . HIS A 1 333 ? 1.472 -3.997 -16.984 1.00 87.19 333 HIS A CA 1
ATOM 2589 C C . HIS A 1 333 ? 2.640 -4.769 -16.355 1.00 87.19 333 HIS A C 1
ATOM 2591 O O . HIS A 1 333 ? 3.514 -5.269 -17.073 1.00 87.19 333 HIS A O 1
ATOM 2597 N N . PRO A 1 334 ? 2.715 -4.781 -15.009 1.00 88.31 334 PRO A N 1
ATOM 2598 C CA . PRO A 1 334 ? 3.892 -5.259 -14.306 1.00 88.31 334 PRO A CA 1
ATOM 2599 C C . PRO A 1 334 ? 4.129 -6.747 -14.601 1.00 88.31 334 PRO A C 1
ATOM 2601 O O . PRO A 1 334 ? 3.174 -7.532 -14.611 1.00 88.31 334 PRO A O 1
ATOM 2604 N N . PRO A 1 335 ? 5.385 -7.162 -14.831 1.00 87.06 335 PRO A N 1
ATOM 2605 C CA . PRO A 1 335 ? 5.706 -8.564 -15.037 1.00 87.06 335 PRO A CA 1
ATOM 2606 C C . PRO A 1 335 ? 5.418 -9.371 -13.764 1.00 87.06 335 PRO A C 1
ATOM 2608 O O . PRO A 1 335 ? 5.720 -8.942 -12.650 1.00 87.06 335 PRO A O 1
ATOM 2611 N N . ASN A 1 336 ? 4.852 -10.569 -13.926 1.00 88.75 336 ASN A N 1
ATOM 2612 C CA . ASN A 1 336 ? 4.638 -11.487 -12.809 1.00 88.75 336 ASN A CA 1
ATOM 2613 C C . ASN A 1 336 ? 5.952 -12.207 -12.460 1.00 88.75 336 ASN A C 1
ATOM 2615 O O . ASN A 1 336 ? 6.265 -13.277 -13.005 1.00 88.75 336 ASN A O 1
ATOM 2619 N N . TYR A 1 337 ? 6.732 -11.569 -11.592 1.00 90.19 337 TYR A N 1
ATOM 2620 C CA . TYR A 1 337 ? 7.980 -12.090 -11.053 1.00 90.19 337 TYR A CA 1
ATOM 2621 C C . TYR A 1 337 ? 7.754 -13.020 -9.855 1.00 90.19 337 TYR A C 1
ATOM 2623 O O . TYR A 1 337 ? 6.962 -12.748 -8.948 1.00 90.19 337 TYR A O 1
ATOM 2631 N N . ASP A 1 338 ? 8.529 -14.098 -9.846 1.00 91.06 338 ASP A N 1
ATOM 2632 C CA . ASP A 1 338 ? 8.696 -15.033 -8.742 1.00 91.06 338 ASP A CA 1
ATOM 2633 C C . ASP A 1 338 ? 10.197 -15.299 -8.533 1.00 91.06 338 ASP A C 1
ATOM 2635 O O . ASP A 1 338 ? 11.029 -14.941 -9.372 1.00 91.06 338 ASP A O 1
ATOM 2639 N N . ASP A 1 339 ? 10.551 -15.920 -7.409 1.00 91.44 339 ASP A N 1
ATOM 2640 C CA . ASP A 1 339 ? 11.950 -16.175 -7.052 1.00 91.44 339 ASP A CA 1
ATOM 2641 C C . ASP A 1 339 ? 12.680 -17.051 -8.083 1.00 91.44 339 ASP A C 1
ATOM 2643 O O . ASP A 1 339 ? 13.872 -16.864 -8.321 1.00 91.44 339 ASP A O 1
ATOM 2647 N N . GLU A 1 340 ? 11.983 -17.981 -8.743 1.00 92.19 340 GLU A N 1
ATOM 2648 C CA . GLU A 1 340 ? 12.588 -18.847 -9.760 1.00 92.19 340 GLU A CA 1
ATOM 2649 C C . GLU A 1 340 ? 12.972 -18.045 -11.011 1.00 92.19 340 GLU A C 1
ATOM 2651 O O . GLU A 1 340 ? 14.098 -18.156 -11.510 1.00 92.19 340 GLU A O 1
ATOM 2656 N N . LYS A 1 341 ? 12.061 -17.196 -11.498 1.00 91.19 341 LYS A N 1
ATOM 2657 C CA . LYS A 1 341 ? 12.295 -16.280 -12.618 1.00 91.19 341 LYS A CA 1
ATOM 2658 C C . LYS A 1 341 ? 13.378 -15.267 -12.275 1.00 91.19 341 LYS A C 1
ATOM 2660 O O . LYS A 1 341 ? 14.241 -15.016 -13.113 1.00 91.19 341 LYS A O 1
ATOM 2665 N N . CYS A 1 342 ? 13.371 -14.716 -11.065 1.00 93.31 342 CYS A N 1
ATOM 2666 C CA . CYS A 1 342 ? 14.347 -13.710 -10.657 1.00 93.31 342 CYS A CA 1
ATOM 2667 C C . CYS A 1 342 ? 15.747 -14.286 -10.477 1.00 93.31 342 CYS A C 1
ATOM 2669 O O . CYS A 1 342 ? 16.708 -13.703 -10.980 1.00 93.31 342 CYS A O 1
ATOM 2671 N N . ALA A 1 343 ? 15.873 -15.476 -9.891 1.00 92.75 343 ALA A N 1
ATOM 2672 C CA . ALA A 1 343 ? 17.144 -16.186 -9.839 1.00 92.75 343 ALA A CA 1
ATOM 2673 C C . ALA A 1 343 ? 17.677 -16.518 -11.246 1.00 92.75 343 ALA A C 1
ATOM 2675 O O . ALA A 1 343 ? 18.876 -16.379 -11.505 1.00 92.75 343 ALA A O 1
ATOM 2676 N N . ALA A 1 344 ? 16.801 -16.916 -12.178 1.00 92.94 344 ALA A N 1
ATOM 2677 C CA . ALA A 1 344 ? 17.186 -17.174 -13.565 1.00 92.94 344 ALA A CA 1
ATOM 2678 C C . ALA A 1 344 ? 17.651 -15.896 -14.287 1.00 92.94 344 ALA A C 1
ATOM 2680 O O . ALA A 1 344 ? 18.721 -15.888 -14.897 1.00 92.94 344 ALA A O 1
ATOM 2681 N N . LEU A 1 345 ? 16.898 -14.796 -14.174 1.00 91.38 345 LEU A N 1
ATOM 2682 C CA . LEU A 1 345 ? 17.249 -13.512 -14.789 1.00 91.38 345 LEU A CA 1
ATOM 2683 C C . LEU A 1 345 ? 18.538 -12.924 -14.210 1.00 91.38 345 LEU A C 1
ATOM 2685 O O . LEU A 1 345 ? 19.368 -12.440 -14.983 1.00 91.38 345 LEU A O 1
ATOM 2689 N N . ALA A 1 346 ? 18.749 -13.040 -12.895 1.00 90.56 346 ALA A N 1
ATOM 2690 C CA . ALA A 1 346 ? 19.976 -12.615 -12.227 1.00 90.56 346 ALA A CA 1
ATOM 2691 C C . ALA A 1 346 ? 21.211 -13.384 -12.728 1.00 90.56 346 ALA A C 1
ATOM 2693 O O . ALA A 1 346 ? 22.296 -12.813 -12.825 1.00 90.56 346 ALA A O 1
ATOM 2694 N N . ALA A 1 347 ? 21.055 -14.666 -13.078 1.00 89.94 347 ALA A N 1
ATOM 2695 C CA . ALA A 1 347 ? 22.132 -15.474 -13.647 1.00 89.94 347 ALA A CA 1
ATOM 2696 C C . ALA A 1 347 ? 22.416 -15.154 -15.128 1.00 89.94 347 ALA A C 1
ATOM 2698 O O . ALA A 1 347 ? 23.556 -15.294 -15.577 1.00 89.94 347 ALA A O 1
ATOM 2699 N N . GLU A 1 348 ? 21.399 -14.753 -15.896 1.00 88.38 348 GLU A N 1
ATOM 2700 C CA . GLU A 1 348 ? 21.517 -14.493 -17.337 1.00 88.38 348 GLU A CA 1
ATOM 2701 C C . GLU A 1 348 ? 21.866 -13.041 -17.684 1.00 88.38 348 GLU A C 1
ATOM 2703 O O . GLU A 1 348 ? 22.566 -12.793 -18.668 1.00 88.38 348 GLU A O 1
ATOM 2708 N N . SER A 1 349 ? 21.353 -12.078 -16.917 1.00 85.94 349 SER A N 1
ATOM 2709 C CA . SER A 1 349 ? 21.413 -10.655 -17.253 1.00 85.94 349 SER A CA 1
ATOM 2710 C C . SER A 1 349 ? 21.567 -9.759 -16.023 1.00 85.94 349 SER A C 1
ATOM 2712 O O . SER A 1 349 ? 22.662 -9.268 -15.766 1.00 85.94 349 SER A O 1
ATOM 2714 N N . ALA A 1 350 ? 20.482 -9.537 -15.288 1.00 90.06 350 ALA A N 1
ATOM 2715 C CA . ALA A 1 350 ? 20.381 -8.643 -14.148 1.00 90.06 350 ALA A CA 1
ATOM 2716 C C . ALA A 1 350 ? 19.202 -9.086 -13.255 1.00 90.06 350 ALA A C 1
ATOM 2718 O O . ALA A 1 350 ? 18.282 -9.744 -13.750 1.00 90.06 350 ALA A O 1
ATOM 2719 N N . PRO A 1 351 ? 19.235 -8.772 -11.950 1.00 92.81 351 PRO A N 1
ATOM 2720 C CA . PRO A 1 351 ? 18.169 -9.113 -11.006 1.00 92.81 351 PRO A CA 1
ATOM 2721 C C . PRO A 1 351 ? 16.825 -8.441 -11.338 1.00 92.81 351 PRO A C 1
ATOM 2723 O O . PRO A 1 351 ? 16.774 -7.411 -12.007 1.00 92.81 351 PRO A O 1
ATOM 2726 N N . CYS A 1 352 ? 15.723 -8.998 -10.837 1.00 93.56 352 CYS A N 1
ATOM 2727 C CA . CYS A 1 352 ? 14.387 -8.405 -10.970 1.00 93.56 352 CYS A CA 1
ATOM 2728 C C . CYS A 1 352 ? 14.257 -7.098 -10.184 1.00 93.56 352 CYS A C 1
ATOM 2730 O O . CYS A 1 352 ? 14.673 -7.038 -9.026 1.00 93.56 352 CYS A O 1
ATOM 2732 N N . ALA A 1 353 ? 13.590 -6.089 -10.749 1.00 91.56 353 ALA A N 1
ATOM 2733 C CA . ALA A 1 353 ? 13.260 -4.878 -9.997 1.00 91.56 353 ALA A CA 1
ATOM 2734 C C . ALA A 1 353 ? 12.188 -5.172 -8.935 1.00 91.56 353 ALA A C 1
ATOM 2736 O O . ALA A 1 353 ? 11.082 -5.610 -9.266 1.00 91.56 353 ALA A O 1
ATOM 2737 N N . THR A 1 354 ? 12.472 -4.865 -7.668 1.00 91.44 354 THR A N 1
ATOM 2738 C CA . THR A 1 354 ? 11.484 -4.978 -6.586 1.00 91.44 354 THR A CA 1
ATOM 2739 C C . THR A 1 354 ? 10.285 -4.053 -6.813 1.00 91.44 354 THR A C 1
ATOM 2741 O O . THR A 1 354 ? 9.156 -4.442 -6.522 1.00 91.44 354 THR A O 1
ATOM 2744 N N . GLU A 1 355 ? 10.486 -2.874 -7.411 1.00 89.06 355 GLU A N 1
ATOM 2745 C CA . GLU A 1 355 ? 9.394 -1.954 -7.766 1.00 89.06 355 GLU A CA 1
ATOM 2746 C C . GLU A 1 355 ? 8.341 -2.594 -8.679 1.00 89.06 355 GLU A C 1
ATOM 2748 O O . GLU A 1 355 ? 7.149 -2.365 -8.481 1.00 89.06 355 GLU A O 1
ATOM 2753 N N . TRP A 1 356 ? 8.746 -3.451 -9.625 1.00 91.44 356 TRP A N 1
ATOM 2754 C CA . TRP A 1 356 ? 7.798 -4.188 -10.465 1.00 91.44 356 TRP A CA 1
ATOM 2755 C C . TRP A 1 356 ? 6.968 -5.185 -9.658 1.00 91.44 356 TRP A C 1
ATOM 2757 O O . TRP A 1 356 ? 5.754 -5.264 -9.845 1.00 91.44 356 TRP A O 1
ATOM 2767 N N . GLY A 1 357 ? 7.599 -5.910 -8.731 1.00 92.38 357 GLY A N 1
ATOM 2768 C CA . GLY A 1 357 ? 6.896 -6.829 -7.833 1.00 92.38 357 GLY A CA 1
ATOM 2769 C C . GLY A 1 357 ? 5.930 -6.103 -6.894 1.00 92.38 357 GLY A C 1
ATOM 2770 O O . GLY A 1 357 ? 4.832 -6.589 -6.633 1.00 92.38 357 GLY A O 1
ATOM 2771 N N . ILE A 1 358 ? 6.315 -4.919 -6.415 1.00 92.50 358 ILE A N 1
ATOM 2772 C CA . ILE A 1 358 ? 5.486 -4.077 -5.550 1.00 92.50 358 ILE A CA 1
ATOM 2773 C C . ILE A 1 358 ? 4.303 -3.479 -6.333 1.00 92.50 358 ILE A C 1
ATOM 2775 O O . ILE A 1 358 ? 3.181 -3.486 -5.829 1.00 92.50 358 ILE A O 1
ATOM 2779 N N . GLN A 1 359 ? 4.505 -3.051 -7.583 1.00 91.62 359 GLN A N 1
ATOM 2780 C CA . GLN A 1 359 ? 3.413 -2.676 -8.488 1.00 91.62 359 GLN A CA 1
ATOM 2781 C C . GLN A 1 359 ? 2.470 -3.860 -8.728 1.00 91.62 359 GLN A C 1
ATOM 2783 O O . GLN A 1 359 ? 1.271 -3.753 -8.498 1.00 91.62 359 GLN A O 1
ATOM 2788 N N . HIS A 1 360 ? 2.994 -5.040 -9.064 1.00 93.44 360 HIS A N 1
ATOM 2789 C CA . HIS A 1 360 ? 2.170 -6.242 -9.211 1.00 93.44 360 HIS A CA 1
ATOM 2790 C C . HIS A 1 360 ? 1.339 -6.551 -7.947 1.00 93.44 360 HIS A C 1
ATOM 2792 O O . HIS A 1 360 ? 0.157 -6.902 -8.045 1.00 93.44 360 HIS A O 1
ATOM 2798 N N . LEU A 1 361 ? 1.919 -6.362 -6.756 1.00 94.12 361 LEU A N 1
ATOM 2799 C CA . LEU A 1 361 ? 1.213 -6.484 -5.480 1.00 94.12 361 LEU A CA 1
ATOM 2800 C C . LEU A 1 361 ? 0.094 -5.439 -5.338 1.00 94.12 361 LEU A C 1
ATOM 2802 O O . LEU A 1 361 ? -1.014 -5.804 -4.948 1.00 94.12 361 LEU A O 1
ATOM 2806 N N . GLU A 1 362 ? 0.339 -4.172 -5.688 1.00 93.56 362 GLU A N 1
ATOM 2807 C CA . GLU A 1 362 ? -0.698 -3.131 -5.699 1.00 93.56 362 GLU A CA 1
ATOM 2808 C C . GLU A 1 362 ? -1.864 -3.521 -6.598 1.00 93.56 362 GLU A C 1
ATOM 2810 O O . GLU A 1 362 ? -3.004 -3.541 -6.138 1.00 93.56 362 GLU A O 1
ATOM 2815 N N . GLY A 1 363 ? -1.594 -3.880 -7.855 1.00 93.00 363 GLY A N 1
ATOM 2816 C CA . GLY A 1 363 ? -2.635 -4.304 -8.786 1.00 93.00 363 GLY A CA 1
ATOM 2817 C C . GLY A 1 363 ? -3.415 -5.516 -8.264 1.00 93.00 363 GLY A C 1
ATOM 2818 O O . GLY A 1 363 ? -4.640 -5.560 -8.376 1.00 93.00 363 GLY A O 1
ATOM 2819 N N . SER A 1 364 ? -2.729 -6.468 -7.623 1.00 94.25 364 SER A N 1
ATOM 2820 C CA . SER A 1 364 ? -3.360 -7.644 -7.011 1.00 94.25 364 SER A CA 1
ATOM 2821 C C . SER A 1 364 ? -4.288 -7.254 -5.859 1.00 94.25 364 SER A C 1
ATOM 2823 O O . SER A 1 364 ? -5.419 -7.728 -5.794 1.00 94.25 364 SER A O 1
ATOM 2825 N N . ILE A 1 365 ? -3.863 -6.350 -4.973 1.00 95.31 365 ILE A N 1
ATOM 2826 C CA . ILE A 1 365 ? -4.704 -5.829 -3.886 1.00 95.31 365 ILE A CA 1
ATOM 2827 C C . ILE A 1 365 ? -5.900 -5.058 -4.461 1.00 95.31 365 ILE A C 1
ATOM 2829 O O . ILE A 1 365 ? -7.040 -5.291 -4.046 1.00 95.31 365 ILE A O 1
ATOM 2833 N N . ARG A 1 366 ? -5.659 -4.189 -5.447 1.00 94.94 366 ARG A N 1
ATOM 2834 C CA . ARG A 1 366 ? -6.679 -3.345 -6.082 1.00 94.94 366 ARG A CA 1
ATOM 2835 C C . ARG A 1 366 ? -7.705 -4.124 -6.891 1.00 94.94 366 ARG A C 1
ATOM 2837 O O . ARG A 1 366 ? -8.834 -3.669 -7.023 1.00 94.94 366 ARG A O 1
ATOM 2844 N N . SER A 1 367 ? -7.370 -5.322 -7.369 1.00 93.94 367 SER A N 1
ATOM 2845 C CA . SER A 1 367 ? -8.342 -6.209 -8.028 1.00 93.94 367 SER A CA 1
ATOM 2846 C C . SER A 1 367 ? -9.539 -6.562 -7.132 1.00 93.94 367 SER A C 1
ATOM 2848 O O . SER A 1 367 ? -10.608 -6.906 -7.625 1.00 93.94 367 SER A O 1
ATOM 2850 N N . SER A 1 368 ? -9.354 -6.434 -5.814 1.00 94.00 368 SER A N 1
ATOM 2851 C CA . SER A 1 368 ? -10.338 -6.719 -4.772 1.00 94.00 368 SER A CA 1
ATOM 2852 C C . SER A 1 368 ? -10.988 -5.457 -4.175 1.00 94.00 368 SER A C 1
ATOM 2854 O O . SER A 1 368 ? -11.641 -5.538 -3.130 1.00 94.00 368 SER A O 1
ATOM 2856 N N . ASP A 1 369 ? -10.733 -4.278 -4.751 1.00 95.06 369 ASP A N 1
ATOM 2857 C CA . ASP A 1 369 ? -11.324 -3.001 -4.332 1.00 95.06 369 ASP A CA 1
ATOM 2858 C C . ASP A 1 369 ? -12.835 -3.008 -4.593 1.00 95.06 369 ASP A C 1
ATOM 2860 O O . ASP A 1 369 ? -13.272 -3.160 -5.727 1.00 95.06 369 ASP A O 1
ATOM 2864 N N . HIS A 1 370 ? -13.642 -2.818 -3.547 1.00 94.25 370 HIS A N 1
ATOM 2865 C CA . HIS A 1 370 ? -15.098 -2.703 -3.679 1.00 94.25 370 HIS A CA 1
ATOM 2866 C C . HIS A 1 370 ? -15.618 -1.478 -2.934 1.00 94.25 370 HIS A C 1
ATOM 2868 O O . HIS A 1 370 ? -16.046 -0.509 -3.563 1.00 94.25 370 HIS A O 1
ATOM 2874 N N . GLN A 1 371 ? -15.598 -1.513 -1.603 1.00 94.81 371 GLN A N 1
ATOM 2875 C CA . GLN A 1 371 ? -15.952 -0.396 -0.726 1.00 94.81 371 GLN A CA 1
ATOM 2876 C C . GLN A 1 371 ? -14.753 0.508 -0.447 1.00 94.81 371 GLN A C 1
ATOM 2878 O O . GLN A 1 371 ? -14.927 1.632 0.034 1.00 94.81 371 GLN A O 1
ATOM 2883 N N . THR A 1 372 ? -13.546 0.031 -0.747 1.00 95.94 372 THR A N 1
ATOM 2884 C CA . THR A 1 372 ? -12.305 0.780 -0.585 1.00 95.94 372 THR A CA 1
ATOM 2885 C C . THR A 1 372 ? -11.489 0.808 -1.865 1.00 95.94 372 THR A C 1
ATOM 2887 O O . THR A 1 372 ? -11.608 -0.083 -2.697 1.00 95.94 372 THR A O 1
ATOM 2890 N N . ILE A 1 373 ? -10.673 1.848 -2.009 1.00 95.88 373 ILE A N 1
ATOM 2891 C CA . ILE A 1 373 ? -9.622 1.966 -3.011 1.00 95.88 373 ILE A CA 1
ATOM 2892 C C . ILE A 1 373 ? -8.286 1.886 -2.284 1.00 95.88 373 ILE A C 1
ATOM 2894 O O . ILE A 1 373 ? -8.052 2.614 -1.313 1.00 95.88 373 ILE A O 1
ATOM 2898 N N . SER A 1 374 ? -7.424 0.999 -2.764 1.00 95.25 374 SER A N 1
ATOM 2899 C CA . SER A 1 374 ? -6.084 0.800 -2.219 1.00 95.25 374 SER A CA 1
ATOM 2900 C C . SER A 1 374 ? -5.067 1.547 -3.071 1.00 95.25 374 SER A C 1
ATOM 2902 O O . SER A 1 374 ? -5.080 1.426 -4.292 1.00 95.25 374 SER A O 1
ATOM 2904 N N . LEU A 1 375 ? -4.185 2.315 -2.437 1.00 91.06 375 LEU A N 1
ATOM 2905 C CA . LEU A 1 375 ? -3.135 3.069 -3.116 1.00 91.06 375 LEU A CA 1
ATOM 2906 C C . LEU A 1 375 ? -1.800 2.846 -2.435 1.00 91.06 375 LEU A C 1
ATOM 2908 O O . LEU A 1 375 ? -1.673 3.046 -1.227 1.00 91.06 375 LEU A O 1
ATOM 2912 N N . MET A 1 376 ? -0.795 2.483 -3.217 1.00 89.31 376 MET A N 1
ATOM 2913 C CA . MET A 1 376 ? 0.577 2.466 -2.732 1.00 89.31 376 MET A CA 1
ATOM 2914 C C . MET A 1 376 ? 1.093 3.899 -2.543 1.00 89.31 376 MET A C 1
ATOM 2916 O O . MET A 1 376 ? 0.827 4.778 -3.364 1.00 89.31 376 MET A O 1
ATOM 2920 N N . ILE A 1 377 ? 1.836 4.150 -1.463 1.00 79.19 377 ILE A N 1
ATOM 2921 C CA . ILE A 1 377 ? 2.464 5.452 -1.208 1.00 79.19 377 ILE A CA 1
ATOM 2922 C C . ILE A 1 377 ? 3.980 5.298 -1.141 1.00 79.19 377 ILE A C 1
ATOM 2924 O O . ILE A 1 377 ? 4.494 4.525 -0.339 1.00 79.19 377 ILE A O 1
ATOM 2928 N N . GLY A 1 378 ? 4.684 6.122 -1.921 1.00 64.19 378 GLY A N 1
ATOM 2929 C CA . GLY A 1 378 ? 6.122 6.346 -1.756 1.00 64.19 378 GLY A CA 1
ATOM 2930 C C . GLY A 1 378 ? 7.035 5.256 -2.320 1.00 64.19 378 GLY A C 1
ATOM 2931 O O . GLY A 1 378 ? 8.212 5.265 -1.987 1.00 64.19 378 GLY A O 1
ATOM 2932 N N . VAL A 1 379 ? 6.521 4.348 -3.160 1.00 67.81 379 VAL A N 1
ATOM 2933 C CA . VAL A 1 379 ? 7.294 3.303 -3.858 1.00 67.81 379 VAL A CA 1
ATOM 2934 C C . VAL A 1 379 ? 6.796 3.181 -5.309 1.00 67.81 379 VAL A C 1
ATOM 2936 O O . VAL A 1 379 ? 5.662 3.561 -5.602 1.00 67.81 379 VAL A O 1
ATOM 2939 N N . GLY A 1 380 ? 7.628 2.689 -6.236 1.00 62.41 380 GLY A N 1
ATOM 2940 C CA . GLY A 1 380 ? 7.244 2.494 -7.645 1.00 62.41 380 GLY A CA 1
ATOM 2941 C C . GLY A 1 380 ? 7.334 3.761 -8.506 1.00 62.41 380 GLY A C 1
ATOM 2942 O O . GLY A 1 380 ? 6.743 3.826 -9.585 1.00 62.41 380 GLY A O 1
ATOM 2943 N N . VAL A 1 381 ? 8.035 4.789 -8.018 1.00 68.56 381 VAL A N 1
ATOM 2944 C CA . VAL A 1 381 ? 8.162 6.093 -8.685 1.00 68.56 381 VAL A CA 1
ATOM 2945 C C . VAL A 1 381 ? 8.887 5.957 -10.026 1.00 68.56 381 VAL A C 1
ATOM 2947 O O . VAL A 1 381 ? 8.522 6.638 -10.986 1.00 68.56 381 VAL A O 1
ATOM 2950 N N . ASN A 1 382 ? 9.854 5.041 -10.133 1.00 69.19 382 ASN A N 1
ATOM 2951 C CA . ASN A 1 382 ? 10.598 4.825 -11.371 1.00 69.19 382 ASN A CA 1
ATOM 2952 C C . ASN A 1 382 ? 9.723 4.198 -12.459 1.00 69.19 382 ASN A C 1
ATOM 2954 O O . ASN A 1 382 ? 9.793 4.607 -13.623 1.00 69.19 382 ASN A O 1
ATOM 2958 N N . VAL A 1 383 ? 8.837 3.271 -12.078 1.00 74.00 383 VAL A N 1
ATOM 2959 C CA . VAL A 1 383 ? 7.833 2.687 -12.982 1.00 74.00 383 VAL A CA 1
ATOM 2960 C C . VAL A 1 383 ? 6.925 3.781 -13.545 1.00 74.00 383 VAL A C 1
ATOM 2962 O O . VAL A 1 383 ? 6.680 3.832 -14.752 1.00 74.00 383 VAL A O 1
ATOM 2965 N N . GLU A 1 384 ? 6.445 4.681 -12.693 1.00 74.88 384 GLU A N 1
ATOM 2966 C CA . GLU A 1 384 ? 5.500 5.722 -13.094 1.00 74.88 384 GLU A CA 1
ATOM 2967 C C . GLU A 1 384 ? 6.156 6.818 -13.943 1.00 74.88 384 GLU A C 1
ATOM 2969 O O . GLU A 1 384 ? 5.613 7.243 -14.963 1.00 74.88 384 GLU A O 1
ATOM 2974 N N . ILE A 1 385 ? 7.369 7.242 -13.590 1.00 73.56 385 ILE A N 1
ATOM 2975 C CA . ILE A 1 385 ? 8.096 8.249 -14.369 1.00 73.56 385 ILE A CA 1
ATOM 2976 C C . ILE A 1 385 ? 8.506 7.690 -15.727 1.00 73.56 385 ILE A C 1
ATOM 2978 O O . ILE A 1 385 ? 8.368 8.381 -16.737 1.00 73.56 385 ILE A O 1
ATOM 2982 N N . THR A 1 386 ? 8.925 6.426 -15.795 1.00 74.25 386 THR A N 1
ATOM 2983 C CA . THR A 1 386 ? 9.215 5.766 -17.075 1.00 74.25 386 THR A CA 1
ATOM 2984 C C . THR A 1 386 ? 7.963 5.701 -17.956 1.00 74.25 386 THR A C 1
ATOM 2986 O O . THR A 1 386 ? 8.039 5.998 -19.153 1.00 74.25 386 THR A O 1
ATOM 2989 N N . ARG A 1 387 ? 6.790 5.423 -17.366 1.00 79.06 387 ARG A N 1
ATOM 2990 C CA . ARG A 1 387 ? 5.487 5.456 -18.055 1.00 79.06 387 ARG A CA 1
ATOM 2991 C C . ARG A 1 387 ? 5.196 6.835 -18.648 1.00 79.06 387 ARG A C 1
ATOM 2993 O O . ARG A 1 387 ? 4.848 6.942 -19.827 1.00 79.06 387 ARG A O 1
ATOM 3000 N N . GLU A 1 388 ? 5.374 7.893 -17.860 1.00 75.75 388 GLU A N 1
ATOM 3001 C CA . GLU A 1 388 ? 5.167 9.280 -18.292 1.00 75.75 388 GLU A CA 1
ATOM 3002 C C . GLU A 1 388 ? 6.159 9.703 -19.383 1.00 75.75 388 GLU A C 1
ATOM 3004 O O . GLU A 1 388 ? 5.775 10.304 -20.392 1.00 75.75 388 GLU A O 1
ATOM 3009 N N . VAL A 1 389 ? 7.432 9.320 -19.257 1.00 73.56 389 VAL A N 1
ATOM 3010 C CA . VAL A 1 389 ? 8.447 9.561 -20.290 1.00 73.56 389 VAL A CA 1
ATOM 3011 C C . VAL A 1 389 ? 8.060 8.856 -21.591 1.00 73.56 389 VAL A C 1
ATOM 3013 O O . VAL A 1 389 ? 8.081 9.486 -22.654 1.00 73.56 389 VAL A O 1
ATOM 3016 N N . GLN A 1 390 ? 7.629 7.595 -21.534 1.00 70.56 390 GLN A N 1
ATOM 3017 C CA . GLN A 1 390 ? 7.187 6.843 -22.710 1.00 70.56 390 GLN A CA 1
ATOM 3018 C C . GLN A 1 390 ? 5.932 7.455 -23.354 1.00 70.56 390 GLN A C 1
ATOM 3020 O O . GLN A 1 390 ? 5.867 7.579 -24.583 1.00 70.56 390 GLN A O 1
ATOM 3025 N N . SER A 1 391 ? 4.974 7.913 -22.544 1.00 71.00 391 SER A N 1
ATOM 3026 C CA . SER A 1 391 ? 3.800 8.661 -23.008 1.00 71.00 391 SER A CA 1
ATOM 3027 C C . SER A 1 391 ? 4.204 9.961 -23.721 1.00 71.00 391 SER A C 1
ATOM 3029 O O . SER A 1 391 ? 3.794 10.223 -24.859 1.00 71.00 391 SER A O 1
ATOM 3031 N N . SER A 1 392 ? 5.112 10.738 -23.121 1.00 75.38 392 SER A N 1
ATOM 3032 C CA . SER A 1 392 ? 5.619 11.991 -23.693 1.00 75.38 392 SER A CA 1
ATOM 3033 C C . SER A 1 392 ? 6.397 11.785 -25.002 1.00 75.38 392 SER A C 1
ATOM 3035 O O . SER A 1 392 ? 6.326 12.615 -25.915 1.00 75.38 392 SER A O 1
ATOM 3037 N N . MET A 1 393 ? 7.090 10.651 -25.153 1.00 72.88 393 MET A N 1
ATOM 3038 C CA . MET A 1 393 ? 7.868 10.332 -26.349 1.00 72.88 393 MET A CA 1
ATOM 3039 C C . MET A 1 393 ? 6.982 10.189 -27.594 1.00 72.88 393 MET A C 1
ATOM 3041 O O . MET A 1 393 ? 7.377 10.614 -28.684 1.00 72.88 393 MET A O 1
ATOM 3045 N N . ASN A 1 394 ? 5.759 9.673 -27.444 1.00 69.25 394 ASN A N 1
ATOM 3046 C CA . ASN A 1 394 ? 4.797 9.606 -28.544 1.00 69.25 394 ASN A CA 1
ATOM 3047 C C . ASN A 1 394 ? 4.395 11.014 -29.027 1.00 69.25 394 ASN A C 1
ATOM 3049 O O . ASN A 1 394 ? 4.352 11.291 -30.231 1.00 69.25 394 ASN A O 1
ATOM 3053 N N . LEU A 1 395 ? 4.189 11.945 -28.090 1.00 77.38 395 LEU A N 1
ATOM 3054 C CA . LEU A 1 395 ? 3.903 13.345 -28.405 1.00 77.38 395 LEU A CA 1
ATOM 3055 C C . LEU A 1 395 ? 5.083 14.013 -29.135 1.00 77.38 395 LEU A C 1
ATOM 3057 O O . LEU A 1 395 ? 4.888 14.709 -30.137 1.00 77.38 395 LEU A O 1
ATOM 3061 N N . LEU A 1 396 ? 6.315 13.762 -28.682 1.00 79.31 396 LEU A N 1
ATOM 3062 C CA . LEU A 1 396 ? 7.532 14.252 -29.337 1.00 79.31 396 LEU A CA 1
ATOM 3063 C C . LEU A 1 396 ? 7.673 13.710 -30.765 1.00 79.31 396 LEU A C 1
ATOM 3065 O O . LEU A 1 396 ? 8.028 14.464 -31.676 1.00 79.31 396 LEU A O 1
ATOM 3069 N N . PHE A 1 397 ? 7.350 12.434 -30.989 1.00 78.88 397 PHE A N 1
ATOM 3070 C CA . PHE A 1 397 ? 7.365 11.835 -32.322 1.00 78.88 397 PHE A CA 1
ATOM 3071 C C . PHE A 1 397 ? 6.349 12.503 -33.258 1.00 78.88 397 PHE A C 1
ATOM 3073 O O . PHE A 1 397 ? 6.696 12.876 -34.384 1.00 78.88 397 PHE A O 1
ATOM 3080 N N . LEU A 1 398 ? 5.119 12.734 -32.786 1.00 82.38 398 LEU A N 1
ATOM 3081 C CA . LEU A 1 398 ? 4.088 13.445 -33.550 1.00 82.38 398 LEU A CA 1
ATOM 3082 C C . LEU A 1 398 ? 4.504 14.881 -33.886 1.00 82.38 398 LEU A C 1
ATOM 3084 O O . LEU A 1 398 ? 4.314 15.329 -35.020 1.00 82.38 398 LEU A O 1
ATOM 3088 N N . MET A 1 399 ? 5.128 15.591 -32.943 1.00 87.00 399 MET A N 1
ATOM 3089 C CA . MET A 1 399 ? 5.683 16.922 -33.190 1.00 87.00 399 MET A CA 1
ATOM 3090 C C . MET A 1 399 ? 6.797 16.878 -34.245 1.00 87.00 399 MET A C 1
ATOM 3092 O O . MET A 1 399 ? 6.807 17.697 -35.166 1.00 87.00 399 MET A O 1
ATOM 3096 N N . GLY A 1 400 ? 7.705 15.901 -34.163 1.00 86.00 400 GLY A N 1
ATOM 3097 C CA . GLY A 1 400 ? 8.754 15.686 -35.161 1.00 86.00 400 GLY A CA 1
ATOM 3098 C C . GLY A 1 400 ? 8.183 15.446 -36.561 1.00 86.00 400 GLY A C 1
ATOM 3099 O O . GLY A 1 400 ? 8.618 16.073 -37.531 1.00 86.00 400 GLY A O 1
ATOM 3100 N N . LEU A 1 401 ? 7.148 14.611 -36.666 1.00 88.25 401 LEU A N 1
ATOM 3101 C CA . LEU A 1 401 ? 6.437 14.351 -37.917 1.00 88.25 401 LEU A CA 1
ATOM 3102 C C . LEU A 1 401 ? 5.753 15.616 -38.460 1.00 88.25 401 LEU A C 1
ATOM 3104 O O . LEU A 1 401 ? 5.873 15.919 -39.650 1.00 88.25 401 LEU A O 1
ATOM 3108 N N . ALA A 1 402 ? 5.105 16.403 -37.599 1.00 90.25 402 ALA A N 1
ATOM 3109 C CA . ALA A 1 402 ? 4.507 17.680 -37.982 1.00 90.25 402 ALA A CA 1
ATOM 3110 C C . ALA A 1 402 ? 5.558 18.672 -38.514 1.00 90.25 402 ALA A C 1
ATOM 3112 O O . ALA A 1 402 ? 5.337 19.298 -39.553 1.00 90.25 402 ALA A O 1
ATOM 3113 N N . ILE A 1 403 ? 6.727 18.772 -37.871 1.00 88.94 403 ILE A N 1
ATOM 3114 C CA . ILE A 1 403 ? 7.843 19.611 -38.336 1.00 88.94 403 ILE A CA 1
ATOM 3115 C C . ILE A 1 403 ? 8.309 19.169 -39.725 1.00 88.94 403 ILE A C 1
ATOM 3117 O O . ILE A 1 403 ? 8.485 20.014 -40.601 1.00 88.94 403 ILE A O 1
ATOM 3121 N N . ILE A 1 404 ? 8.462 17.863 -39.965 1.00 88.38 404 ILE A N 1
ATOM 3122 C CA . ILE A 1 404 ? 8.862 17.336 -41.279 1.00 88.38 404 ILE A CA 1
ATOM 3123 C C . ILE A 1 404 ? 7.832 17.713 -42.354 1.00 88.38 404 ILE A C 1
ATOM 3125 O O . ILE A 1 404 ? 8.213 18.166 -43.436 1.00 88.38 404 ILE A O 1
ATOM 3129 N N . ILE A 1 405 ? 6.535 17.592 -42.054 1.00 90.31 405 ILE A N 1
ATOM 3130 C CA . ILE A 1 405 ? 5.452 17.981 -42.970 1.00 90.31 405 ILE A CA 1
ATOM 3131 C C . ILE A 1 405 ? 5.496 19.489 -43.261 1.00 90.31 405 ILE A C 1
ATOM 3133 O O . ILE A 1 405 ? 5.406 19.901 -44.420 1.00 90.31 405 ILE A O 1
ATOM 3137 N N . LEU A 1 406 ? 5.678 20.328 -42.241 1.00 91.75 406 LEU A N 1
ATOM 3138 C CA . LEU A 1 406 ? 5.780 21.781 -42.411 1.00 91.75 406 LEU A CA 1
ATOM 3139 C C . LEU A 1 406 ? 7.023 22.180 -43.218 1.00 91.75 406 LEU A C 1
ATOM 3141 O O . LEU A 1 406 ? 6.931 23.011 -44.127 1.00 91.75 406 LEU A O 1
ATOM 3145 N N . LEU A 1 407 ? 8.174 21.556 -42.946 1.00 89.69 407 LEU A N 1
ATOM 3146 C CA . LEU A 1 407 ? 9.406 21.752 -43.712 1.00 89.69 407 LEU A CA 1
ATOM 3147 C C . LEU A 1 407 ? 9.222 21.340 -45.173 1.00 89.69 407 LEU A C 1
ATOM 3149 O O . LEU A 1 407 ? 9.682 22.048 -46.070 1.00 89.69 407 LEU A O 1
ATOM 3153 N N . TRP A 1 408 ? 8.501 20.246 -45.425 1.00 91.62 408 TRP A N 1
ATOM 3154 C CA . TRP A 1 408 ? 8.149 19.821 -46.775 1.00 91.62 408 TRP A CA 1
ATOM 3155 C C . TRP A 1 408 ? 7.313 20.870 -47.511 1.00 91.62 408 TRP A C 1
ATOM 3157 O O . TRP A 1 408 ? 7.636 21.218 -48.647 1.00 91.62 408 TRP A O 1
ATOM 3167 N N . PHE A 1 409 ? 6.279 21.428 -46.877 1.00 92.06 409 PHE A N 1
ATOM 3168 C CA . PHE A 1 409 ? 5.460 22.471 -47.501 1.00 92.06 409 PHE A CA 1
ATOM 3169 C C . PHE A 1 409 ? 6.217 23.782 -47.736 1.00 92.06 409 PHE A C 1
ATOM 3171 O O . PHE A 1 409 ? 5.942 24.455 -48.733 1.00 92.06 409 PHE A O 1
ATOM 3178 N N . SER A 1 410 ? 7.160 24.119 -46.852 1.00 92.00 410 SER A N 1
ATOM 3179 C CA . SER A 1 410 ? 7.976 25.334 -46.929 1.00 92.00 410 SER A CA 1
ATOM 3180 C C . SER A 1 410 ? 9.062 25.244 -48.008 1.00 92.00 410 SER A C 1
ATOM 3182 O O . SER A 1 410 ? 9.145 26.102 -48.886 1.00 92.00 410 SER A O 1
ATOM 3184 N N . LEU A 1 411 ? 9.870 24.179 -47.987 1.00 89.69 411 LEU A N 1
ATOM 3185 C CA . LEU A 1 411 ? 11.033 24.027 -48.867 1.00 89.69 411 LEU A CA 1
ATOM 3186 C C . LEU A 1 411 ? 10.686 23.331 -50.191 1.00 89.69 411 LEU A C 1
ATOM 3188 O O . LEU A 1 411 ? 11.340 23.579 -51.203 1.00 89.69 411 LEU A O 1
ATOM 3192 N N . ARG A 1 412 ? 9.677 22.442 -50.198 1.00 86.69 412 ARG A N 1
ATOM 3193 C CA . ARG A 1 412 ? 9.216 21.621 -51.345 1.00 86.69 412 ARG A CA 1
ATOM 3194 C C . ARG A 1 412 ? 10.317 20.878 -52.109 1.00 86.69 412 ARG A C 1
ATOM 3196 O O . ARG A 1 412 ? 10.111 20.435 -53.240 1.00 86.69 412 ARG A O 1
ATOM 3203 N N . ARG A 1 413 ? 11.490 20.718 -51.499 1.00 90.88 413 ARG A N 1
ATOM 3204 C CA . ARG A 1 413 ? 12.634 20.012 -52.062 1.00 90.88 413 ARG A CA 1
ATOM 3205 C C . ARG A 1 413 ? 13.148 19.007 -51.045 1.00 90.88 413 ARG A C 1
ATOM 3207 O O . ARG A 1 413 ? 13.572 19.376 -49.955 1.00 90.88 413 ARG A O 1
ATOM 3214 N N . VAL A 1 414 ? 13.159 17.737 -51.448 1.00 87.38 414 VAL A N 1
ATOM 3215 C CA . VAL A 1 414 ? 13.587 16.610 -50.603 1.00 87.38 414 VAL A CA 1
ATOM 3216 C C . VAL A 1 414 ? 15.002 16.826 -50.054 1.00 87.38 414 VAL A C 1
ATOM 3218 O O . VAL A 1 414 ? 15.238 16.577 -48.877 1.00 87.38 414 VAL A O 1
ATOM 3221 N N . SER A 1 415 ? 15.933 17.332 -50.875 1.00 88.25 415 SER A N 1
ATOM 3222 C CA . SER A 1 415 ? 17.321 17.565 -50.448 1.00 88.25 415 SER A CA 1
ATOM 3223 C C . SER A 1 415 ? 17.425 18.556 -49.297 1.00 88.25 415 SER A C 1
ATOM 3225 O O . SER A 1 415 ? 18.217 18.347 -48.387 1.00 88.25 415 SER A O 1
ATOM 3227 N N . ASP A 1 416 ? 16.625 19.618 -49.326 1.00 87.12 416 ASP A N 1
ATOM 3228 C CA . ASP A 1 416 ? 16.745 20.714 -48.367 1.00 87.12 416 ASP A CA 1
ATOM 3229 C C . ASP A 1 416 ? 16.118 20.298 -47.030 1.00 87.12 416 ASP A C 1
ATOM 3231 O O . ASP A 1 416 ? 16.702 20.538 -45.977 1.00 87.12 416 ASP A O 1
ATOM 3235 N N . VAL A 1 417 ? 14.999 19.563 -47.074 1.00 87.75 417 VAL A N 1
ATOM 3236 C CA . VAL A 1 417 ? 14.392 18.939 -45.886 1.00 87.75 417 VAL A CA 1
ATOM 3237 C C . VAL A 1 417 ? 15.355 17.933 -45.248 1.00 87.75 417 VAL A C 1
ATOM 3239 O O . VAL A 1 417 ? 15.582 17.993 -44.043 1.00 87.75 417 VAL A O 1
ATOM 3242 N N . LEU A 1 418 ? 15.992 17.062 -46.042 1.00 87.38 418 LEU A N 1
ATOM 3243 C CA . LEU A 1 418 ? 16.972 16.097 -45.531 1.00 87.38 418 LEU A CA 1
ATOM 3244 C C . LEU A 1 418 ? 18.181 16.775 -44.882 1.00 87.38 418 LEU A C 1
ATOM 3246 O O . LEU A 1 418 ? 18.632 16.319 -43.834 1.00 87.38 418 LEU A O 1
ATOM 3250 N N . ILE A 1 419 ? 18.700 17.860 -45.463 1.00 87.69 419 ILE A N 1
ATOM 3251 C CA . ILE A 1 419 ? 19.822 18.611 -44.878 1.00 87.69 419 ILE A CA 1
ATOM 3252 C C . ILE A 1 419 ? 19.424 19.205 -43.523 1.00 87.69 419 ILE A C 1
ATOM 3254 O O . ILE A 1 419 ? 20.188 19.108 -42.567 1.00 87.69 419 ILE A O 1
ATOM 3258 N N . VAL A 1 420 ? 18.224 19.780 -43.411 1.00 88.00 420 VAL A N 1
ATOM 3259 C CA . VAL A 1 420 ? 17.743 20.356 -42.147 1.00 88.00 420 VAL A CA 1
ATOM 3260 C C . VAL A 1 420 ? 17.511 19.269 -41.095 1.00 88.00 420 VAL A C 1
ATOM 3262 O O . VAL A 1 420 ? 17.977 19.413 -39.968 1.00 88.00 420 VAL A O 1
ATOM 3265 N N . CYS A 1 421 ? 16.863 18.158 -41.455 1.00 86.00 421 CYS A N 1
ATOM 3266 C CA . CYS A 1 421 ? 16.623 17.046 -40.532 1.00 86.00 421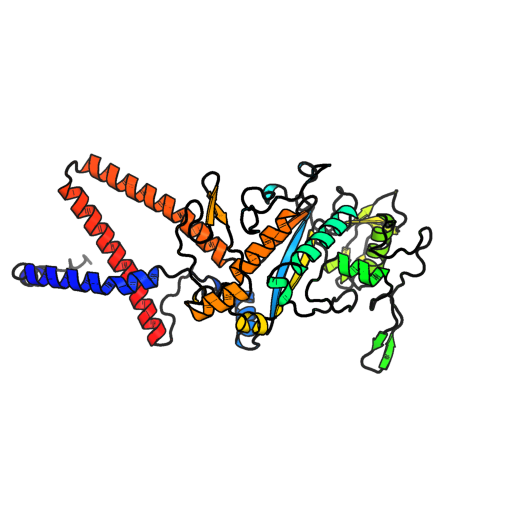 CYS A CA 1
ATOM 3267 C C . CYS A 1 421 ? 17.928 16.399 -40.051 1.00 86.00 421 CYS A C 1
ATOM 3269 O O . CYS A 1 421 ? 18.074 16.130 -38.863 1.00 86.00 421 CYS A O 1
ATOM 3271 N N . THR A 1 422 ? 18.895 16.182 -40.948 1.00 86.88 422 THR A N 1
ATOM 3272 C CA . THR A 1 422 ? 20.206 15.619 -40.580 1.00 86.88 422 THR A CA 1
ATOM 3273 C C . THR A 1 422 ? 21.030 16.583 -39.731 1.00 86.88 422 THR A C 1
ATOM 3275 O O . THR A 1 422 ? 21.698 16.140 -38.802 1.00 86.88 422 THR A O 1
ATOM 3278 N N . ALA A 1 423 ? 20.951 17.892 -39.984 1.00 87.00 423 ALA A N 1
ATOM 3279 C CA . ALA A 1 423 ? 21.598 18.896 -39.145 1.00 87.00 423 ALA A CA 1
ATOM 3280 C C . ALA A 1 423 ? 20.975 18.964 -37.741 1.00 87.00 423 ALA A C 1
ATOM 3282 O O . ALA A 1 423 ? 21.708 18.983 -36.756 1.00 87.00 423 ALA A O 1
ATOM 3283 N N . LEU A 1 424 ? 19.640 18.955 -37.641 1.00 87.00 424 LEU A N 1
ATOM 3284 C CA . LEU A 1 424 ? 18.923 18.964 -36.363 1.00 87.00 424 LEU A CA 1
ATOM 3285 C C . LEU A 1 424 ? 19.182 17.680 -35.565 1.00 87.00 424 LEU A C 1
ATOM 3287 O O . LEU A 1 424 ? 19.568 17.749 -34.401 1.00 87.00 424 LEU A O 1
ATOM 3291 N N . GLY A 1 425 ? 19.031 16.516 -36.202 1.00 85.75 425 GLY A N 1
ATOM 3292 C CA . GLY A 1 425 ? 19.312 15.223 -35.578 1.00 85.75 425 GLY A CA 1
ATOM 3293 C C . GLY A 1 425 ? 20.777 15.091 -35.163 1.00 85.75 425 GLY A C 1
ATOM 3294 O O . GLY A 1 425 ? 21.064 14.628 -34.066 1.00 85.75 425 GLY A O 1
ATOM 3295 N N . GLY A 1 426 ? 21.708 15.575 -35.991 1.00 87.75 426 GLY A N 1
ATOM 3296 C CA . GLY A 1 426 ? 23.130 15.621 -35.657 1.00 87.75 426 GLY A CA 1
ATOM 3297 C C . GLY A 1 426 ? 23.435 16.531 -34.465 1.00 87.75 426 GLY A C 1
ATOM 3298 O O . GLY A 1 426 ? 24.233 16.159 -33.611 1.00 87.75 426 GLY A O 1
ATOM 3299 N N . ALA A 1 427 ? 22.779 17.691 -34.366 1.00 87.12 427 ALA A N 1
ATOM 3300 C CA . ALA A 1 427 ? 22.933 18.593 -33.226 1.00 87.12 427 ALA A CA 1
ATOM 3301 C C . ALA A 1 427 ? 22.400 17.977 -31.923 1.00 87.12 427 ALA A C 1
ATOM 3303 O O . ALA A 1 427 ? 23.075 18.060 -30.899 1.00 87.12 427 ALA A O 1
ATOM 3304 N N . LEU A 1 428 ? 21.235 17.319 -31.967 1.00 85.56 428 LEU A N 1
ATOM 3305 C CA . LEU A 1 428 ? 20.676 16.598 -30.819 1.00 85.56 428 LEU A CA 1
ATOM 3306 C C . LEU A 1 428 ? 21.576 15.435 -30.391 1.00 85.56 428 LEU A C 1
ATOM 3308 O O . LEU A 1 428 ? 21.874 15.305 -29.210 1.00 85.56 428 LEU A O 1
ATOM 3312 N N . LEU A 1 429 ? 22.073 14.643 -31.345 1.00 86.19 429 LEU A N 1
ATOM 3313 C CA . LEU A 1 429 ? 23.005 13.542 -31.084 1.00 86.19 429 LEU A CA 1
ATOM 3314 C C . LEU A 1 429 ? 24.276 14.048 -30.393 1.00 86.19 429 LEU A C 1
ATOM 3316 O O . LEU A 1 429 ? 24.725 13.456 -29.420 1.00 86.19 429 LEU A O 1
ATOM 3320 N N . TRP A 1 430 ? 24.841 15.165 -30.853 1.00 89.50 430 TRP A N 1
ATOM 3321 C CA . TRP A 1 430 ? 26.012 15.764 -30.212 1.00 89.50 430 TRP A CA 1
ATOM 3322 C C . TRP A 1 430 ? 25.705 16.337 -28.828 1.00 89.50 430 TRP A C 1
ATOM 3324 O O . TRP A 1 430 ? 26.537 16.213 -27.938 1.00 89.50 430 TRP A O 1
ATOM 3334 N N . MET A 1 431 ? 24.530 16.940 -28.630 1.00 87.19 431 MET A N 1
ATOM 3335 C CA . MET A 1 431 ? 24.104 17.426 -27.316 1.00 87.19 431 MET A CA 1
ATOM 3336 C C . MET A 1 431 ? 23.982 16.268 -26.319 1.00 87.19 431 MET A C 1
ATOM 3338 O O . MET A 1 431 ? 24.653 16.291 -25.294 1.00 87.19 431 MET A O 1
ATOM 3342 N N . GLN A 1 432 ? 23.203 15.235 -26.652 1.00 83.38 432 GLN A N 1
ATOM 3343 C CA . GLN A 1 432 ? 23.000 14.067 -25.787 1.00 83.38 432 GLN A CA 1
ATOM 3344 C C . GLN A 1 432 ? 24.294 13.265 -25.593 1.00 83.38 432 GLN A C 1
ATOM 3346 O O . GLN A 1 432 ? 24.616 12.850 -24.486 1.00 83.38 432 GLN A O 1
ATOM 3351 N N . GLY A 1 433 ? 25.103 13.127 -26.646 1.00 85.06 433 GLY A N 1
ATOM 3352 C CA . GLY A 1 433 ? 26.398 12.456 -26.574 1.00 85.06 433 GLY A CA 1
ATOM 3353 C C . GLY A 1 433 ? 27.386 13.153 -25.647 1.00 85.06 433 GLY A C 1
ATOM 3354 O O . GLY A 1 433 ? 28.081 12.487 -24.886 1.00 85.06 433 GLY A O 1
ATOM 3355 N N . LEU A 1 434 ? 27.438 14.488 -25.671 1.00 85.44 434 LEU A N 1
ATOM 3356 C CA . LEU A 1 434 ? 28.282 15.256 -24.753 1.00 85.44 434 LEU A CA 1
ATOM 3357 C C . LEU A 1 434 ? 27.790 15.172 -23.307 1.00 85.44 434 LEU A C 1
ATOM 3359 O O . LEU A 1 434 ? 28.627 15.097 -22.413 1.00 85.44 434 LEU A O 1
ATOM 3363 N N . ILE A 1 435 ? 26.471 15.161 -23.088 1.00 80.19 435 ILE A N 1
ATOM 3364 C CA . ILE A 1 435 ? 25.870 14.958 -21.762 1.00 80.19 435 ILE A CA 1
ATOM 3365 C C . ILE A 1 435 ? 26.300 13.597 -21.204 1.00 80.19 435 ILE A C 1
ATOM 3367 O O . ILE A 1 435 ? 26.911 13.550 -20.141 1.00 80.19 435 ILE A O 1
ATOM 3371 N N . GLY A 1 436 ? 26.099 12.500 -21.940 1.00 78.00 436 GLY A N 1
ATOM 3372 C CA . GLY A 1 436 ? 26.489 11.179 -21.439 1.00 78.00 436 GLY A CA 1
ATOM 3373 C C . GLY A 1 436 ? 28.000 11.001 -21.270 1.00 78.00 436 GLY A C 1
ATOM 3374 O O . GLY A 1 436 ? 28.437 10.398 -20.297 1.00 78.00 436 GLY A O 1
ATOM 3375 N N . HIS A 1 437 ? 28.831 11.591 -22.140 1.00 81.75 437 HIS A N 1
ATOM 3376 C CA . HIS A 1 437 ? 30.287 11.613 -21.920 1.00 81.75 437 HIS A CA 1
ATOM 3377 C C . HIS A 1 437 ? 30.685 12.405 -20.671 1.00 81.75 437 HIS A C 1
ATOM 3379 O O . HIS A 1 437 ? 31.653 12.038 -20.010 1.00 81.75 437 HIS A O 1
ATOM 3385 N N . ALA A 1 438 ? 29.967 13.481 -20.341 1.00 78.69 438 ALA A N 1
ATOM 3386 C CA . ALA A 1 438 ? 30.198 14.224 -19.106 1.00 78.69 438 ALA A CA 1
ATOM 3387 C C . ALA A 1 438 ? 29.830 13.393 -17.866 1.00 78.69 438 ALA A C 1
ATOM 3389 O O . ALA A 1 438 ? 30.582 13.431 -16.897 1.00 78.69 438 ALA A O 1
ATOM 3390 N N . SER A 1 439 ? 28.749 12.605 -17.923 1.00 70.50 439 SER A N 1
ATOM 3391 C CA . SER A 1 439 ? 28.385 11.643 -16.868 1.00 70.50 439 SER A CA 1
ATOM 3392 C C . SER A 1 439 ? 29.447 10.550 -16.716 1.00 70.50 439 SER A C 1
ATOM 3394 O O . SER A 1 439 ? 30.016 10.422 -15.640 1.00 70.50 439 SER A O 1
ATOM 3396 N N . LEU A 1 440 ? 29.836 9.870 -17.802 1.00 73.44 440 LEU A N 1
ATOM 3397 C CA . LEU A 1 440 ? 30.889 8.840 -17.780 1.00 73.44 440 LEU A CA 1
ATOM 3398 C C . LEU A 1 440 ? 32.224 9.356 -17.221 1.00 73.44 440 LEU A C 1
ATOM 3400 O O . LEU A 1 440 ? 32.952 8.634 -16.539 1.00 73.44 440 LEU A O 1
ATOM 3404 N N . LEU A 1 441 ? 32.582 10.604 -17.542 1.00 78.75 441 LEU A N 1
ATOM 3405 C CA . LEU A 1 441 ? 33.769 11.246 -16.982 1.00 78.75 441 LEU A CA 1
ATOM 3406 C C . LEU A 1 441 ? 33.598 11.559 -15.491 1.00 78.75 441 LEU A C 1
ATOM 3408 O O . LEU A 1 441 ? 34.573 11.433 -14.755 1.00 78.75 441 LEU A O 1
ATOM 3412 N N . GLY A 1 442 ? 32.401 11.948 -15.053 1.00 69.19 442 GLY A N 1
ATOM 3413 C CA . GLY A 1 442 ? 32.068 12.164 -13.645 1.00 69.19 442 GLY A CA 1
ATOM 3414 C C . GLY A 1 442 ? 32.238 10.903 -12.808 1.00 69.19 442 GLY A C 1
ATOM 3415 O O . GLY A 1 442 ? 33.037 10.905 -11.868 1.00 69.19 442 GLY A O 1
ATOM 3416 N N . ASP A 1 443 ? 31.618 9.804 -13.243 1.00 66.88 443 ASP A N 1
ATOM 3417 C CA . ASP A 1 443 ? 31.725 8.484 -12.613 1.00 66.88 443 ASP A CA 1
ATOM 3418 C C . ASP A 1 443 ? 33.192 8.056 -12.464 1.00 66.88 443 ASP A C 1
ATOM 3420 O O . ASP A 1 443 ? 33.622 7.570 -11.417 1.00 66.88 443 ASP A O 1
ATOM 3424 N N . TRP A 1 444 ? 34.006 8.290 -13.500 1.00 73.44 444 TRP A N 1
ATOM 3425 C CA . TRP A 1 444 ? 35.425 7.935 -13.478 1.00 73.44 444 TRP A CA 1
ATOM 3426 C C . TRP A 1 444 ? 36.240 8.728 -12.445 1.00 73.44 444 TRP A C 1
ATOM 3428 O O . TRP A 1 444 ? 37.216 8.207 -11.898 1.00 73.44 444 TRP A O 1
ATOM 3438 N N . PHE A 1 445 ? 35.857 9.976 -12.171 1.00 75.62 445 PHE A N 1
ATOM 3439 C CA . PHE A 1 445 ? 36.507 10.824 -11.170 1.00 75.62 445 PHE A CA 1
ATOM 3440 C C . PHE A 1 445 ? 35.854 10.752 -9.782 1.00 75.62 445 PHE A C 1
ATOM 3442 O O . PHE A 1 445 ? 36.392 11.353 -8.852 1.00 75.62 445 PHE A O 1
ATOM 3449 N N . GLY A 1 446 ? 34.760 10.000 -9.627 1.00 59.91 446 GLY A N 1
ATOM 3450 C CA . GLY A 1 446 ? 34.016 9.882 -8.373 1.00 59.91 446 GLY A CA 1
ATOM 3451 C C . GLY A 1 446 ? 33.256 11.155 -7.991 1.00 59.91 446 GLY A C 1
ATOM 3452 O O . GLY A 1 446 ? 33.101 11.426 -6.803 1.00 59.91 446 GLY A O 1
ATOM 3453 N N . PHE A 1 447 ? 32.842 11.957 -8.978 1.00 61.47 447 PHE A N 1
ATOM 3454 C CA . PHE A 1 447 ? 32.002 13.137 -8.772 1.00 61.47 447 PHE A CA 1
ATOM 3455 C C . PHE A 1 447 ? 30.835 13.119 -9.756 1.00 61.47 447 PHE A C 1
ATOM 3457 O O . PHE A 1 447 ? 31.061 13.048 -10.964 1.00 61.47 447 PHE A O 1
ATOM 3464 N N . ASP A 1 448 ? 29.613 13.303 -9.269 1.00 56.06 448 ASP A N 1
ATOM 3465 C CA . ASP A 1 448 ? 28.448 13.464 -10.137 1.00 56.06 448 ASP A CA 1
ATOM 3466 C C . ASP A 1 448 ? 28.466 14.862 -10.773 1.00 56.06 448 ASP A C 1
ATOM 3468 O O . ASP A 1 448 ? 28.197 15.884 -10.142 1.00 56.06 448 ASP A O 1
ATOM 3472 N N . ILE A 1 449 ? 28.871 14.935 -12.046 1.00 50.62 449 ILE A N 1
ATOM 3473 C CA . ILE A 1 449 ? 29.036 16.207 -12.777 1.00 50.62 449 ILE A CA 1
ATOM 3474 C C . ILE A 1 449 ? 27.681 16.782 -13.225 1.00 50.62 449 ILE A C 1
ATOM 3476 O O . ILE A 1 449 ? 27.578 17.984 -13.491 1.00 50.62 449 ILE A O 1
ATOM 3480 N N . ILE A 1 450 ? 26.637 15.955 -13.316 1.00 48.19 450 ILE A N 1
ATOM 3481 C CA . ILE A 1 450 ? 25.332 16.368 -13.833 1.00 48.19 450 ILE A CA 1
ATOM 3482 C C . ILE A 1 450 ? 24.329 16.542 -12.689 1.00 48.19 450 ILE A C 1
ATOM 3484 O O . ILE A 1 450 ? 23.540 15.658 -12.386 1.00 48.19 450 ILE A O 1
ATOM 3488 N N . TYR A 1 451 ? 24.340 17.738 -12.098 1.00 37.66 451 TYR A N 1
ATOM 3489 C CA . TYR A 1 451 ? 23.252 18.252 -11.263 1.00 37.66 451 TYR A CA 1
ATOM 3490 C C . TYR A 1 451 ? 22.071 18.641 -12.171 1.00 37.66 451 TYR A C 1
ATOM 3492 O O . TYR A 1 451 ? 22.114 19.680 -12.838 1.00 37.66 451 TYR A O 1
ATOM 3500 N N . TYR A 1 452 ? 21.012 17.831 -12.224 1.00 38.59 452 TYR A N 1
ATOM 3501 C CA . TYR A 1 452 ? 19.734 18.260 -12.803 1.00 38.59 452 TYR A CA 1
ATOM 3502 C C . TYR A 1 452 ? 18.879 18.890 -11.705 1.00 38.59 452 TYR A C 1
ATOM 3504 O O . TYR A 1 452 ? 18.093 18.223 -11.048 1.00 38.59 452 TYR A O 1
ATOM 3512 N N . GLN A 1 453 ? 19.054 20.194 -11.500 1.00 23.48 453 GLN A N 1
ATOM 3513 C CA . GLN A 1 453 ? 18.193 20.982 -10.624 1.00 23.48 453 GLN A CA 1
ATOM 3514 C C . GLN A 1 453 ? 16.855 21.225 -11.341 1.00 23.48 453 GLN A C 1
ATOM 3516 O O . GLN A 1 453 ? 16.832 21.933 -12.354 1.00 23.48 453 GLN A O 1
ATOM 3521 N N . PHE A 1 454 ? 15.772 20.619 -10.848 1.00 26.98 454 PHE A N 1
ATOM 3522 C CA . PHE A 1 454 ? 14.397 20.967 -11.224 1.00 26.98 454 PHE A CA 1
ATOM 3523 C C . PHE A 1 454 ? 13.752 21.862 -10.170 1.00 26.98 454 PHE A C 1
ATOM 3525 O O . PHE A 1 454 ? 13.950 21.593 -8.965 1.00 26.98 454 PHE A O 1
#

Foldseek 3Di:
DDDDDPDCVVVCVVCVVVVVVVVVVLVVVLVLLVVLLVLLPFQDQVLPAPPPDPVNVVVVCCCPVVVPLKDKWKKKKFFFAPVQFDPDDDFQDADPPLWFPQQPFDDPVRGDDAPDFQAFDPPPAQACLALVNLVLVVVLLVLLCPALLVVFADWDQQLLFRDIDSQKDWLLVVQQCQLVLNGQQNDWDADPVRDIDHHLDHQCDLDPDHSDGSPDPPDDSQNSQSSLVSSLVRSQCSSVVQADRNKYWDADPPHPDWDFHDADADSSNDGDPTDIHGTGIGGGIGIIMGMGRNVVLVVLQEDQGPSQADFQQDDDPQDGRQWGDDPLAIDGRQDRDHSVVQNVCVVVPGGHYVLSSVVSSQSSSSSSDRRIGIDIPDGNVSVVVVRVVVSVVVVVVVVVVVVLVVCCVVVVDPVVSVVVVCVVVSVVSNVSSVNSVQCVVCVVVVHRRDNPDD